Protein AF-A0A4Q2J7Q1-F1 (afdb_monomer_lite)

Structure (mmCIF, N/CA/C/O backbone):
data_AF-A0A4Q2J7Q1-F1
#
_entry.id   AF-A0A4Q2J7Q1-F1
#
loop_
_atom_site.group_PDB
_atom_site.id
_atom_site.type_symbol
_atom_site.label_atom_id
_atom_site.label_alt_id
_atom_site.label_comp_id
_atom_site.label_asym_id
_atom_site.label_entity_id
_atom_site.label_seq_id
_atom_site.pdbx_PDB_ins_code
_atom_site.Cartn_x
_atom_site.Cartn_y
_atom_site.Cartn_z
_atom_site.occupancy
_atom_site.B_iso_or_equiv
_atom_site.auth_seq_id
_atom_site.auth_comp_id
_atom_site.auth_asym_id
_atom_site.auth_atom_id
_atom_site.pdbx_PDB_model_num
ATOM 1 N N . SER A 1 1 ? 1.212 -9.631 33.446 1.00 72.12 1 SER A N 1
ATOM 2 C CA . SER A 1 1 ? 1.595 -9.547 32.023 1.00 72.12 1 SER A CA 1
ATOM 3 C C . SER A 1 1 ? 1.552 -10.947 31.434 1.00 72.12 1 SER A C 1
ATOM 5 O O . SER A 1 1 ? 2.058 -11.868 32.062 1.00 72.12 1 SER A O 1
ATOM 7 N N . HIS A 1 2 ? 0.912 -11.126 30.278 1.00 82.88 2 HIS A N 1
ATOM 8 C CA . HIS A 1 2 ? 0.923 -12.397 29.545 1.00 82.88 2 HIS A CA 1
ATOM 9 C C . HIS A 1 2 ? 2.044 -12.346 28.508 1.00 82.88 2 HIS A C 1
ATOM 11 O O . HIS A 1 2 ? 2.132 -11.380 27.754 1.00 82.88 2 HIS A O 1
ATOM 17 N N . VAL A 1 3 ? 2.909 -13.359 28.482 1.00 90.00 3 VAL A N 1
ATOM 18 C CA . VAL A 1 3 ? 3.961 -13.496 27.467 1.00 90.00 3 VAL A CA 1
ATOM 19 C C . VAL A 1 3 ? 3.672 -14.763 26.675 1.00 90.00 3 VAL A C 1
ATOM 21 O O . VAL A 1 3 ? 3.625 -15.850 27.245 1.00 90.00 3 VAL A O 1
ATOM 24 N N . VAL A 1 4 ? 3.463 -14.617 25.367 1.00 91.94 4 VAL A N 1
ATOM 25 C CA . VAL A 1 4 ? 3.213 -15.732 24.446 1.00 91.94 4 VAL A CA 1
ATOM 26 C C . VAL A 1 4 ? 4.435 -15.893 23.552 1.00 91.94 4 VAL A C 1
ATOM 28 O O . VAL A 1 4 ? 4.824 -14.959 22.857 1.00 91.94 4 VAL A O 1
ATOM 31 N N . SER A 1 5 ? 5.042 -17.079 23.572 1.00 92.19 5 SER A N 1
ATOM 32 C CA . SER A 1 5 ? 6.170 -17.419 22.704 1.00 92.19 5 SER A CA 1
ATOM 33 C C . SER A 1 5 ? 5.687 -18.240 21.512 1.00 92.19 5 SER A C 1
ATOM 35 O O . SER A 1 5 ? 4.935 -19.202 21.676 1.00 92.19 5 SER A O 1
ATOM 37 N N . LEU A 1 6 ? 6.117 -17.862 20.308 1.00 90.81 6 LEU A N 1
ATOM 38 C CA . LEU A 1 6 ? 5.804 -18.559 19.062 1.00 90.81 6 LEU A CA 1
ATOM 39 C C . LEU A 1 6 ? 7.077 -19.218 18.527 1.0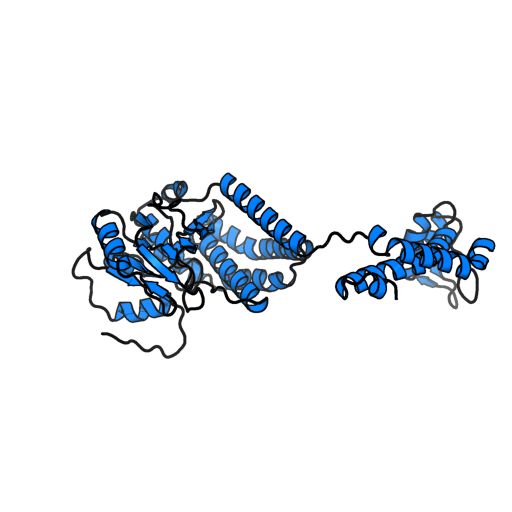0 90.81 6 LEU A C 1
ATOM 41 O O . LEU A 1 6 ? 8.141 -18.608 18.517 1.00 90.81 6 LEU A O 1
ATOM 45 N N . GLY A 1 7 ? 6.970 -20.461 18.054 1.00 89.88 7 GLY A N 1
ATOM 46 C CA . GLY A 1 7 ? 8.131 -21.258 17.628 1.00 89.88 7 GLY A CA 1
ATOM 47 C C . GLY A 1 7 ? 8.821 -20.792 16.337 1.00 89.88 7 GLY A C 1
ATOM 48 O O . GLY A 1 7 ? 9.814 -21.390 15.936 1.00 89.88 7 GLY A O 1
ATOM 49 N N . ALA A 1 8 ? 8.300 -19.764 15.665 1.00 90.50 8 ALA A N 1
ATOM 50 C CA . ALA A 1 8 ? 8.876 -19.188 14.454 1.00 90.50 8 ALA A CA 1
ATOM 51 C C . ALA A 1 8 ? 8.511 -17.698 14.341 1.00 90.50 8 ALA A C 1
ATOM 53 O O . ALA A 1 8 ? 7.468 -17.303 14.872 1.00 90.50 8 ALA A O 1
ATOM 54 N N . PRO A 1 9 ? 9.302 -16.884 13.614 1.00 88.44 9 PRO A N 1
ATOM 55 C CA . PRO A 1 9 ? 8.932 -15.512 13.285 1.00 88.44 9 PRO A CA 1
ATOM 56 C C . PRO A 1 9 ? 7.572 -15.470 12.581 1.00 88.44 9 PRO A C 1
ATOM 58 O O . PRO A 1 9 ? 7.358 -16.162 11.584 1.00 88.44 9 PRO A O 1
ATOM 61 N N . GLN A 1 10 ? 6.655 -14.666 13.110 1.00 91.12 10 GLN A N 1
ATOM 62 C CA . GLN A 1 10 ? 5.313 -14.475 12.565 1.00 91.12 10 GLN A CA 1
ATOM 63 C C . GLN A 1 10 ? 5.111 -13.010 12.173 1.00 91.12 10 GLN A C 1
ATOM 65 O O . GLN A 1 10 ? 5.684 -12.130 12.817 1.00 91.12 10 GLN A O 1
ATOM 70 N N . PRO A 1 11 ? 4.285 -12.725 11.149 1.00 92.19 11 PRO A N 1
ATOM 71 C CA . PRO A 1 11 ? 3.875 -11.357 10.869 1.00 92.19 11 PRO A CA 1
ATOM 72 C C . PRO A 1 11 ? 3.093 -10.783 12.053 1.00 92.19 11 PRO A C 1
ATOM 74 O O . PRO A 1 11 ? 2.431 -11.528 12.785 1.00 92.19 11 PRO A O 1
ATOM 77 N N . PHE A 1 12 ? 3.123 -9.456 12.195 1.00 94.25 12 PHE A N 1
ATOM 78 C CA . PHE A 1 12 ? 2.517 -8.746 13.323 1.00 94.25 12 PHE A CA 1
ATOM 79 C C . PHE A 1 12 ? 1.085 -9.210 13.619 1.00 94.25 12 PHE A C 1
ATOM 81 O O . PHE A 1 12 ? 0.771 -9.598 14.743 1.00 94.25 12 PHE A O 1
ATOM 88 N N . GLY A 1 13 ? 0.229 -9.279 12.595 1.00 94.44 13 GLY A N 1
ATOM 89 C CA . GLY A 1 13 ? -1.164 -9.668 12.797 1.00 94.44 13 GLY A CA 1
ATOM 90 C C . GLY A 1 13 ? -1.366 -11.101 13.298 1.00 94.44 13 GLY A C 1
ATOM 91 O O . GLY A 1 13 ? -2.272 -11.347 14.093 1.00 94.44 13 GLY A O 1
ATOM 92 N N . ALA A 1 14 ? -0.497 -12.040 12.911 1.00 93.75 14 ALA A N 1
ATOM 93 C CA . ALA A 1 14 ? -0.550 -13.409 13.421 1.00 93.75 14 ALA A CA 1
ATOM 94 C C . ALA A 1 14 ? -0.083 -13.493 14.883 1.00 93.75 14 ALA A C 1
ATOM 96 O O . ALA A 1 14 ? -0.645 -14.271 15.656 1.00 93.75 14 ALA A O 1
ATOM 97 N N . ALA A 1 15 ? 0.896 -12.671 15.276 1.00 94.25 15 ALA A N 1
ATOM 98 C CA . ALA A 1 15 ? 1.325 -12.558 16.667 1.00 94.25 15 ALA A CA 1
ATOM 99 C C . ALA A 1 15 ? 0.216 -11.966 17.554 1.00 94.25 15 ALA A C 1
ATOM 101 O O . ALA A 1 15 ? -0.098 -12.538 18.597 1.00 94.25 15 ALA A O 1
ATOM 102 N N . VAL A 1 16 ? -0.448 -10.894 17.101 1.00 94.94 16 VAL A N 1
ATOM 103 C CA . VAL A 1 16 ? -1.596 -10.304 17.814 1.00 94.94 16 VAL A CA 1
ATOM 104 C C . VAL A 1 16 ? -2.725 -11.327 17.967 1.00 94.94 16 VAL A C 1
ATOM 106 O O . VAL A 1 16 ? -3.241 -11.499 19.066 1.00 94.94 16 VAL A O 1
ATOM 109 N N . ALA A 1 17 ? -3.068 -12.067 16.907 1.00 94.19 17 ALA A N 1
ATOM 110 C CA . ALA A 1 17 ? -4.101 -13.104 16.969 1.00 94.19 17 ALA A CA 1
ATOM 111 C C . ALA A 1 17 ? -3.750 -14.252 17.935 1.00 94.19 17 ALA A C 1
ATOM 113 O O . ALA A 1 17 ? -4.639 -14.839 18.546 1.00 94.19 17 ALA A O 1
ATOM 114 N N . ALA A 1 18 ? -2.467 -14.596 18.083 1.00 93.94 18 ALA A N 1
ATOM 115 C CA . ALA A 1 18 ? -2.042 -15.608 19.045 1.00 93.94 18 ALA A CA 1
ATOM 116 C C . ALA A 1 18 ? -2.200 -15.131 20.496 1.00 93.94 18 ALA A C 1
ATOM 118 O O . ALA A 1 18 ? -2.654 -15.905 21.335 1.00 93.94 18 ALA A O 1
ATOM 119 N N . VAL A 1 19 ? -1.863 -13.867 20.778 1.00 93.12 19 VAL A N 1
ATOM 120 C CA . VAL A 1 19 ? -2.047 -13.261 22.105 1.00 93.12 19 VAL A CA 1
ATOM 121 C C . VAL A 1 19 ? -3.530 -13.090 22.425 1.00 93.12 19 VAL A C 1
ATOM 123 O O . VAL A 1 19 ? -3.955 -13.434 23.523 1.00 93.12 19 VAL A O 1
ATOM 126 N N . GLU A 1 20 ? -4.332 -12.621 21.470 1.00 93.00 20 GLU A N 1
ATOM 127 C CA . GLU A 1 20 ? -5.753 -12.332 21.683 1.00 93.00 20 GLU A CA 1
ATOM 128 C C . GLU A 1 20 ? -6.552 -13.562 22.133 1.00 93.00 20 GLU A C 1
ATOM 130 O O . GLU A 1 20 ? -7.349 -13.455 23.057 1.00 93.00 20 GLU A O 1
ATOM 135 N N . ARG A 1 21 ? -6.240 -14.754 21.608 1.00 91.06 21 ARG A N 1
ATOM 136 C CA . ARG A 1 21 ? -6.862 -16.023 22.042 1.00 91.06 21 ARG A CA 1
ATOM 137 C C . ARG A 1 21 ? -6.592 -16.400 23.500 1.00 91.06 21 ARG A C 1
ATOM 139 O O . ARG A 1 21 ? -7.242 -17.305 24.014 1.00 91.06 21 ARG A O 1
ATOM 146 N N . THR A 1 22 ? -5.599 -15.781 24.135 1.00 91.75 22 THR A N 1
ATOM 147 C CA . THR A 1 22 ? -5.277 -15.999 25.555 1.00 91.75 22 THR A CA 1
ATOM 148 C C . THR A 1 22 ? -5.942 -14.979 26.474 1.00 91.75 22 THR A C 1
ATOM 150 O O . THR A 1 22 ? -5.931 -15.166 27.690 1.00 91.75 22 THR A O 1
ATOM 153 N N . LEU A 1 23 ? -6.502 -13.905 25.911 1.00 90.38 23 LEU A N 1
ATOM 154 C CA . LEU A 1 23 ? -7.207 -12.881 26.669 1.00 90.38 23 LEU A CA 1
ATOM 155 C C . LEU A 1 23 ? -8.615 -13.369 27.028 1.00 90.38 23 LEU A C 1
ATOM 157 O O . LEU A 1 23 ? -9.224 -14.157 26.304 1.00 90.38 23 LEU A O 1
ATOM 161 N N . ALA A 1 24 ? -9.130 -12.883 28.158 1.00 86.88 24 ALA A N 1
ATOM 162 C CA . ALA A 1 24 ? -10.521 -13.096 28.535 1.00 86.88 24 ALA A CA 1
ATOM 163 C C . ALA A 1 24 ? -11.472 -12.394 27.552 1.00 86.88 24 ALA A C 1
ATOM 165 O O . ALA A 1 24 ? -11.072 -11.518 26.777 1.00 86.88 24 ALA A O 1
ATOM 166 N N . GLU A 1 25 ? -12.748 -12.778 27.586 1.00 86.06 25 GLU A N 1
ATOM 167 C CA . GLU A 1 25 ? -13.771 -12.054 26.837 1.00 86.06 25 GLU A CA 1
ATOM 168 C C . GLU A 1 25 ? -13.863 -10.601 27.330 1.00 86.06 25 GLU A C 1
ATOM 170 O O . GLU A 1 25 ? -13.632 -10.349 28.512 1.00 86.06 25 GLU A O 1
ATOM 175 N N . PRO A 1 26 ? -14.152 -9.631 26.445 1.00 85.44 26 PRO A N 1
ATOM 176 C CA . PRO A 1 26 ? -14.294 -8.247 26.870 1.00 85.44 26 PRO A CA 1
ATOM 177 C C . PRO A 1 26 ? -15.474 -8.109 27.836 1.00 85.44 26 PRO A C 1
ATOM 179 O O . PRO A 1 26 ? -16.604 -8.427 27.474 1.00 85.44 26 PRO A O 1
ATOM 182 N N . ASP A 1 27 ? -15.207 -7.585 29.033 1.00 79.62 27 ASP A N 1
ATOM 183 C CA . ASP A 1 27 ? -16.237 -7.359 30.058 1.00 79.62 27 ASP A CA 1
ATOM 184 C C . ASP A 1 27 ? -17.279 -6.294 29.645 1.00 79.62 27 ASP A C 1
ATOM 186 O O . ASP A 1 27 ? -18.413 -6.316 30.118 1.00 79.62 27 ASP A O 1
ATOM 190 N N . ASP A 1 28 ? -16.899 -5.356 28.765 1.00 84.69 28 ASP A N 1
ATOM 191 C CA . ASP A 1 28 ? -17.742 -4.268 28.247 1.00 84.69 28 ASP A CA 1
ATOM 192 C C . ASP A 1 28 ? -17.301 -3.849 26.825 1.00 84.69 28 ASP A C 1
ATOM 194 O O . ASP A 1 28 ? -16.157 -4.055 26.407 1.00 84.69 28 ASP A O 1
ATOM 198 N N . ASP A 1 29 ? -18.187 -3.163 26.100 1.00 81.44 29 ASP A N 1
ATOM 199 C CA . ASP A 1 29 ? -17.966 -2.545 24.785 1.00 81.44 29 ASP A CA 1
ATOM 200 C C . ASP A 1 29 ? -16.910 -1.416 24.807 1.00 81.44 29 ASP A C 1
ATOM 202 O O . ASP A 1 29 ? -16.469 -0.912 23.759 1.00 81.44 29 ASP A O 1
ATOM 206 N N . ARG A 1 30 ? -16.500 -0.988 26.007 1.00 85.00 30 ARG A N 1
ATOM 207 C CA . ARG A 1 30 ? -15.410 -0.029 26.235 1.00 85.00 30 ARG A CA 1
ATOM 208 C C . ARG A 1 30 ? -14.025 -0.665 26.196 1.00 85.00 30 ARG A C 1
ATOM 210 O O . ARG A 1 30 ? -13.062 0.058 25.946 1.00 85.00 30 ARG A O 1
ATOM 217 N N . SER A 1 31 ? -13.916 -1.978 26.395 1.00 92.81 31 SER A N 1
ATOM 218 C CA . SER A 1 31 ? -12.639 -2.687 26.317 1.00 92.81 31 SER A CA 1
ATOM 219 C C . SER A 1 31 ? -12.010 -2.497 24.938 1.00 92.81 31 SER A C 1
ATOM 221 O O . SER A 1 31 ? -12.672 -2.645 23.906 1.00 92.81 31 SER A O 1
ATOM 223 N N . ALA A 1 32 ? -10.723 -2.160 24.907 1.00 95.25 32 ALA A N 1
ATOM 224 C CA . ALA A 1 32 ? -9.992 -1.871 23.682 1.00 95.25 32 ALA A CA 1
ATOM 225 C C . ALA A 1 32 ? -8.597 -2.503 23.696 1.00 95.25 32 ALA A C 1
ATOM 227 O O . ALA A 1 32 ? -7.964 -2.642 24.739 1.00 95.25 32 ALA A O 1
ATOM 228 N N . LEU A 1 33 ? -8.121 -2.866 22.510 1.00 96.50 33 LEU A N 1
ATOM 229 C CA . LEU A 1 33 ? -6.780 -3.360 22.250 1.00 96.50 33 LEU A CA 1
ATOM 230 C C . LEU A 1 33 ? -5.948 -2.225 21.662 1.00 96.50 33 LEU A C 1
ATOM 232 O O . LEU A 1 33 ? -6.292 -1.685 20.608 1.00 96.50 33 LEU A O 1
ATOM 236 N N . TRP A 1 34 ? -4.854 -1.874 22.334 1.00 97.50 34 TRP A N 1
ATOM 237 C CA . TRP A 1 34 ? -3.861 -0.946 21.806 1.00 97.50 34 TRP A CA 1
ATOM 238 C C . TRP A 1 34 ? -2.705 -1.731 21.196 1.00 97.50 34 TRP A C 1
ATOM 240 O O . TRP A 1 34 ? -2.008 -2.466 21.896 1.00 97.50 34 TRP A O 1
ATOM 250 N N . LEU A 1 35 ? -2.532 -1.620 19.882 1.00 96.88 35 LEU A N 1
ATOM 251 C CA . LEU A 1 35 ? -1.553 -2.410 19.143 1.00 96.88 35 LEU A CA 1
ATOM 252 C C . LEU A 1 35 ? -0.232 -1.649 19.048 1.00 96.88 35 LEU A C 1
ATOM 254 O O . LEU A 1 35 ? -0.159 -0.611 18.397 1.00 96.88 35 LEU A O 1
ATOM 258 N N . LEU A 1 36 ? 0.818 -2.170 19.677 1.00 95.62 36 LEU A N 1
ATOM 259 C CA . LEU A 1 36 ? 2.158 -1.586 19.652 1.00 95.62 36 LEU A CA 1
ATOM 260 C C . LEU A 1 36 ? 3.149 -2.533 18.983 1.00 95.62 36 LEU A C 1
ATOM 262 O O . LEU A 1 36 ? 3.057 -3.751 19.134 1.00 95.62 36 LEU A O 1
ATOM 266 N N . THR A 1 37 ? 4.099 -1.949 18.261 1.00 94.06 37 THR A N 1
ATOM 267 C CA . THR A 1 37 ? 5.209 -2.653 17.616 1.00 94.06 37 THR A CA 1
ATOM 268 C C . THR A 1 37 ? 6.513 -2.277 18.302 1.00 94.06 37 THR A C 1
ATOM 270 O O . THR A 1 37 ? 6.605 -1.264 18.992 1.00 94.06 37 THR A O 1
ATOM 273 N N . GLU A 1 38 ? 7.524 -3.117 18.141 1.00 93.94 38 GLU A N 1
ATOM 274 C CA . GLU A 1 38 ? 8.855 -2.975 18.730 1.00 93.94 38 GLU A CA 1
ATOM 275 C C . GLU A 1 38 ? 9.623 -1.748 18.228 1.00 93.94 38 GLU A C 1
ATOM 277 O O . GLU A 1 38 ? 10.539 -1.278 18.897 1.00 93.94 38 GLU A O 1
ATOM 282 N N . ASP A 1 39 ? 9.250 -1.227 17.061 1.00 94.81 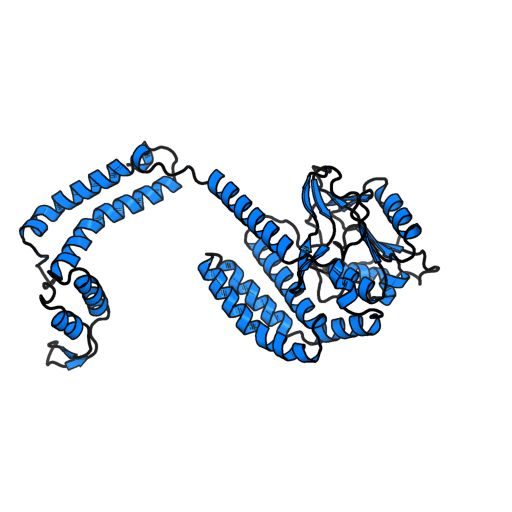39 ASP A N 1
ATOM 283 C CA . ASP A 1 39 ? 9.874 -0.083 16.401 1.00 94.81 39 ASP A CA 1
ATOM 284 C C . ASP A 1 39 ? 9.054 1.211 16.545 1.00 94.81 39 ASP A C 1
ATOM 286 O O . ASP A 1 39 ? 9.251 2.182 15.804 1.00 94.81 39 ASP A O 1
ATOM 290 N N . ALA A 1 40 ? 8.123 1.221 17.503 1.00 95.12 40 ALA A N 1
ATOM 291 C CA . ALA A 1 40 ? 7.239 2.336 17.775 1.00 95.12 40 ALA A CA 1
ATOM 292 C C . ALA A 1 40 ? 7.339 2.807 19.231 1.00 95.12 40 ALA A C 1
ATOM 294 O O . ALA A 1 40 ? 7.304 2.015 20.171 1.00 95.12 40 ALA A O 1
ATOM 295 N N . ALA A 1 41 ? 7.414 4.125 19.420 1.00 96.88 41 ALA A N 1
ATOM 296 C CA . ALA A 1 41 ? 7.443 4.756 20.734 1.00 96.88 41 ALA A CA 1
ATOM 297 C C . ALA A 1 41 ? 6.331 5.818 20.845 1.00 96.88 41 ALA A C 1
ATOM 299 O O . ALA A 1 41 ? 6.411 6.861 20.183 1.00 96.88 41 ALA A O 1
ATOM 300 N N . PRO A 1 42 ? 5.286 5.583 21.662 1.00 97.62 42 PRO A N 1
ATOM 301 C CA . PRO A 1 42 ? 4.193 6.534 21.843 1.00 97.62 42 PRO A CA 1
ATOM 302 C C . PRO A 1 42 ? 4.650 7.809 22.560 1.00 97.62 42 PRO A C 1
ATOM 304 O O . PRO A 1 42 ? 5.503 7.771 23.448 1.00 97.62 42 PRO A O 1
ATOM 307 N N . ALA A 1 43 ? 4.047 8.948 22.212 1.00 96.88 43 ALA A N 1
ATOM 308 C CA . ALA A 1 43 ? 4.144 10.150 23.035 1.00 96.88 43 ALA A CA 1
ATOM 309 C C . ALA A 1 43 ? 3.427 9.944 24.390 1.00 96.88 43 ALA A C 1
ATOM 311 O O . ALA A 1 43 ? 2.491 9.142 24.461 1.00 96.88 43 ALA A O 1
ATOM 312 N N . PRO A 1 44 ? 3.796 10.683 25.457 1.00 96.31 44 PRO A N 1
ATOM 313 C CA . PRO A 1 44 ? 3.227 10.485 26.796 1.00 96.31 44 PRO A CA 1
ATOM 314 C C . PRO A 1 44 ? 1.693 10.551 26.856 1.00 96.31 44 PRO A C 1
ATOM 316 O O . PRO A 1 44 ? 1.075 9.797 27.598 1.00 96.31 44 PRO A O 1
ATOM 319 N N . THR A 1 45 ? 1.079 11.412 26.041 1.00 96.62 45 THR A N 1
ATOM 320 C CA . THR A 1 45 ? -0.377 11.627 25.981 1.00 96.62 45 THR A CA 1
ATOM 321 C C . THR A 1 45 ? -1.066 10.841 24.859 1.00 96.62 45 THR A C 1
ATOM 323 O O . THR A 1 45 ? -2.264 11.003 24.639 1.00 96.62 45 THR A O 1
ATOM 326 N N . ALA A 1 46 ? -0.344 9.986 24.122 1.00 97.69 46 ALA A N 1
ATOM 327 C CA . ALA A 1 46 ? -0.883 9.331 22.929 1.00 97.69 46 ALA A CA 1
ATOM 328 C C . ALA A 1 46 ? -2.058 8.399 23.254 1.00 97.69 46 ALA A C 1
ATOM 330 O O . ALA A 1 46 ? -3.094 8.467 22.595 1.00 97.69 46 ALA A O 1
ATOM 331 N N . LEU A 1 47 ? -1.919 7.556 24.283 1.00 98.06 47 LEU A N 1
ATOM 332 C CA . LEU A 1 47 ? -2.993 6.648 24.688 1.00 98.06 47 LEU A CA 1
ATOM 333 C C . LEU A 1 47 ? -4.205 7.417 25.223 1.00 98.06 47 LEU A C 1
ATOM 335 O O . LEU A 1 47 ? -5.329 7.108 24.840 1.00 98.06 47 LEU A O 1
ATOM 339 N N . GLU A 1 48 ? -3.976 8.438 26.052 1.00 98.00 48 GLU A N 1
ATOM 340 C CA . GLU A 1 48 ? -5.033 9.303 26.588 1.00 98.00 48 GLU A CA 1
ATOM 341 C C . GLU A 1 48 ? -5.847 9.944 25.456 1.00 98.00 48 GLU A C 1
ATOM 343 O O . GLU A 1 48 ? -7.072 9.839 25.435 1.00 98.00 48 GLU A O 1
ATOM 348 N N . ALA A 1 49 ? -5.171 10.517 24.456 1.00 97.75 49 ALA A N 1
ATOM 349 C CA . ALA A 1 49 ? -5.818 11.119 23.296 1.00 97.75 49 ALA A CA 1
ATOM 350 C C . ALA A 1 49 ? -6.606 10.096 22.454 1.00 97.75 49 ALA A C 1
ATOM 352 O O . ALA A 1 49 ? -7.715 10.396 22.007 1.00 97.75 49 ALA A O 1
ATOM 353 N N . LEU A 1 50 ? -6.072 8.884 22.247 1.00 97.69 50 LEU A N 1
ATOM 354 C CA . LEU A 1 50 ? -6.767 7.817 21.512 1.00 97.69 50 LEU A CA 1
ATOM 355 C C . LEU A 1 50 ? -8.019 7.326 22.251 1.00 97.69 50 LEU A C 1
ATOM 357 O O . LEU A 1 50 ? -9.066 7.144 21.624 1.00 97.69 50 LEU A O 1
ATOM 361 N N . VAL A 1 51 ? -7.926 7.126 23.568 1.00 97.00 51 VAL A N 1
ATOM 362 C CA . VAL A 1 51 ? -9.058 6.710 24.410 1.00 97.00 51 VAL A CA 1
ATOM 363 C C . VAL A 1 51 ? -10.130 7.794 24.414 1.00 97.00 51 VAL A C 1
ATOM 365 O O . VAL A 1 51 ? -11.274 7.503 24.069 1.00 97.00 51 VAL A O 1
ATOM 368 N N . ALA A 1 52 ? -9.756 9.050 24.677 1.00 96.50 52 ALA A N 1
ATOM 369 C CA . ALA A 1 52 ? -10.682 10.181 24.656 1.00 96.50 52 ALA A CA 1
ATOM 370 C C . ALA A 1 52 ? -11.397 10.310 23.299 1.00 96.50 52 ALA A C 1
ATOM 372 O O . ALA A 1 52 ? -12.604 10.549 23.235 1.00 96.50 52 ALA A O 1
ATOM 373 N N . ALA A 1 53 ? -10.681 10.100 22.190 1.00 95.94 53 ALA A N 1
ATOM 374 C CA . ALA A 1 53 ? -11.273 10.104 20.856 1.00 95.94 53 ALA A CA 1
ATOM 375 C C . ALA A 1 53 ? -12.305 8.976 20.657 1.00 95.94 53 ALA A C 1
ATOM 377 O O . ALA A 1 53 ? -13.383 9.229 20.110 1.00 95.94 53 ALA A O 1
ATOM 378 N N . LEU A 1 54 ? -12.020 7.749 21.116 1.00 94.88 54 LEU A N 1
ATOM 379 C CA . LEU A 1 54 ? -12.980 6.638 21.050 1.00 94.88 54 LEU A CA 1
ATOM 380 C C . LEU A 1 54 ? -14.188 6.842 21.971 1.00 94.88 54 LEU A C 1
ATOM 382 O O . LEU A 1 54 ? -15.299 6.470 21.592 1.00 94.88 54 LEU A O 1
ATOM 386 N N . GLU A 1 55 ? -14.004 7.424 23.154 1.00 94.12 55 GLU A N 1
ATOM 387 C CA . GLU A 1 55 ? -15.100 7.731 24.081 1.00 94.12 55 GLU A CA 1
ATOM 388 C C . GLU A 1 55 ? -16.044 8.796 23.512 1.00 94.12 55 GLU A C 1
ATOM 390 O O . GLU A 1 55 ? -17.267 8.623 23.535 1.00 94.12 55 GLU A O 1
ATOM 395 N N . ASN A 1 56 ? -15.485 9.852 22.914 1.00 94.19 56 ASN A N 1
ATOM 396 C CA . ASN A 1 56 ? -16.256 10.929 22.292 1.00 94.19 56 ASN A CA 1
ATOM 397 C C . ASN A 1 56 ? -16.998 10.461 21.030 1.00 94.19 56 ASN A C 1
ATOM 399 O O . ASN A 1 56 ? -18.150 10.835 20.789 1.00 94.19 56 ASN A O 1
ATOM 403 N N . ALA A 1 57 ? -16.371 9.610 20.217 1.00 93.69 57 ALA A N 1
ATOM 404 C CA . ALA A 1 57 ? -16.964 9.075 18.999 1.00 93.69 57 ALA A CA 1
ATOM 405 C C . ALA A 1 57 ? -17.528 7.663 19.226 1.00 93.69 57 ALA A C 1
ATOM 407 O O . ALA A 1 57 ? -16.941 6.676 18.795 1.00 93.69 57 ALA A O 1
ATOM 408 N N . ARG A 1 58 ? -18.727 7.553 19.819 1.00 89.25 58 ARG A N 1
ATOM 409 C CA . ARG A 1 58 ? -19.376 6.250 20.114 1.00 89.25 58 ARG A CA 1
ATOM 410 C C . ARG A 1 58 ? -19.502 5.297 18.918 1.00 89.25 58 ARG A C 1
ATOM 412 O O . ARG A 1 58 ? -19.490 4.086 19.093 1.00 89.25 58 ARG A O 1
ATOM 419 N N . THR A 1 59 ? -19.626 5.825 17.701 1.00 93.31 59 THR A N 1
ATOM 420 C CA . THR A 1 59 ? -19.699 5.018 16.470 1.00 93.31 59 THR A CA 1
ATOM 421 C C . THR A 1 59 ? -18.330 4.602 15.927 1.00 93.31 59 THR A C 1
ATOM 423 O O . THR A 1 59 ? -18.264 3.773 15.018 1.00 93.31 59 THR A O 1
ATOM 426 N N . ALA A 1 60 ? -17.234 5.156 16.454 1.00 96.25 60 ALA A N 1
ATOM 427 C CA . ALA A 1 60 ? -15.878 4.774 16.094 1.00 96.25 60 ALA A CA 1
ATOM 428 C C . ALA A 1 60 ? -15.469 3.483 16.808 1.00 96.25 60 ALA A C 1
ATOM 430 O O . ALA A 1 60 ? -15.639 3.328 18.019 1.00 96.25 60 ALA A O 1
ATOM 431 N N . ALA A 1 61 ? -14.918 2.556 16.030 1.00 96.75 61 ALA A N 1
ATOM 432 C CA . ALA A 1 61 ? -14.370 1.304 16.539 1.00 96.75 61 ALA A CA 1
ATOM 433 C C . ALA A 1 61 ? -12.842 1.286 16.549 1.00 96.75 61 ALA A C 1
ATOM 435 O O . ALA A 1 61 ? -12.256 0.492 17.278 1.00 96.75 61 ALA A O 1
ATOM 436 N N . ILE A 1 62 ? -12.214 2.119 15.719 1.00 98.19 62 ILE A N 1
ATOM 437 C CA . ILE A 1 62 ? -10.765 2.164 15.533 1.00 98.19 62 ILE A CA 1
ATOM 438 C C . ILE A 1 62 ? -10.333 3.625 15.573 1.00 98.19 62 ILE A C 1
ATOM 440 O O . ILE A 1 62 ? -10.872 4.430 14.812 1.00 98.19 62 ILE A O 1
ATOM 444 N N . ALA A 1 63 ? -9.356 3.942 16.417 1.00 98.12 63 ALA A N 1
ATOM 445 C CA . ALA A 1 63 ? -8.658 5.220 16.447 1.00 98.12 63 ALA A CA 1
ATOM 446 C C . ALA A 1 63 ? -7.182 5.006 16.099 1.00 98.12 63 ALA A C 1
ATOM 448 O O . ALA A 1 63 ? -6.542 4.098 16.629 1.00 98.12 63 ALA A O 1
ATOM 449 N N . ALA A 1 64 ? -6.648 5.818 15.191 1.00 97.81 64 ALA A N 1
ATOM 450 C CA . ALA A 1 64 ? -5.281 5.692 14.703 1.00 97.81 64 ALA A CA 1
ATOM 451 C C . ALA A 1 64 ? -4.460 6.961 14.984 1.00 97.81 64 ALA A C 1
ATOM 453 O O . ALA A 1 64 ? -4.926 8.058 14.652 1.00 97.81 64 ALA A O 1
ATOM 454 N N . PRO A 1 65 ? -3.247 6.831 15.549 1.00 97.31 65 PRO A N 1
ATOM 455 C CA . PRO A 1 65 ? -2.372 7.964 15.809 1.00 97.31 65 PRO A CA 1
ATOM 456 C C . PRO A 1 65 ? -1.653 8.440 14.539 1.00 97.31 65 PRO A C 1
ATOM 458 O O . PRO A 1 65 ? -1.594 7.752 13.515 1.00 97.31 65 PRO A O 1
ATOM 461 N N . LYS A 1 66 ? -1.059 9.628 14.635 1.00 96.25 66 LYS A N 1
ATOM 462 C CA . LYS A 1 66 ? -0.086 10.178 13.690 1.00 96.25 66 LYS A CA 1
ATOM 463 C C . LYS A 1 66 ? 1.271 9.493 13.906 1.00 96.25 66 LYS A C 1
ATOM 465 O O . LYS A 1 66 ? 1.831 9.564 14.999 1.00 96.25 66 LYS A O 1
ATOM 470 N N . LEU A 1 67 ? 1.810 8.828 12.883 1.00 96.12 67 LEU A N 1
ATOM 471 C CA . LEU A 1 67 ? 3.147 8.229 12.950 1.00 96.12 67 LEU A CA 1
ATOM 472 C C . LEU A 1 67 ? 4.172 9.243 12.453 1.00 96.12 67 LEU A C 1
ATOM 474 O O . LEU A 1 67 ? 4.120 9.670 11.296 1.00 96.12 67 LEU A O 1
ATOM 478 N N . VAL A 1 68 ? 5.095 9.620 13.328 1.00 96.31 68 VAL A N 1
ATOM 479 C CA . VAL A 1 68 ? 6.147 10.606 13.067 1.00 96.31 68 VAL A CA 1
ATOM 480 C C . VAL A 1 68 ? 7.512 9.933 13.013 1.00 96.31 68 VAL A C 1
ATOM 482 O O . VAL A 1 68 ? 7.683 8.816 13.505 1.00 96.31 68 VAL A O 1
ATOM 485 N N . GLU A 1 69 ? 8.487 10.588 12.391 1.00 95.19 69 GLU A N 1
ATOM 486 C CA . GLU A 1 69 ? 9.838 10.044 12.312 1.00 95.19 69 GLU A CA 1
ATOM 487 C C . GLU A 1 69 ? 10.454 9.902 13.707 1.00 95.19 69 GLU A C 1
ATOM 489 O O . GLU A 1 69 ? 10.184 10.686 14.621 1.00 95.19 69 GLU A O 1
ATOM 494 N N . TRP A 1 70 ? 11.284 8.870 13.860 1.00 94.75 70 TRP A N 1
ATOM 495 C CA . TRP A 1 70 ? 11.982 8.578 15.103 1.00 94.75 70 TRP A CA 1
ATOM 496 C C . TRP A 1 70 ? 12.834 9.756 15.599 1.00 94.75 70 TRP A C 1
ATOM 498 O O . TRP A 1 70 ? 12.672 10.197 16.740 1.00 94.75 70 TRP A O 1
ATOM 508 N N . ASP A 1 71 ? 13.686 10.293 14.723 1.00 94.56 71 ASP A N 1
ATOM 509 C CA . ASP A 1 71 ? 14.648 11.347 15.063 1.00 94.56 71 ASP A CA 1
ATOM 510 C C . ASP A 1 71 ? 14.085 12.768 14.891 1.00 94.56 71 ASP A C 1
ATOM 512 O O . ASP A 1 71 ? 14.513 13.687 15.590 1.00 94.56 71 ASP A O 1
ATOM 516 N N . ASP A 1 72 ? 13.094 12.957 14.013 1.00 94.62 72 ASP A N 1
ATOM 517 C CA . ASP A 1 72 ? 12.433 14.247 13.779 1.00 94.62 72 ASP A CA 1
ATOM 518 C C . ASP A 1 72 ? 10.902 14.138 13.920 1.00 94.62 72 ASP A C 1
ATOM 520 O O . ASP A 1 72 ? 10.181 13.950 12.934 1.00 94.62 72 ASP A O 1
ATOM 524 N N . PRO A 1 73 ? 10.360 14.322 15.140 1.00 91.75 73 PRO A N 1
ATOM 525 C CA . PRO A 1 73 ? 8.922 14.246 15.390 1.00 91.75 73 PRO A CA 1
ATOM 526 C C . PRO A 1 73 ? 8.089 15.286 14.631 1.00 91.75 73 PRO A C 1
ATOM 528 O O . PRO A 1 73 ? 6.866 15.176 14.611 1.00 91.75 73 PRO A O 1
ATOM 531 N N . LYS A 1 74 ? 8.719 16.300 14.018 1.00 93.31 74 LYS A N 1
ATOM 532 C CA . LYS A 1 74 ? 8.026 17.272 13.165 1.00 93.31 74 LYS A CA 1
ATOM 533 C C . LYS A 1 74 ? 7.739 16.719 11.777 1.00 93.31 74 LYS A C 1
ATOM 535 O O . LYS A 1 74 ? 7.086 17.405 11.001 1.00 93.31 74 LYS A O 1
ATOM 540 N N . ARG A 1 75 ? 8.222 15.526 11.421 1.00 94.94 75 ARG A N 1
ATOM 541 C CA . ARG A 1 75 ? 7.943 14.910 10.125 1.00 94.94 75 ARG A CA 1
ATOM 542 C C . ARG A 1 75 ? 6.997 13.732 10.282 1.00 94.94 75 ARG A C 1
ATOM 544 O O . ARG A 1 75 ? 7.319 12.738 10.924 1.00 94.94 75 ARG A O 1
ATOM 551 N N . ILE A 1 76 ? 5.837 13.826 9.644 1.00 94.75 76 ILE A N 1
ATOM 552 C CA . ILE A 1 76 ? 4.863 12.745 9.550 1.00 94.75 76 ILE A CA 1
ATOM 553 C C . ILE A 1 76 ? 5.403 11.705 8.574 1.00 94.75 76 ILE A C 1
ATOM 555 O O . ILE A 1 76 ? 5.607 11.983 7.391 1.00 94.75 76 ILE A O 1
ATOM 559 N N . VAL A 1 77 ? 5.607 10.487 9.066 1.00 93.56 77 VAL A N 1
ATOM 560 C CA . VAL A 1 77 ? 5.951 9.328 8.240 1.00 93.56 77 VAL A CA 1
ATOM 561 C C . VAL A 1 77 ? 4.683 8.783 7.603 1.00 93.56 77 VAL A C 1
ATOM 563 O O . VAL A 1 77 ? 4.627 8.644 6.385 1.00 93.56 77 VAL A O 1
ATOM 566 N N . ARG A 1 78 ? 3.643 8.518 8.404 1.00 93.62 78 ARG A N 1
ATOM 567 C CA . ARG A 1 78 ? 2.361 7.981 7.930 1.00 93.62 78 ARG A CA 1
ATOM 568 C C . ARG A 1 78 ? 1.214 8.497 8.786 1.00 93.62 78 ARG A C 1
ATOM 570 O O . ARG A 1 78 ? 1.271 8.450 10.012 1.00 93.62 78 ARG A O 1
ATOM 577 N N . PHE A 1 79 ? 0.134 8.922 8.143 1.00 95.19 79 PHE A N 1
ATOM 578 C CA . PHE A 1 79 ? -1.105 9.239 8.845 1.00 95.19 79 PHE A CA 1
ATOM 579 C C . PHE A 1 79 ? -2.304 8.917 7.953 1.00 95.19 79 PHE A C 1
ATOM 581 O O . PHE A 1 79 ? -2.550 9.571 6.940 1.00 95.19 79 PHE A O 1
ATOM 588 N N . GLY A 1 80 ? -3.009 7.842 8.311 1.00 95.50 80 GLY A N 1
ATOM 589 C CA . GLY A 1 80 ? -4.174 7.333 7.593 1.00 95.50 80 GLY A CA 1
ATOM 590 C C . GLY A 1 80 ? -3.887 6.677 6.233 1.00 95.50 80 GLY A C 1
ATOM 591 O O . GLY A 1 80 ? -2.911 6.949 5.530 1.00 95.50 80 GLY A O 1
ATOM 592 N N . ARG A 1 81 ? -4.797 5.789 5.832 1.00 96.38 81 ARG A N 1
ATOM 593 C CA . ARG A 1 81 ? -4.786 5.053 4.565 1.00 96.38 81 ARG A CA 1
ATOM 594 C C . ARG A 1 81 ? -6.127 5.201 3.861 1.00 96.38 81 ARG A C 1
ATOM 596 O O . ARG A 1 81 ? -7.187 5.249 4.483 1.00 96.38 81 ARG A O 1
ATOM 603 N N . SER A 1 82 ? -6.075 5.236 2.537 1.00 96.31 82 SER A N 1
ATOM 604 C CA . SER A 1 82 ? -7.247 5.246 1.669 1.00 96.31 82 SER A CA 1
ATOM 605 C C . SER A 1 82 ? -6.988 4.422 0.407 1.00 96.31 82 SER A C 1
ATOM 607 O O . SER A 1 82 ? -5.899 3.897 0.174 1.00 96.31 82 SER A O 1
ATOM 609 N N . VAL A 1 83 ? -8.015 4.274 -0.425 1.00 96.00 83 VAL A N 1
ATOM 610 C CA . VAL A 1 83 ? -7.931 3.598 -1.716 1.00 96.00 83 VAL A CA 1
ATOM 611 C C . VAL A 1 83 ? -8.364 4.526 -2.831 1.00 96.00 83 VAL A C 1
ATOM 613 O O . VAL A 1 83 ? -9.295 5.318 -2.708 1.00 96.00 83 VAL A O 1
ATOM 616 N N . THR A 1 84 ? -7.727 4.367 -3.981 1.00 95.06 84 THR A N 1
ATOM 617 C CA . THR A 1 84 ? -8.239 4.925 -5.233 1.00 95.06 84 THR A CA 1
ATOM 618 C C . THR A 1 84 ? -9.534 4.223 -5.645 1.00 95.06 84 THR A C 1
ATOM 620 O O . THR A 1 84 ? -9.811 3.095 -5.232 1.00 95.06 84 THR A O 1
ATOM 623 N N . ARG A 1 85 ? -10.282 4.815 -6.583 1.00 89.12 85 ARG A N 1
ATOM 624 C CA . ARG A 1 85 ? -11.437 4.149 -7.216 1.00 89.12 85 ARG A CA 1
ATOM 625 C C . ARG A 1 85 ? -11.104 2.768 -7.812 1.00 89.12 85 ARG A C 1
ATOM 627 O O . ARG A 1 85 ? -11.970 1.905 -7.848 1.00 89.12 85 ARG A O 1
ATOM 634 N N . GLY A 1 86 ? -9.856 2.551 -8.238 1.00 85.69 86 GLY A N 1
ATOM 635 C CA . GLY A 1 86 ? -9.355 1.263 -8.738 1.00 85.69 86 GLY A CA 1
ATOM 636 C C . GLY A 1 86 ? -8.844 0.300 -7.656 1.00 85.69 86 GLY A C 1
ATOM 637 O O . GLY A 1 86 ? -8.117 -0.636 -7.984 1.00 85.69 86 GLY A O 1
ATOM 638 N N . GLY A 1 87 ? -9.124 0.560 -6.375 1.00 90.00 87 GLY A N 1
ATOM 639 C CA . GLY A 1 87 ? -8.750 -0.294 -5.239 1.00 90.00 87 GLY A CA 1
ATOM 640 C C . GLY A 1 87 ? -7.281 -0.210 -4.812 1.00 90.00 87 GLY A C 1
ATOM 641 O O . GLY A 1 87 ? -6.883 -0.862 -3.852 1.00 90.00 87 GLY A O 1
ATOM 642 N N . ARG A 1 88 ? -6.452 0.587 -5.506 1.00 92.50 88 ARG A N 1
ATOM 643 C CA . ARG A 1 88 ? -5.044 0.797 -5.127 1.00 92.50 88 ARG A CA 1
ATOM 644 C C . ARG A 1 88 ? -4.961 1.555 -3.810 1.00 92.50 88 ARG A C 1
ATOM 646 O O . ARG A 1 88 ? -5.464 2.676 -3.769 1.00 92.50 88 ARG A O 1
ATOM 653 N N . SER A 1 89 ? -4.309 0.957 -2.819 1.00 94.00 89 SER A N 1
ATOM 654 C CA . SER A 1 89 ? -3.983 1.576 -1.536 1.00 94.00 89 SER A CA 1
ATOM 655 C C . SER A 1 89 ? -3.027 2.752 -1.715 1.00 94.00 89 SER A C 1
ATOM 657 O O . SER A 1 89 ? -2.123 2.718 -2.561 1.00 94.00 89 SER A O 1
ATOM 659 N N . LEU A 1 90 ? -3.286 3.818 -0.971 1.00 93.19 90 LEU A N 1
ATOM 660 C CA . LEU A 1 90 ? -2.480 5.024 -0.907 1.00 93.19 90 LEU A CA 1
ATOM 661 C C . LEU A 1 90 ? -2.521 5.577 0.524 1.00 93.19 90 LEU A C 1
ATOM 663 O O . LEU A 1 90 ? -3.587 5.577 1.143 1.00 93.19 90 LEU A O 1
ATOM 667 N N . PRO A 1 91 ? -1.391 6.072 1.046 1.00 92.12 91 PRO A N 1
ATOM 668 C CA . PRO A 1 91 ? -1.413 6.863 2.269 1.00 92.12 91 PRO A CA 1
ATOM 669 C C . PRO A 1 91 ? -2.185 8.169 2.050 1.00 92.12 91 PRO A C 1
ATOM 671 O O . PRO A 1 91 ? -2.155 8.733 0.949 1.00 92.12 91 PRO A O 1
ATOM 674 N N . ILE A 1 92 ? -2.882 8.640 3.087 1.00 91.75 92 ILE A N 1
ATOM 675 C CA . ILE A 1 92 ? -3.490 9.977 3.070 1.00 91.75 92 ILE A CA 1
ATOM 676 C C . ILE A 1 92 ? -2.362 11.004 3.180 1.00 91.75 92 ILE A C 1
ATOM 678 O O . ILE A 1 92 ? -2.222 11.822 2.268 1.00 91.75 92 ILE A O 1
ATOM 682 N N . VAL A 1 93 ? -1.510 10.840 4.195 1.00 89.31 93 VAL A N 1
ATOM 683 C CA . VAL A 1 93 ? -0.310 11.642 4.469 1.00 89.31 93 VAL A CA 1
ATOM 684 C C . VAL A 1 93 ? 0.929 10.738 4.469 1.00 89.31 93 VAL A C 1
ATOM 686 O O . VAL A 1 93 ? 0.889 9.655 5.062 1.00 89.31 93 VAL A O 1
ATOM 689 N N . ASP A 1 94 ? 2.002 11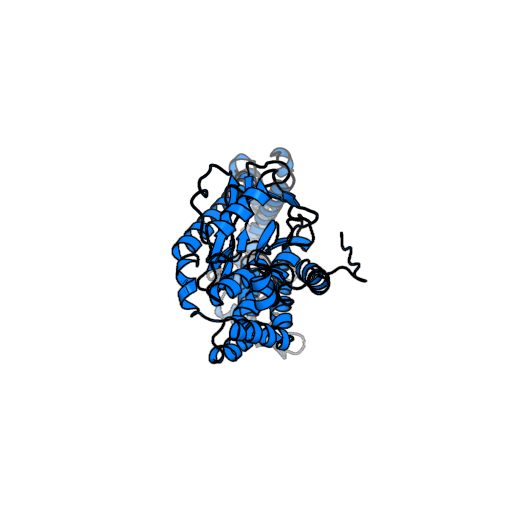.156 3.791 1.00 86.31 94 ASP A N 1
ATOM 690 C CA . ASP A 1 94 ? 3.228 10.360 3.605 1.00 86.31 94 ASP A CA 1
ATOM 691 C C . ASP A 1 94 ? 4.467 11.252 3.463 1.00 86.31 94 ASP A C 1
ATOM 693 O O . ASP A 1 94 ? 4.638 11.922 2.442 1.00 86.31 94 ASP A O 1
ATOM 697 N N . GLY A 1 95 ? 5.343 11.229 4.470 1.00 85.88 95 GLY A N 1
ATOM 698 C CA . GLY A 1 95 ? 6.666 11.854 4.409 1.00 85.88 95 GLY A CA 1
ATOM 699 C C . GLY A 1 95 ? 6.661 13.379 4.262 1.00 85.88 95 GLY A C 1
ATOM 700 O O . GLY A 1 95 ? 7.364 13.907 3.398 1.00 85.88 95 GLY A O 1
ATOM 701 N N . GLU A 1 96 ? 5.906 14.088 5.101 1.00 89.94 96 GLU A N 1
ATOM 702 C CA . GLU A 1 96 ? 5.787 15.554 5.076 1.00 89.94 96 GLU A CA 1
ATOM 703 C C . GLU A 1 96 ? 5.943 16.190 6.462 1.00 89.94 96 GLU A C 1
ATOM 705 O O . GLU A 1 96 ? 5.843 15.514 7.481 1.00 89.94 96 GLU A O 1
ATOM 710 N N . LEU A 1 97 ? 6.227 17.494 6.506 1.00 91.06 97 LEU A N 1
ATOM 711 C CA . LEU A 1 97 ? 6.339 18.236 7.764 1.00 91.06 97 LEU A CA 1
ATOM 712 C C . LEU A 1 97 ? 4.954 18.458 8.383 1.00 91.06 97 LEU A C 1
ATOM 714 O O . LEU A 1 97 ? 4.025 18.870 7.694 1.00 91.06 97 LEU A O 1
ATOM 718 N N . ASP A 1 98 ? 4.844 18.229 9.686 1.00 90.50 98 ASP A N 1
ATOM 719 C CA . ASP A 1 98 ? 3.666 18.499 10.496 1.00 90.50 98 ASP A CA 1
ATOM 720 C C . ASP A 1 98 ? 3.600 19.993 10.823 1.00 90.50 98 ASP A C 1
ATOM 722 O O . ASP A 1 98 ? 4.325 20.505 11.676 1.00 90.50 98 ASP A O 1
ATOM 726 N N . GLN A 1 99 ? 2.750 20.704 10.094 1.00 89.19 99 GLN A N 1
ATOM 727 C CA . GLN A 1 99 ? 2.441 22.119 10.294 1.00 89.19 99 GLN A CA 1
ATOM 728 C C . GLN A 1 99 ? 1.003 22.297 10.814 1.00 89.19 99 GLN A C 1
ATOM 730 O O . GLN A 1 99 ? 0.457 23.395 10.729 1.00 89.19 99 GLN A O 1
ATOM 735 N N . GLY A 1 100 ? 0.368 21.224 11.307 1.00 86.88 100 GLY A N 1
ATOM 736 C CA . GLY A 1 100 ? -1.035 21.226 11.738 1.00 86.88 100 GLY A CA 1
ATOM 737 C C . GLY A 1 100 ? -2.050 21.200 10.586 1.00 86.88 100 GLY A C 1
ATOM 738 O O . GLY A 1 100 ? -3.255 21.264 10.809 1.00 86.88 100 GLY A O 1
ATOM 739 N N . GLN A 1 101 ? -1.607 21.043 9.333 1.00 89.56 101 GLN A N 1
ATOM 740 C CA . GLN A 1 101 ? -2.483 21.028 8.150 1.00 89.56 101 GLN A CA 1
ATOM 741 C C . GLN A 1 101 ? -3.465 19.840 8.104 1.00 89.56 101 GLN A C 1
ATOM 743 O O . GLN A 1 101 ? -4.349 19.788 7.248 1.00 89.56 101 GLN A O 1
ATOM 748 N N . HIS A 1 102 ? -3.288 18.862 8.993 1.00 88.81 102 HIS A N 1
ATOM 749 C CA . HIS A 1 102 ? -4.087 17.641 9.073 1.00 88.81 102 HIS A CA 1
ATOM 750 C C . HIS A 1 102 ? -4.799 17.471 10.417 1.00 88.81 102 HIS A C 1
ATOM 752 O O . HIS A 1 102 ? -5.276 16.376 10.713 1.00 88.81 102 HIS A O 1
ATOM 758 N N . ASP A 1 103 ? -4.920 18.540 11.204 1.00 89.75 103 ASP A N 1
ATOM 759 C CA . ASP A 1 103 ? -5.568 18.484 12.518 1.00 89.75 103 ASP A CA 1
ATOM 760 C C . ASP A 1 103 ? -7.101 18.345 12.430 1.00 89.75 103 ASP A C 1
ATOM 762 O O . ASP A 1 103 ? -7.734 17.831 13.349 1.00 89.75 103 ASP A O 1
ATOM 766 N N . ASP A 1 104 ? -7.694 18.671 11.278 1.00 89.31 104 ASP A N 1
ATOM 767 C CA . ASP A 1 104 ? -9.119 18.436 10.995 1.00 89.31 104 ASP A CA 1
ATOM 768 C C . ASP A 1 104 ? -9.407 17.020 10.449 1.00 89.31 104 ASP A C 1
ATOM 770 O O . ASP A 1 104 ? -10.565 16.648 10.208 1.00 89.31 104 ASP A O 1
ATOM 774 N N . LEU A 1 105 ? -8.368 16.205 10.212 1.00 89.06 105 LEU A N 1
ATOM 775 C CA . LEU A 1 105 ? -8.536 14.854 9.682 1.00 89.06 105 LEU A CA 1
ATOM 776 C C . LEU A 1 105 ? -9.161 13.953 10.750 1.00 89.06 105 LEU A C 1
ATOM 778 O O . LEU A 1 105 ? -8.484 13.476 11.656 1.00 89.06 105 LEU A O 1
ATOM 782 N N . SER A 1 106 ? -10.453 13.674 10.597 1.00 89.94 106 SER A N 1
ATOM 783 C CA . SER A 1 106 ? -11.206 12.832 11.529 1.00 89.94 106 SER A CA 1
ATOM 784 C C . SER A 1 106 ? -11.524 11.458 10.954 1.00 89.94 106 SER A C 1
ATOM 786 O O . SER A 1 106 ? -11.182 10.460 11.565 1.00 89.94 106 SER A O 1
ATOM 788 N N . ASP A 1 107 ? -12.159 11.362 9.786 1.00 96.19 107 ASP A N 1
ATOM 789 C CA . ASP A 1 107 ? -12.586 10.090 9.196 1.00 96.19 107 ASP A CA 1
ATOM 790 C C . ASP A 1 107 ? -11.602 9.570 8.140 1.00 96.19 107 ASP A C 1
ATOM 792 O O . ASP A 1 107 ? -11.385 10.194 7.103 1.00 96.19 107 ASP A O 1
ATOM 796 N N . ILE A 1 108 ? -11.078 8.362 8.357 1.00 96.94 108 ILE A N 1
ATOM 797 C CA . ILE A 1 108 ? -10.164 7.678 7.430 1.00 96.94 108 ILE A CA 1
ATOM 798 C C . ILE A 1 108 ? -10.710 6.307 7.024 1.00 96.94 108 ILE A C 1
ATOM 800 O O . ILE A 1 108 ? -11.557 5.724 7.705 1.00 96.94 108 ILE A O 1
ATOM 804 N N . LEU A 1 109 ? -10.254 5.766 5.893 1.00 97.19 109 LEU A N 1
ATOM 805 C CA . LEU A 1 109 ? -10.708 4.447 5.442 1.00 97.19 109 LEU A CA 1
ATOM 806 C C . LEU A 1 109 ? -10.049 3.310 6.236 1.00 97.19 109 LEU A C 1
ATOM 808 O O . LEU A 1 109 ? -10.686 2.300 6.516 1.00 97.19 109 LEU A O 1
ATOM 812 N N . GLY A 1 110 ? -8.785 3.499 6.595 1.00 96.38 110 GLY A N 1
ATOM 813 C CA . GLY A 1 110 ? -8.000 2.617 7.445 1.00 96.38 110 GLY A CA 1
ATOM 814 C C . GLY A 1 110 ? -6.716 3.315 7.877 1.00 96.38 110 GLY A C 1
ATOM 815 O O . GLY A 1 110 ? -6.511 4.484 7.551 1.00 96.38 110 GLY A O 1
ATOM 816 N N . ALA A 1 111 ? -5.845 2.609 8.583 1.00 95.81 111 ALA A N 1
ATOM 817 C CA . ALA A 1 111 ? -4.563 3.127 9.053 1.00 95.81 111 ALA A CA 1
ATOM 818 C C . ALA A 1 111 ? -3.504 2.024 9.031 1.00 95.81 111 ALA A C 1
ATOM 820 O O . ALA A 1 111 ? -3.823 0.869 8.755 1.00 95.81 111 ALA A O 1
ATOM 821 N N . ASP A 1 112 ? -2.252 2.378 9.301 1.00 94.69 112 ASP A N 1
ATOM 822 C CA . ASP A 1 112 ? -1.238 1.389 9.654 1.00 94.69 112 ASP A CA 1
ATOM 823 C C . ASP A 1 112 ? -1.594 0.752 11.014 1.00 94.69 112 ASP A C 1
ATOM 825 O O . ASP A 1 112 ? -2.209 1.410 11.858 1.00 94.69 112 ASP A O 1
ATOM 829 N N . PRO A 1 113 ? -1.240 -0.524 11.243 1.00 95.12 113 PRO A N 1
ATOM 830 C CA . PRO A 1 113 ? -1.561 -1.233 12.486 1.00 95.12 113 PRO A CA 1
ATOM 831 C C . PRO A 1 113 ? -0.793 -0.695 13.706 1.00 95.12 113 PRO A C 1
ATOM 833 O O . PRO A 1 113 ? -1.145 -0.987 14.844 1.00 95.12 113 PRO A O 1
ATOM 836 N N . VAL A 1 114 ? 0.258 0.092 13.477 1.00 95.38 114 VAL A N 1
ATOM 837 C CA . VAL A 1 114 ? 1.133 0.647 14.509 1.00 95.38 114 VAL A CA 1
ATOM 838 C C . VAL A 1 114 ? 0.384 1.704 15.322 1.00 95.38 114 VAL A C 1
ATOM 840 O O . VAL A 1 114 ? -0.031 2.734 14.796 1.00 95.38 114 VAL A O 1
ATOM 843 N N . GLY A 1 115 ? 0.216 1.456 16.618 1.00 95.44 115 GLY A N 1
ATOM 844 C CA . GLY A 1 115 ? -0.428 2.369 17.562 1.00 95.44 115 GLY A CA 1
ATOM 845 C C . GLY A 1 115 ? -1.940 2.439 17.474 1.00 95.44 115 GLY A C 1
ATOM 846 O O . GLY A 1 115 ? -2.529 3.256 18.182 1.00 95.44 115 GLY A O 1
ATOM 847 N N . MET A 1 116 ? -2.579 1.634 16.621 1.00 97.00 116 MET A N 1
ATOM 848 C CA . MET A 1 116 ? -4.031 1.675 16.506 1.00 97.00 116 MET A CA 1
ATOM 849 C C . MET A 1 116 ? -4.690 1.181 17.795 1.00 97.00 116 MET A C 1
ATOM 851 O O . MET A 1 116 ? -4.277 0.179 18.383 1.00 97.00 116 MET A O 1
ATOM 855 N N . LEU A 1 117 ? -5.735 1.883 18.218 1.00 97.94 117 LEU A N 1
ATOM 856 C CA . LEU A 1 117 ? -6.597 1.495 19.322 1.00 97.94 117 LEU A CA 1
ATOM 857 C C . LEU A 1 117 ? -7.912 0.971 18.743 1.00 97.94 117 LEU A C 1
ATOM 859 O O . LEU A 1 117 ? -8.607 1.696 18.029 1.00 97.94 117 LEU A O 1
ATOM 863 N N . VAL A 1 118 ? -8.246 -0.287 19.023 1.00 97.75 118 VAL A N 1
ATOM 864 C CA . VAL A 1 118 ? -9.415 -0.975 18.454 1.00 97.75 118 VAL A CA 1
ATOM 865 C C . VAL A 1 118 ? -10.315 -1.477 19.572 1.00 97.75 118 VAL A C 1
ATOM 867 O O . VAL A 1 118 ? -9.838 -2.161 20.470 1.00 97.75 118 VAL A O 1
ATOM 870 N N . ARG A 1 119 ? -11.624 -1.213 19.515 1.00 96.81 119 ARG A N 1
ATOM 871 C CA . ARG A 1 119 ? -12.585 -1.828 20.451 1.00 96.81 119 ARG A CA 1
ATOM 872 C C . ARG A 1 119 ? -12.485 -3.350 20.376 1.00 96.81 119 ARG A C 1
ATOM 874 O O . ARG A 1 119 ? -12.619 -3.918 19.292 1.00 96.81 119 ARG A O 1
ATOM 881 N N . HIS A 1 120 ? -12.285 -4.015 21.510 1.00 95.94 120 HIS A N 1
ATOM 882 C CA . HIS A 1 120 ? -12.013 -5.455 21.574 1.00 95.94 120 HIS A CA 1
ATOM 883 C C . HIS A 1 120 ? -13.195 -6.281 21.051 1.00 95.94 120 HIS A C 1
ATOM 885 O O . HIS A 1 120 ? -12.995 -7.201 20.259 1.00 95.94 120 HIS A O 1
ATOM 891 N N . ALA A 1 121 ? -14.431 -5.879 21.363 1.00 94.62 121 ALA A N 1
ATOM 892 C CA . ALA A 1 121 ? -15.636 -6.499 20.805 1.00 94.62 121 ALA A CA 1
ATOM 893 C C . ALA A 1 121 ? -15.669 -6.435 19.264 1.00 94.62 121 ALA A C 1
ATOM 895 O O . ALA A 1 121 ? -15.989 -7.419 18.593 1.00 94.62 121 ALA A O 1
ATOM 896 N N . VAL A 1 122 ? -15.274 -5.297 18.679 1.00 95.81 122 VAL A N 1
ATOM 897 C CA . VAL A 1 122 ? -15.207 -5.140 17.219 1.00 95.81 122 VAL A CA 1
ATOM 898 C C . VAL A 1 122 ? -14.045 -5.941 16.640 1.00 95.81 122 VAL A C 1
ATOM 900 O O . VAL A 1 122 ? -14.225 -6.601 15.623 1.00 95.81 122 VAL A O 1
ATOM 903 N N . TRP A 1 123 ? -12.883 -5.951 17.293 1.00 96.44 123 TRP A N 1
ATOM 904 C CA . TRP A 1 123 ? -11.746 -6.776 16.885 1.00 96.44 123 TRP A CA 1
ATOM 905 C C . TRP A 1 123 ? -12.128 -8.257 16.749 1.00 96.44 123 TRP A C 1
ATOM 907 O O . TRP A 1 123 ? -11.884 -8.852 15.697 1.00 96.44 123 TRP A O 1
ATOM 917 N N . ARG A 1 124 ? -12.791 -8.827 17.769 1.00 94.94 124 ARG A N 1
ATOM 918 C CA . ARG A 1 124 ? -13.260 -10.224 17.757 1.00 94.94 124 ARG A CA 1
ATOM 919 C C . ARG A 1 124 ? -14.320 -10.465 16.694 1.00 94.94 124 ARG A C 1
ATOM 921 O O . ARG A 1 124 ? -14.224 -11.435 15.951 1.00 94.94 124 ARG A O 1
ATOM 928 N N . ARG A 1 125 ? -15.294 -9.558 16.564 1.00 95.19 125 ARG A N 1
ATOM 929 C CA . ARG A 1 125 ? -16.333 -9.648 15.527 1.00 95.19 125 ARG A CA 1
ATOM 930 C C . ARG A 1 125 ? -15.751 -9.644 14.113 1.00 95.19 125 ARG A C 1
ATOM 932 O O . ARG A 1 125 ? -16.310 -10.273 13.223 1.00 95.19 125 ARG A O 1
ATOM 939 N N . LEU A 1 126 ? -14.665 -8.906 13.902 1.00 96.62 126 LEU A N 1
ATOM 940 C CA . LEU A 1 126 ? -13.992 -8.807 12.613 1.00 96.62 126 LEU A CA 1
ATOM 941 C C . LEU A 1 126 ? -12.995 -9.951 12.357 1.00 96.62 126 LEU A C 1
ATOM 943 O O . LEU A 1 126 ? -12.498 -10.030 11.239 1.00 96.62 126 LEU A O 1
ATOM 947 N N . ASP A 1 127 ? -12.714 -10.820 13.333 1.00 95.56 127 ASP A N 1
ATOM 948 C CA . ASP A 1 127 ? -11.649 -11.839 13.272 1.00 95.56 127 ASP A CA 1
ATOM 949 C C . ASP A 1 127 ? -10.245 -11.233 13.040 1.00 95.56 127 ASP A C 1
ATOM 951 O O . ASP A 1 127 ? -9.404 -11.777 12.328 1.00 95.56 127 ASP A O 1
ATOM 955 N N . GLY A 1 128 ? -9.988 -10.052 13.621 1.00 96.00 128 GLY A N 1
ATOM 956 C CA . GLY A 1 128 ? -8.682 -9.386 13.563 1.00 96.00 128 GLY A CA 1
ATOM 957 C C . GLY A 1 128 ? -8.204 -9.035 12.145 1.00 96.00 128 GLY A C 1
ATOM 958 O O . GLY A 1 128 ? -8.992 -8.636 11.281 1.00 96.00 128 GLY A O 1
ATOM 959 N N . PHE A 1 129 ? -6.890 -9.112 11.904 1.00 97.38 129 PHE A N 1
ATOM 960 C CA . PHE A 1 129 ? -6.279 -8.862 10.588 1.00 97.38 129 PHE A CA 1
ATOM 961 C C . PHE A 1 129 ? -6.441 -10.055 9.634 1.00 97.38 129 PHE A C 1
ATOM 963 O O . PHE A 1 129 ? -6.336 -11.202 10.057 1.00 97.38 129 PHE A O 1
ATOM 970 N N . ASP A 1 130 ? -6.606 -9.790 8.331 1.00 96.31 130 ASP A N 1
ATOM 971 C CA . ASP A 1 130 ? -6.640 -10.848 7.309 1.00 96.31 130 ASP A CA 1
ATOM 972 C C . ASP A 1 130 ? -5.248 -11.510 7.187 1.00 96.31 130 ASP A C 1
ATOM 974 O O . ASP A 1 130 ? -4.292 -10.842 6.783 1.00 96.31 130 ASP A O 1
ATOM 978 N N . PRO A 1 131 ? -5.096 -12.824 7.452 1.00 94.75 131 PRO A N 1
ATOM 979 C CA . PRO A 1 131 ? -3.810 -13.518 7.335 1.00 94.75 131 PRO A CA 1
ATOM 980 C C . PRO A 1 131 ? -3.211 -13.513 5.919 1.00 94.75 131 PRO A C 1
ATOM 982 O O . PRO A 1 131 ? -2.035 -13.831 5.738 1.00 94.75 131 PRO A O 1
ATOM 985 N N . ALA A 1 132 ? -4.008 -13.201 4.892 1.00 95.31 132 ALA A N 1
ATOM 986 C CA . ALA A 1 132 ? -3.536 -13.028 3.521 1.00 95.31 132 ALA A CA 1
ATOM 987 C C . ALA A 1 132 ? -2.885 -11.655 3.265 1.00 95.31 132 ALA A C 1
ATOM 989 O O . ALA A 1 132 ? -2.246 -11.468 2.227 1.00 95.31 132 ALA A O 1
ATOM 990 N N . LEU A 1 133 ? -3.015 -10.721 4.209 1.00 95.44 133 LEU A N 1
ATOM 991 C CA . LEU A 1 133 ? -2.415 -9.390 4.209 1.00 95.44 133 LEU A CA 1
ATOM 992 C C . LEU A 1 133 ? -1.475 -9.274 5.418 1.00 95.44 133 LEU A C 1
ATOM 994 O O . LEU A 1 133 ? -1.816 -8.635 6.401 1.00 95.44 133 LEU A O 1
ATOM 998 N N . PRO A 1 134 ? -0.294 -9.914 5.398 1.00 92.00 134 PRO A N 1
ATOM 999 C CA . PRO A 1 134 ? 0.538 -10.025 6.598 1.00 92.00 134 PRO A CA 1
ATOM 1000 C C . PRO A 1 134 ? 1.265 -8.729 6.985 1.00 92.00 134 PRO A C 1
ATOM 1002 O O . PRO A 1 134 ? 1.711 -8.609 8.120 1.00 92.00 134 PRO A O 1
ATOM 1005 N N . VAL A 1 135 ? 1.468 -7.819 6.027 1.00 91.06 135 VAL A N 1
ATOM 1006 C CA . VAL A 1 135 ? 2.386 -6.673 6.176 1.00 91.06 135 VAL A CA 1
ATOM 1007 C C . VAL A 1 135 ? 1.875 -5.404 5.488 1.00 91.06 135 VAL A C 1
ATOM 1009 O O . VAL A 1 135 ? 2.126 -4.294 5.945 1.00 91.06 135 VAL A O 1
ATOM 1012 N N . VAL A 1 136 ? 1.206 -5.540 4.338 1.00 94.12 136 VAL A N 1
ATOM 1013 C CA . VAL A 1 136 ? 0.688 -4.405 3.562 1.00 94.12 136 VAL A CA 1
ATOM 1014 C C . VAL A 1 136 ? -0.823 -4.507 3.480 1.00 94.12 136 VAL A C 1
ATOM 1016 O O . VAL A 1 136 ? -1.350 -5.579 3.193 1.00 94.12 136 VAL A O 1
ATOM 1019 N N . ASP A 1 137 ? -1.486 -3.364 3.649 1.00 95.62 137 ASP A N 1
ATOM 1020 C CA . ASP A 1 137 ? -2.941 -3.207 3.644 1.00 95.62 137 ASP A CA 1
ATOM 1021 C C . ASP A 1 137 ? -3.671 -3.961 4.772 1.00 95.62 137 ASP A C 1
ATOM 1023 O O . ASP A 1 137 ? -4.894 -4.027 4.741 1.00 95.62 137 ASP A O 1
ATOM 1027 N N . ASP A 1 138 ? -2.968 -4.468 5.783 1.00 95.75 138 ASP A N 1
ATOM 1028 C CA . ASP A 1 138 ? -3.529 -5.145 6.960 1.00 95.75 138 ASP A CA 1
ATOM 1029 C C . ASP A 1 138 ? -4.487 -4.243 7.757 1.00 95.75 138 ASP A C 1
ATOM 1031 O O . ASP A 1 138 ? -5.681 -4.529 7.872 1.00 95.75 138 ASP A O 1
ATOM 1035 N N . GLY A 1 139 ? -4.004 -3.095 8.232 1.00 96.44 139 GLY A N 1
ATOM 1036 C CA . GLY A 1 139 ? -4.828 -2.109 8.930 1.00 96.44 139 GLY A CA 1
ATOM 1037 C C . GLY A 1 139 ? -5.808 -1.376 8.009 1.00 96.44 139 GLY A C 1
ATOM 1038 O O . GLY A 1 139 ? -6.862 -0.915 8.457 1.00 96.44 139 GLY A O 1
ATOM 1039 N N . LEU A 1 140 ? -5.528 -1.322 6.701 1.00 97.00 140 LEU A N 1
ATOM 1040 C CA . LEU A 1 140 ? -6.471 -0.798 5.713 1.00 97.00 140 LEU A CA 1
ATOM 1041 C C . LEU A 1 140 ? -7.664 -1.739 5.510 1.00 97.00 140 LEU A C 1
ATOM 1043 O O . LEU A 1 140 ? -8.802 -1.278 5.460 1.00 97.00 140 LEU A O 1
ATOM 1047 N N . ASP A 1 141 ? -7.414 -3.039 5.381 1.00 97.25 141 ASP A N 1
ATOM 1048 C CA . ASP A 1 141 ? -8.445 -4.065 5.265 1.00 97.25 141 ASP A CA 1
ATOM 1049 C C . ASP A 1 141 ? -9.297 -4.150 6.533 1.00 97.25 141 ASP A C 1
ATOM 1051 O O . ASP A 1 141 ? -10.524 -4.090 6.439 1.00 97.25 141 ASP A O 1
ATOM 1055 N N . LEU A 1 142 ? -8.664 -4.169 7.713 1.00 97.88 142 LEU A N 1
ATOM 1056 C CA . LEU A 1 142 ? -9.377 -4.114 8.990 1.00 97.88 142 LEU A CA 1
ATOM 1057 C C . LEU A 1 142 ? -10.282 -2.875 9.068 1.00 97.88 142 LEU A C 1
ATOM 1059 O O . LEU A 1 142 ? -11.459 -2.989 9.411 1.00 97.88 142 LEU A O 1
ATOM 1063 N N . GLY A 1 143 ? -9.768 -1.701 8.686 1.00 97.75 143 GLY A N 1
ATOM 1064 C CA . GLY A 1 143 ? -10.551 -0.466 8.649 1.00 97.75 143 GLY A CA 1
ATOM 1065 C C . GLY A 1 143 ? -11.724 -0.522 7.664 1.00 97.75 143 GLY A C 1
ATOM 1066 O O . GLY A 1 143 ? -12.841 -0.112 7.990 1.00 97.75 143 GLY A O 1
ATOM 1067 N N . MET A 1 144 ? -11.518 -1.100 6.478 1.00 97.44 144 MET A N 1
ATOM 1068 C CA . MET A 1 144 ? -12.579 -1.299 5.489 1.00 97.44 144 MET A CA 1
ATOM 1069 C C . MET A 1 144 ? -13.652 -2.276 5.980 1.00 97.44 144 MET A C 1
ATOM 1071 O O . MET A 1 144 ? -14.840 -1.997 5.801 1.00 97.44 144 MET A O 1
ATOM 1075 N N . ARG A 1 145 ? -13.270 -3.379 6.635 1.00 97.88 145 ARG A N 1
ATOM 1076 C CA . ARG A 1 145 ? -14.209 -4.320 7.263 1.00 97.88 145 ARG A CA 1
ATOM 1077 C C . ARG A 1 145 ? -14.974 -3.678 8.419 1.00 97.88 145 ARG A C 1
ATOM 1079 O O . ARG A 1 145 ? -16.192 -3.818 8.467 1.00 97.88 145 ARG A O 1
ATOM 1086 N N . ALA A 1 146 ? -14.315 -2.885 9.266 1.00 97.94 146 ALA A N 1
ATOM 1087 C CA . ALA A 1 146 ? -14.975 -2.111 10.320 1.00 97.94 146 ALA A CA 1
ATOM 1088 C C . ALA A 1 146 ? -16.018 -1.134 9.747 1.00 97.94 146 ALA A C 1
ATOM 1090 O O . ALA A 1 146 ? -17.154 -1.085 10.220 1.00 97.94 146 ALA A O 1
ATOM 1091 N N . ARG A 1 147 ? -15.672 -0.420 8.666 1.00 97.75 147 ARG A N 1
ATOM 1092 C CA . ARG A 1 147 ? -16.598 0.463 7.932 1.00 97.75 147 ARG A CA 1
ATOM 1093 C C . ARG A 1 147 ? -17.776 -0.303 7.342 1.00 97.75 147 ARG A C 1
ATOM 1095 O O . ARG A 1 147 ? -18.909 0.161 7.438 1.00 97.75 147 ARG A O 1
ATOM 1102 N N . LEU A 1 148 ? -17.534 -1.476 6.756 1.00 97.69 148 LEU A N 1
ATOM 1103 C CA . LEU A 1 148 ? -18.593 -2.340 6.229 1.00 97.69 148 LEU A CA 1
ATOM 1104 C C . LEU A 1 148 ? -19.495 -2.904 7.327 1.00 97.69 148 LEU A C 1
ATOM 1106 O O . LEU A 1 148 ? -20.682 -3.085 7.075 1.00 97.69 148 LEU A O 1
ATOM 1110 N N . ALA A 1 149 ? -18.970 -3.112 8.533 1.00 97.69 149 ALA A N 1
ATOM 1111 C CA . ALA A 1 149 ? -19.738 -3.466 9.724 1.00 97.69 149 ALA A CA 1
ATOM 1112 C C . ALA A 1 149 ? -20.535 -2.292 10.326 1.00 97.69 149 ALA A C 1
ATOM 1114 O O . ALA A 1 149 ? -21.281 -2.489 11.281 1.00 97.69 149 ALA A O 1
ATOM 1115 N N . GLY A 1 150 ? -20.429 -1.088 9.748 1.00 96.69 150 GLY A N 1
ATOM 1116 C CA . GLY A 1 150 ? -21.154 0.110 10.179 1.00 96.69 150 GLY A CA 1
ATOM 1117 C C . GLY A 1 150 ? -20.414 0.969 11.207 1.00 96.69 150 GLY A C 1
ATOM 1118 O O . GLY A 1 150 ? -20.985 1.937 11.705 1.00 96.69 150 GLY A O 1
ATOM 1119 N N . HIS A 1 151 ? -19.150 0.664 11.508 1.00 97.31 151 HIS A N 1
ATOM 1120 C CA . HIS A 1 151 ? -18.330 1.446 12.432 1.00 97.31 151 HIS A CA 1
ATOM 1121 C C . HIS A 1 151 ? -17.497 2.514 11.712 1.00 97.31 151 HIS A C 1
ATOM 1123 O O . HIS A 1 151 ? -17.169 2.400 10.531 1.00 97.31 151 HIS A O 1
ATOM 1129 N N . ARG A 1 152 ? -17.109 3.567 12.432 1.00 97.38 152 ARG A N 1
ATOM 1130 C CA . ARG A 1 152 ? -16.151 4.569 11.945 1.00 97.38 152 ARG A CA 1
ATOM 1131 C C . ARG A 1 152 ? -14.721 4.174 12.298 1.00 97.38 152 ARG A C 1
ATOM 1133 O O . ARG A 1 152 ? -14.468 3.497 13.295 1.00 97.38 152 ARG A O 1
ATOM 1140 N N . VAL A 1 153 ? -13.798 4.647 11.470 1.00 98.12 153 VAL A N 1
ATOM 1141 C CA . VAL A 1 153 ? -12.354 4.562 11.693 1.00 98.12 153 VAL A CA 1
ATOM 1142 C C . VAL A 1 153 ? -11.844 5.987 11.693 1.00 98.12 153 VAL A C 1
ATOM 1144 O O . VAL A 1 153 ? -12.014 6.688 10.689 1.00 98.12 153 VAL A O 1
ATOM 1147 N N . ILE A 1 154 ? -11.279 6.411 12.816 1.00 97.88 154 ILE A N 1
ATOM 1148 C CA . ILE A 1 154 ? -10.899 7.799 13.029 1.00 97.88 154 ILE A CA 1
ATOM 1149 C C . ILE A 1 154 ? -9.385 7.979 13.105 1.00 97.88 154 ILE A C 1
ATOM 1151 O O . ILE A 1 154 ? -8.666 7.135 13.636 1.00 97.88 154 ILE A O 1
ATOM 1155 N N . ALA A 1 155 ? -8.916 9.087 12.552 1.00 97.56 155 ALA A N 1
ATOM 1156 C CA . ALA A 1 155 ? -7.584 9.623 12.766 1.00 97.56 155 ALA A CA 1
ATOM 1157 C C . ALA A 1 155 ? -7.599 10.507 14.022 1.00 97.56 155 ALA A C 1
ATOM 1159 O O . ALA A 1 155 ? -8.566 11.230 14.257 1.00 97.56 155 ALA A O 1
ATOM 1160 N N . VAL A 1 156 ? -6.538 10.441 14.827 1.00 97.62 156 VAL A N 1
ATOM 1161 C CA . VAL A 1 156 ? -6.381 11.257 16.041 1.00 97.62 156 VAL A CA 1
ATOM 1162 C C . VAL A 1 156 ? -5.082 12.060 15.926 1.00 97.62 156 VAL A C 1
ATOM 1164 O O . VAL A 1 156 ? -4.026 11.562 16.314 1.00 97.62 156 VAL A O 1
ATOM 1167 N N . PRO A 1 157 ? -5.128 13.286 15.369 1.00 95.69 157 PRO A N 1
ATOM 1168 C CA . PRO A 1 157 ? -3.932 14.098 15.119 1.00 95.69 157 PRO A CA 1
ATOM 1169 C C . PRO A 1 157 ? -3.136 14.446 16.383 1.00 95.69 157 PRO A C 1
ATOM 1171 O O . PRO A 1 157 ? -1.914 14.561 16.319 1.00 95.69 157 PRO A O 1
ATOM 1174 N N . SER A 1 158 ? -3.820 14.577 17.526 1.00 95.12 158 SER A N 1
ATOM 1175 C CA . SER A 1 158 ? -3.219 14.865 18.836 1.00 95.12 158 SER A CA 1
ATOM 1176 C C . SER A 1 158 ? -2.484 13.672 19.457 1.00 95.12 158 SER A C 1
ATOM 1178 O O . SER A 1 158 ? -1.687 13.861 20.375 1.00 95.12 158 SER A O 1
ATOM 1180 N N . ALA A 1 159 ? -2.719 12.453 18.963 1.00 97.19 159 ALA A N 1
ATOM 1181 C CA . ALA A 1 159 ? -1.978 11.266 19.362 1.00 97.19 159 ALA A CA 1
ATOM 1182 C C . ALA A 1 159 ? -0.839 11.031 18.369 1.00 97.19 159 ALA A C 1
ATOM 1184 O O . ALA A 1 159 ? -1.087 10.707 17.209 1.00 97.19 159 ALA A O 1
ATOM 1185 N N . SER A 1 160 ? 0.410 11.155 18.816 1.00 96.00 160 SER A N 1
ATOM 1186 C CA . SER A 1 160 ? 1.584 10.906 17.978 1.00 96.00 160 SER A CA 1
ATOM 1187 C C . SER A 1 160 ? 2.435 9.758 18.507 1.00 96.00 160 SER A C 1
ATOM 1189 O O . SER A 1 160 ? 2.545 9.536 19.716 1.00 96.00 160 SER A O 1
ATOM 1191 N N . MET A 1 161 ? 3.048 9.010 17.591 1.00 96.25 161 MET A N 1
ATOM 1192 C CA . MET A 1 161 ? 4.029 7.983 17.926 1.00 96.25 161 MET A CA 1
ATOM 1193 C C . MET A 1 161 ? 5.234 8.079 17.004 1.00 96.25 161 MET A C 1
ATOM 1195 O O . MET A 1 161 ? 5.082 8.160 15.785 1.00 96.25 161 MET A O 1
ATOM 1199 N N . ARG A 1 162 ? 6.431 8.035 17.587 1.00 96.88 162 ARG A N 1
ATOM 1200 C CA . ARG A 1 162 ? 7.668 7.859 16.829 1.00 96.88 162 ARG A CA 1
ATOM 1201 C C . ARG A 1 162 ? 7.674 6.466 16.223 1.00 96.88 162 ARG A C 1
ATOM 1203 O O . ARG A 1 162 ? 7.344 5.506 16.915 1.00 96.88 162 ARG A O 1
ATOM 1210 N N . PHE A 1 163 ? 8.053 6.363 14.959 1.00 95.56 163 PHE A N 1
ATOM 1211 C CA . PHE A 1 163 ? 8.035 5.114 14.213 1.00 95.56 163 PHE A CA 1
ATOM 1212 C C . PHE A 1 163 ? 9.277 5.012 13.331 1.00 95.56 163 PHE A C 1
ATOM 1214 O O . PHE A 1 163 ? 9.540 5.907 12.524 1.00 95.56 163 PHE A O 1
ATOM 1221 N N . ALA A 1 164 ? 10.046 3.933 13.496 1.00 92.94 164 ALA A N 1
ATOM 1222 C CA . ALA A 1 164 ? 11.271 3.722 12.725 1.00 92.94 164 ALA A CA 1
ATOM 1223 C C . ALA A 1 164 ? 11.018 3.096 11.338 1.00 92.94 164 ALA A C 1
ATOM 1225 O O . ALA A 1 164 ? 11.869 3.212 10.459 1.00 92.94 164 ALA A O 1
ATOM 1226 N N . ASP A 1 165 ? 9.850 2.479 11.110 1.00 91.06 165 ASP A N 1
ATOM 1227 C CA . ASP A 1 165 ? 9.497 1.793 9.857 1.00 91.06 165 ASP A CA 1
ATOM 1228 C C . ASP A 1 165 ? 10.526 0.726 9.464 1.00 91.06 165 ASP A C 1
ATOM 1230 O O . ASP A 1 165 ? 10.951 0.632 8.309 1.00 91.06 165 ASP A O 1
ATOM 1234 N N . THR A 1 166 ? 10.972 -0.055 10.442 1.00 90.38 166 THR A N 1
ATOM 1235 C CA . THR A 1 166 ? 11.954 -1.140 10.272 1.00 90.38 166 THR A CA 1
ATOM 1236 C C . THR A 1 166 ? 11.554 -2.422 11.002 1.00 90.38 166 THR A C 1
ATOM 1238 O O . THR A 1 166 ? 12.245 -3.429 10.858 1.00 90.38 166 THR A O 1
ATOM 1241 N N . GLY A 1 167 ? 10.449 -2.402 11.750 1.00 87.06 167 GLY A N 1
ATOM 1242 C CA . GLY A 1 167 ? 9.950 -3.534 12.520 1.00 87.06 167 GLY A CA 1
ATOM 1243 C C . GLY A 1 167 ? 9.080 -4.522 11.739 1.00 87.06 167 GLY A C 1
ATOM 1244 O O . GLY A 1 167 ? 9.023 -4.525 10.507 1.00 87.06 167 GLY A O 1
ATOM 1245 N N . VAL A 1 168 ? 8.375 -5.384 12.476 1.00 87.75 168 VAL A N 1
ATOM 1246 C CA . VAL A 1 168 ? 7.535 -6.470 11.935 1.00 87.75 168 VAL A CA 1
ATOM 1247 C C . VAL A 1 168 ? 6.228 -5.992 11.304 1.00 87.75 168 VAL A C 1
ATOM 1249 O O . VAL A 1 168 ? 5.544 -6.781 10.643 1.00 87.75 168 VAL A O 1
ATOM 1252 N N . ALA A 1 169 ? 5.849 -4.733 11.527 1.00 87.00 169 ALA A N 1
ATOM 1253 C CA . ALA A 1 169 ? 4.632 -4.144 10.992 1.00 87.00 169 ALA A CA 1
ATOM 1254 C C . ALA A 1 169 ? 4.927 -3.173 9.849 1.00 87.00 169 ALA A C 1
ATOM 1256 O O . ALA A 1 169 ? 5.778 -2.290 9.941 1.00 87.00 169 ALA A O 1
ATOM 1257 N N . GLY A 1 170 ? 4.139 -3.281 8.780 1.00 84.56 170 GLY A N 1
ATOM 1258 C CA . GLY A 1 170 ? 4.343 -2.478 7.585 1.00 84.56 170 GLY A CA 1
ATOM 1259 C C . GLY A 1 170 ? 5.508 -2.978 6.718 1.00 84.56 170 GLY A C 1
ATOM 1260 O O . GLY A 1 170 ? 6.333 -3.785 7.133 1.00 84.56 170 GLY A O 1
ATOM 1261 N N . PRO A 1 171 ? 5.589 -2.525 5.457 1.00 83.12 171 PRO A N 1
ATOM 1262 C CA . PRO A 1 171 ? 6.545 -3.058 4.484 1.00 83.12 171 PRO A CA 1
ATOM 1263 C C . PRO A 1 171 ? 8.017 -2.728 4.784 1.00 83.12 171 PRO A C 1
ATOM 1265 O O . PRO A 1 171 ? 8.888 -3.204 4.053 1.00 83.12 171 PRO A O 1
ATOM 1268 N N . GLY A 1 172 ? 8.287 -1.900 5.794 1.00 84.62 172 GLY A N 1
ATOM 1269 C CA . GLY A 1 172 ? 9.601 -1.370 6.130 1.00 84.62 172 GLY A CA 1
ATOM 1270 C C . GLY A 1 172 ? 10.111 -0.302 5.154 1.00 84.62 172 GLY A C 1
ATOM 1271 O O . GLY A 1 172 ? 9.645 -0.166 4.016 1.00 84.62 172 GLY A O 1
ATOM 1272 N N . SER A 1 173 ? 11.132 0.432 5.579 1.00 83.81 173 SER A N 1
ATOM 1273 C CA . SER A 1 173 ? 11.771 1.522 4.834 1.00 83.81 173 SER A CA 1
ATOM 1274 C C . SER A 1 173 ? 13.181 1.183 4.340 1.00 83.81 173 SER A C 1
ATOM 1276 O O . SER A 1 173 ? 13.794 2.000 3.651 1.00 83.81 173 SER A O 1
ATOM 1278 N N . GLU A 1 174 ? 13.672 -0.040 4.597 1.00 85.06 174 GLU A N 1
ATOM 1279 C CA . GLU A 1 174 ? 15.070 -0.418 4.360 1.00 85.06 174 GLU A CA 1
ATOM 1280 C C . GLU A 1 174 ? 15.599 0.001 2.971 1.00 85.06 174 GLU A C 1
ATOM 1282 O O . GLU A 1 174 ? 14.962 -0.298 1.938 1.00 85.06 174 GLU A O 1
ATOM 1287 N N . PRO A 1 175 ? 16.770 0.664 2.914 1.00 82.56 175 PRO A N 1
ATOM 1288 C CA . PRO A 1 175 ? 17.420 1.010 1.661 1.00 82.56 175 PRO A CA 1
ATOM 1289 C C . PRO A 1 175 ? 17.824 -0.225 0.846 1.00 82.56 175 PRO A C 1
ATOM 1291 O O . PRO A 1 175 ? 18.150 -1.286 1.369 1.00 82.56 175 PRO A O 1
ATOM 1294 N N . GLY A 1 176 ? 17.868 -0.067 -0.478 1.00 88.06 176 GLY A N 1
ATOM 1295 C CA . GLY A 1 176 ? 18.449 -1.062 -1.379 1.00 88.06 176 GLY A CA 1
ATOM 1296 C C . GLY A 1 176 ? 17.464 -1.704 -2.355 1.00 88.06 176 GLY A C 1
ATOM 1297 O O . GLY A 1 176 ? 16.262 -1.839 -2.125 1.00 88.06 176 GLY A O 1
ATOM 1298 N N . GLY A 1 177 ? 18.001 -2.124 -3.504 1.00 87.75 177 GLY A N 1
ATOM 1299 C CA . GLY A 1 177 ? 17.191 -2.624 -4.616 1.00 87.75 177 GLY A CA 1
ATOM 1300 C C . GLY A 1 177 ? 16.465 -3.940 -4.322 1.00 87.75 177 GLY A C 1
ATOM 1301 O O . GLY A 1 177 ? 15.379 -4.160 -4.854 1.00 87.75 177 GLY A O 1
ATOM 1302 N N . ARG A 1 178 ? 17.037 -4.820 -3.486 1.00 88.69 178 ARG A N 1
ATOM 1303 C CA . ARG A 1 178 ? 16.393 -6.086 -3.086 1.00 88.69 178 ARG A CA 1
ATOM 1304 C C . ARG A 1 178 ? 15.175 -5.826 -2.199 1.00 88.69 178 ARG A C 1
ATOM 1306 O O . ARG A 1 178 ? 14.091 -6.290 -2.544 1.00 88.69 178 ARG A O 1
ATOM 1313 N N . ALA A 1 179 ? 15.341 -5.025 -1.147 1.00 89.75 179 ALA A N 1
ATOM 1314 C CA . ALA A 1 179 ? 14.264 -4.638 -0.241 1.00 89.75 179 ALA A CA 1
ATOM 1315 C C . ALA A 1 179 ? 13.139 -3.903 -0.996 1.00 89.75 179 ALA A C 1
ATOM 1317 O O . ALA A 1 179 ? 11.976 -4.292 -0.913 1.00 89.75 179 ALA A O 1
ATOM 1318 N N . ALA A 1 180 ? 13.482 -2.947 -1.868 1.00 89.62 180 ALA A N 1
ATOM 1319 C CA . ALA A 1 180 ? 12.501 -2.246 -2.702 1.00 89.62 180 ALA A CA 1
ATOM 1320 C C . ALA A 1 180 ? 11.691 -3.185 -3.621 1.00 89.62 180 ALA A C 1
ATOM 1322 O O . ALA A 1 180 ? 10.478 -3.018 -3.764 1.00 89.62 180 ALA A O 1
ATOM 1323 N N . ARG A 1 181 ? 12.332 -4.194 -4.233 1.00 91.25 181 ARG A N 1
ATOM 1324 C CA . ARG A 1 181 ? 11.639 -5.207 -5.052 1.00 91.25 181 ARG A CA 1
ATOM 1325 C C . ARG A 1 181 ? 10.727 -6.101 -4.216 1.00 91.25 181 ARG A C 1
ATOM 1327 O O . ARG A 1 181 ? 9.620 -6.399 -4.658 1.00 91.25 181 ARG A O 1
ATOM 1334 N N . HIS A 1 182 ? 11.178 -6.512 -3.032 1.00 91.19 182 HIS A N 1
ATOM 1335 C CA . HIS A 1 182 ? 10.371 -7.302 -2.108 1.00 91.19 182 HIS A CA 1
ATOM 1336 C C . HIS A 1 182 ? 9.113 -6.532 -1.682 1.00 91.19 182 HIS A C 1
ATOM 1338 O O . HIS A 1 182 ? 8.007 -7.027 -1.889 1.00 91.19 182 HIS A O 1
ATOM 1344 N N . ARG A 1 183 ? 9.258 -5.278 -1.234 1.00 91.75 183 ARG A N 1
ATOM 1345 C CA . ARG A 1 183 ? 8.127 -4.397 -0.889 1.00 91.75 183 ARG A CA 1
ATOM 1346 C C . ARG A 1 183 ? 7.152 -4.213 -2.043 1.00 91.75 183 ARG A C 1
ATOM 1348 O O . ARG A 1 183 ? 5.944 -4.319 -1.855 1.00 91.75 183 ARG A O 1
ATOM 1355 N N . ALA A 1 184 ? 7.669 -3.982 -3.252 1.00 92.19 184 ALA A N 1
ATOM 1356 C CA . ALA A 1 184 ? 6.838 -3.847 -4.443 1.00 92.19 184 ALA A CA 1
ATOM 1357 C C . ALA A 1 184 ? 6.037 -5.126 -4.735 1.00 92.19 184 ALA A C 1
ATOM 1359 O O . ALA A 1 184 ? 4.856 -5.030 -5.066 1.00 92.19 184 ALA A O 1
ATOM 1360 N N . ARG A 1 185 ? 6.649 -6.311 -4.578 1.00 94.56 185 ARG A N 1
ATOM 1361 C CA . ARG A 1 185 ? 5.954 -7.601 -4.703 1.00 94.56 185 ARG A CA 1
ATOM 1362 C C . ARG A 1 185 ? 4.871 -7.750 -3.634 1.00 94.56 185 ARG A C 1
ATOM 1364 O O . ARG A 1 185 ? 3.735 -8.023 -3.997 1.00 94.56 185 ARG A O 1
ATOM 1371 N N . VAL A 1 186 ? 5.187 -7.549 -2.354 1.00 94.50 186 VAL A N 1
ATOM 1372 C CA . VAL A 1 186 ? 4.220 -7.718 -1.250 1.00 94.50 186 VAL A CA 1
ATOM 1373 C C . VAL A 1 186 ? 3.037 -6.759 -1.405 1.00 94.50 186 VAL A C 1
ATOM 1375 O O . VAL A 1 186 ? 1.886 -7.189 -1.359 1.00 94.50 186 VAL A O 1
ATOM 1378 N N . ALA A 1 187 ? 3.297 -5.484 -1.706 1.00 94.56 187 ALA A N 1
ATOM 1379 C CA . ALA A 1 187 ? 2.245 -4.507 -1.978 1.00 94.56 187 ALA A CA 1
ATOM 1380 C C . ALA A 1 187 ? 1.406 -4.876 -3.214 1.00 94.56 187 ALA A C 1
ATOM 1382 O O . ALA A 1 187 ? 0.201 -4.615 -3.267 1.00 94.56 187 ALA A O 1
ATOM 1383 N N . ARG A 1 188 ? 2.024 -5.505 -4.223 1.00 95.62 188 ARG A N 1
ATOM 1384 C CA . ARG A 1 188 ? 1.315 -6.005 -5.402 1.00 95.62 188 ARG A CA 1
ATOM 1385 C C . ARG A 1 188 ? 0.405 -7.181 -5.052 1.00 95.62 188 ARG A C 1
ATOM 1387 O O . ARG A 1 188 ? -0.749 -7.156 -5.475 1.00 95.62 188 ARG A O 1
ATOM 1394 N N . THR A 1 189 ? 0.892 -8.156 -4.285 1.00 96.88 189 THR A N 1
ATOM 1395 C CA . THR A 1 189 ? 0.106 -9.298 -3.793 1.00 96.88 189 THR A CA 1
ATOM 1396 C C . THR A 1 189 ? -1.096 -8.810 -2.986 1.00 96.88 189 THR A C 1
ATOM 1398 O O . THR A 1 189 ? -2.222 -9.188 -3.302 1.00 96.88 189 THR A O 1
ATOM 1401 N N . ALA A 1 190 ? -0.886 -7.888 -2.038 1.00 96.62 190 ALA A N 1
ATOM 1402 C CA . ALA A 1 190 ? -1.948 -7.298 -1.222 1.00 96.62 190 ALA A CA 1
ATOM 1403 C C . ALA A 1 190 ? -3.035 -6.620 -2.071 1.00 96.62 190 ALA A C 1
ATOM 1405 O O . ALA A 1 190 ? -4.227 -6.886 -1.904 1.00 96.62 190 ALA A O 1
ATOM 1406 N N . TRP A 1 191 ? -2.635 -5.810 -3.060 1.00 95.88 191 TRP A N 1
ATOM 1407 C CA . TRP A 1 191 ? -3.584 -5.174 -3.976 1.00 95.88 191 TRP A CA 1
ATOM 1408 C C . TRP A 1 191 ? -4.387 -6.184 -4.802 1.00 95.88 191 TRP A C 1
ATOM 1410 O O . TRP A 1 191 ? -5.583 -5.987 -5.016 1.00 95.88 191 TRP A O 1
ATOM 1420 N N . LEU A 1 192 ? -3.736 -7.237 -5.305 1.00 96.75 192 LEU A N 1
ATOM 1421 C CA . LEU A 1 192 ? -4.383 -8.274 -6.109 1.00 96.75 192 LEU A CA 1
ATOM 1422 C C . LEU A 1 192 ? -5.371 -9.104 -5.286 1.00 96.75 192 LEU A C 1
ATOM 1424 O O . LEU A 1 192 ? -6.493 -9.322 -5.743 1.00 96.75 192 LEU A O 1
ATOM 1428 N N . HIS A 1 193 ? -4.977 -9.499 -4.073 1.00 97.44 193 HIS A N 1
ATOM 1429 C CA . HIS A 1 193 ? -5.841 -10.185 -3.112 1.00 97.44 193 HIS A CA 1
ATOM 1430 C C . HIS A 1 193 ? -7.082 -9.348 -2.805 1.00 97.44 193 HIS A C 1
ATOM 1432 O O . HIS A 1 193 ? -8.198 -9.792 -3.076 1.00 97.44 193 HIS A O 1
ATOM 1438 N N . ARG A 1 194 ? -6.890 -8.089 -2.386 1.00 96.00 194 ARG A N 1
ATOM 1439 C CA . ARG A 1 194 ? -7.985 -7.149 -2.091 1.00 96.00 194 ARG A CA 1
ATOM 1440 C C . ARG A 1 194 ? -8.899 -6.902 -3.285 1.00 96.00 194 ARG A C 1
ATOM 1442 O O . ARG A 1 194 ? -10.118 -6.828 -3.172 1.00 96.00 194 ARG A O 1
ATOM 1449 N N . ARG A 1 195 ? -8.324 -6.817 -4.485 1.00 95.62 195 ARG A N 1
ATOM 1450 C CA . ARG A 1 195 ? -9.116 -6.650 -5.706 1.00 95.62 195 ARG A CA 1
ATOM 1451 C C . ARG A 1 195 ? -10.062 -7.828 -5.947 1.00 95.62 195 ARG A C 1
ATOM 1453 O O . ARG A 1 195 ? -11.139 -7.607 -6.494 1.00 95.62 195 ARG A O 1
ATOM 1460 N N . LEU A 1 196 ? -9.684 -9.045 -5.561 1.00 96.12 196 LEU A N 1
ATOM 1461 C CA . LEU A 1 196 ? -10.542 -10.224 -5.668 1.00 96.12 196 LEU A CA 1
ATOM 1462 C C . LEU A 1 196 ? -11.468 -10.397 -4.460 1.00 96.12 196 LEU A C 1
ATOM 1464 O O . LEU A 1 196 ? -12.590 -10.864 -4.654 1.00 96.12 196 LEU A O 1
ATOM 1468 N N . SER A 1 197 ? -11.066 -10.007 -3.246 1.00 95.44 197 SER A N 1
ATOM 1469 C CA . SER A 1 197 ? -11.949 -10.034 -2.067 1.00 95.44 197 SER A CA 1
ATOM 1470 C C . SER A 1 197 ? -13.091 -9.023 -2.192 1.00 95.44 197 SER A C 1
ATOM 1472 O O . SER A 1 197 ? -14.248 -9.354 -1.939 1.00 95.44 197 SER A O 1
ATOM 1474 N N . ASP A 1 198 ? -12.797 -7.825 -2.694 1.00 92.81 198 ASP A N 1
ATOM 1475 C CA . ASP A 1 198 ? -13.746 -6.708 -2.725 1.00 92.81 198 ASP A CA 1
ATOM 1476 C C . ASP A 1 198 ? -14.636 -6.717 -3.979 1.00 92.81 198 ASP A C 1
ATOM 1478 O O . ASP A 1 198 ? -15.651 -6.017 -4.050 1.00 92.81 198 ASP A O 1
ATOM 1482 N N . ALA A 1 199 ? -14.267 -7.498 -5.001 1.00 92.75 199 ALA A N 1
ATOM 1483 C CA . ALA A 1 199 ? -14.999 -7.552 -6.262 1.00 92.75 199 ALA A CA 1
ATOM 1484 C C . ALA A 1 199 ? -16.416 -8.142 -6.097 1.00 92.75 199 ALA A C 1
ATOM 1486 O O . ALA A 1 199 ? -16.644 -9.043 -5.278 1.00 92.75 199 ALA A O 1
ATOM 1487 N N . PRO A 1 200 ? -17.384 -7.720 -6.931 1.00 92.62 200 PRO A N 1
ATOM 1488 C CA . PRO A 1 200 ? -18.630 -8.461 -7.110 1.00 92.62 200 PRO A CA 1
ATOM 1489 C C . PRO A 1 200 ? -18.342 -9.914 -7.512 1.00 92.62 200 PRO A C 1
ATOM 1491 O O . PRO A 1 200 ? -17.487 -10.143 -8.366 1.00 92.62 200 PRO A O 1
ATOM 1494 N N . VAL A 1 201 ? -19.066 -10.885 -6.934 1.00 93.38 201 VAL A N 1
ATOM 1495 C CA . VAL A 1 201 ? -18.819 -12.334 -7.132 1.00 93.38 201 VAL A CA 1
ATOM 1496 C C . VAL A 1 201 ? -18.760 -12.702 -8.619 1.00 93.38 201 VAL A C 1
ATOM 1498 O O . VAL A 1 201 ? -17.837 -13.388 -9.043 1.00 93.38 201 VAL A O 1
ATOM 1501 N N . ALA A 1 202 ? -19.683 -12.169 -9.425 1.00 95.25 202 ALA A N 1
ATOM 1502 C CA . ALA A 1 202 ? -19.754 -12.424 -10.864 1.00 95.25 202 ALA A CA 1
ATOM 1503 C C . ALA A 1 202 ? -18.500 -11.976 -11.641 1.00 95.25 202 ALA A C 1
ATOM 1505 O O . ALA A 1 202 ? -18.186 -12.534 -12.687 1.00 95.25 202 ALA A O 1
ATOM 1506 N N . LEU A 1 203 ? -17.761 -10.983 -11.133 1.00 95.50 203 LEU A N 1
ATOM 1507 C CA . LEU A 1 203 ? -16.553 -10.465 -11.778 1.00 95.50 203 LEU A CA 1
ATOM 1508 C C . LEU A 1 203 ? -15.271 -11.135 -11.276 1.00 95.50 203 LEU A C 1
ATOM 1510 O O . LEU A 1 203 ? -14.207 -10.854 -11.826 1.00 95.50 203 LEU A O 1
ATOM 1514 N N . VAL A 1 204 ? -15.331 -11.986 -10.246 1.00 95.31 204 VAL A N 1
ATOM 1515 C CA . VAL A 1 204 ? -14.142 -12.651 -9.688 1.00 95.31 204 VAL A CA 1
ATOM 1516 C C . VAL A 1 204 ? -13.445 -13.536 -10.729 1.00 95.31 204 VAL A C 1
ATOM 1518 O O . VAL A 1 204 ? -12.240 -13.348 -10.898 1.00 95.31 204 VAL A O 1
ATOM 1521 N N . PRO A 1 205 ? -14.138 -14.414 -11.491 1.00 95.81 205 PRO A N 1
ATOM 1522 C CA . PRO A 1 205 ? -13.480 -15.238 -12.510 1.00 95.81 205 PRO A CA 1
ATOM 1523 C C . PRO A 1 205 ? -12.791 -14.391 -13.583 1.00 95.81 205 PRO A C 1
ATOM 1525 O O . PRO A 1 205 ? -11.655 -14.666 -13.955 1.00 95.81 205 PRO A O 1
ATOM 1528 N N . LEU A 1 206 ? -13.439 -13.303 -14.017 1.00 96.38 206 LEU A N 1
ATOM 1529 C CA . LEU A 1 206 ? -12.868 -12.372 -14.989 1.00 96.38 206 LEU A CA 1
ATOM 1530 C C . LEU A 1 206 ? -11.596 -11.702 -14.452 1.00 96.38 206 LEU A C 1
ATOM 1532 O O . LEU A 1 206 ? -10.587 -11.635 -15.149 1.00 96.38 206 LEU A O 1
ATOM 1536 N N . HIS A 1 207 ? -11.624 -11.217 -13.210 1.00 95.06 207 HIS A N 1
ATOM 1537 C CA . HIS A 1 207 ? -10.454 -10.603 -12.585 1.00 95.06 207 HIS A CA 1
ATOM 1538 C C . HIS A 1 207 ? -9.317 -11.599 -12.369 1.00 95.06 207 HIS A C 1
ATOM 1540 O O . HIS A 1 207 ? -8.162 -11.229 -12.567 1.00 95.06 207 HIS A O 1
ATOM 1546 N N . TRP A 1 208 ? -9.644 -12.833 -11.984 1.00 96.44 208 TRP A N 1
ATOM 1547 C CA . TRP A 1 208 ? -8.684 -13.914 -11.784 1.00 96.44 208 TRP A CA 1
ATOM 1548 C C . TRP A 1 208 ? -8.000 -14.299 -13.104 1.00 96.44 208 TRP A C 1
ATOM 1550 O O . TRP A 1 208 ? -6.774 -14.323 -13.171 1.00 96.44 208 TRP A O 1
ATOM 1560 N N . LEU A 1 209 ? -8.770 -14.473 -14.186 1.00 96.50 209 LEU A N 1
ATOM 1561 C CA . LEU A 1 209 ? -8.233 -14.728 -15.529 1.00 96.50 209 LEU A CA 1
ATOM 1562 C C . LEU A 1 209 ? -7.395 -13.552 -16.052 1.00 96.50 209 LEU A C 1
ATOM 1564 O O . LEU A 1 209 ? -6.407 -13.755 -16.753 1.00 96.50 209 LEU A O 1
ATOM 1568 N N . ALA A 1 210 ? -7.751 -12.318 -15.685 1.00 96.19 210 ALA A N 1
ATOM 1569 C CA . ALA A 1 210 ? -7.030 -11.120 -16.100 1.00 96.19 210 ALA A CA 1
ATOM 1570 C C . ALA A 1 210 ? -5.694 -10.900 -15.361 1.00 96.19 210 ALA A C 1
ATOM 1572 O O . ALA A 1 210 ? -4.926 -10.028 -15.774 1.00 96.19 210 ALA A O 1
ATOM 1573 N N . LEU A 1 211 ? -5.378 -11.664 -14.305 1.00 95.81 211 LEU A N 1
ATOM 1574 C CA . LEU A 1 211 ? -4.150 -11.487 -13.519 1.00 95.81 211 LEU A CA 1
ATOM 1575 C C . LEU A 1 211 ? -2.878 -11.610 -14.368 1.00 95.81 211 LEU A C 1
ATOM 1577 O O . LEU A 1 211 ? -2.064 -10.682 -14.373 1.00 95.81 211 LEU A O 1
ATOM 1581 N N . LEU A 1 212 ? -2.723 -12.712 -15.110 1.00 96.56 212 LEU A N 1
ATOM 1582 C CA . LEU A 1 212 ? -1.538 -12.964 -15.942 1.00 96.56 212 LEU A CA 1
ATOM 1583 C C . LEU A 1 212 ? -1.456 -12.047 -17.172 1.00 96.56 212 LEU A C 1
ATOM 1585 O O . LEU A 1 212 ? -0.391 -11.461 -17.375 1.00 96.56 212 LEU A O 1
ATOM 1589 N N . PRO A 1 213 ? -2.533 -11.827 -17.957 1.00 96.69 213 PRO A N 1
ATOM 1590 C CA . PRO A 1 213 ? -2.500 -10.865 -19.058 1.00 96.69 213 PRO A CA 1
ATOM 1591 C C . PRO A 1 213 ? -2.124 -9.452 -18.597 1.00 96.69 213 PRO A C 1
ATOM 1593 O O . PRO A 1 213 ? -1.301 -8.785 -19.224 1.00 96.69 213 PRO A O 1
ATOM 1596 N N . ILE A 1 214 ? -2.667 -8.990 -17.463 1.00 95.50 214 ILE A N 1
ATOM 1597 C CA . ILE A 1 214 ? -2.317 -7.674 -16.912 1.00 95.50 214 ILE A CA 1
ATOM 1598 C C . ILE A 1 214 ? -0.871 -7.658 -16.405 1.00 95.50 214 ILE A C 1
ATOM 1600 O O . ILE A 1 214 ? -0.193 -6.645 -16.588 1.00 95.50 214 ILE A O 1
ATOM 1604 N N . ALA A 1 215 ? -0.385 -8.738 -15.783 1.00 95.50 215 ALA A N 1
ATOM 1605 C CA . ALA A 1 215 ? 1.017 -8.850 -15.381 1.00 95.50 215 ALA A CA 1
ATOM 1606 C C . ALA A 1 215 ? 1.944 -8.717 -16.599 1.00 95.50 215 ALA A C 1
ATOM 1608 O O . ALA A 1 215 ? 2.836 -7.875 -16.575 1.00 95.50 215 ALA A O 1
ATOM 1609 N N . LEU A 1 216 ? 1.656 -9.420 -17.701 1.00 96.44 216 LEU A N 1
ATOM 1610 C CA . LEU A 1 216 ? 2.416 -9.334 -18.952 1.00 96.44 216 LEU A CA 1
ATOM 1611 C C . LEU A 1 216 ? 2.463 -7.904 -19.516 1.00 96.44 216 LEU A C 1
ATOM 1613 O O . LEU A 1 216 ? 3.543 -7.378 -19.796 1.00 96.44 216 LEU A O 1
ATOM 1617 N N . LEU A 1 217 ? 1.309 -7.235 -19.624 1.00 95.81 217 LEU A N 1
ATOM 1618 C CA . LEU A 1 217 ? 1.237 -5.846 -20.099 1.00 95.81 217 LEU A CA 1
ATOM 1619 C C . LEU A 1 217 ? 2.027 -4.884 -19.197 1.00 95.81 217 LEU A C 1
ATOM 1621 O O . LEU A 1 217 ? 2.683 -3.953 -19.672 1.00 95.81 217 LEU A O 1
ATOM 1625 N N . ARG A 1 218 ? 1.994 -5.101 -17.877 1.00 93.38 218 ARG A N 1
ATOM 1626 C CA . ARG A 1 218 ? 2.780 -4.307 -16.923 1.00 93.38 218 ARG A CA 1
ATOM 1627 C C . ARG A 1 218 ? 4.271 -4.591 -17.040 1.00 93.38 218 ARG A C 1
ATOM 1629 O O . ARG A 1 218 ? 5.052 -3.648 -16.954 1.00 93.38 218 ARG A O 1
ATOM 1636 N N . SER A 1 219 ? 4.671 -5.833 -17.281 1.00 92.56 219 SER A N 1
ATOM 1637 C CA . SER A 1 219 ? 6.070 -6.198 -17.504 1.00 92.56 219 SER A CA 1
ATOM 1638 C C . SER A 1 219 ? 6.638 -5.530 -18.753 1.00 92.56 219 SER A C 1
ATOM 1640 O O . SER A 1 219 ? 7.742 -4.988 -18.693 1.00 92.56 219 SER A O 1
ATOM 1642 N N . LEU A 1 220 ? 5.856 -5.443 -19.835 1.00 93.31 220 LEU A N 1
ATOM 1643 C CA . LEU A 1 220 ? 6.235 -4.667 -21.019 1.00 93.31 220 LEU A CA 1
ATOM 1644 C C . LEU A 1 220 ? 6.442 -3.186 -20.672 1.00 93.31 220 LEU A C 1
ATOM 1646 O O . LEU A 1 220 ? 7.460 -2.593 -21.025 1.00 93.31 220 LEU A O 1
ATOM 1650 N N . ARG A 1 221 ? 5.533 -2.590 -19.891 1.00 92.31 221 ARG A N 1
ATOM 1651 C CA . ARG A 1 221 ? 5.713 -1.219 -19.387 1.00 92.31 221 ARG A CA 1
ATOM 1652 C C . ARG A 1 221 ? 6.977 -1.078 -18.532 1.00 92.31 221 ARG A C 1
ATOM 1654 O O . ARG A 1 221 ? 7.661 -0.063 -18.634 1.00 92.31 221 ARG A O 1
ATOM 1661 N N . HIS A 1 222 ? 7.292 -2.049 -17.680 1.00 87.81 222 HIS A N 1
ATOM 1662 C CA . HIS A 1 222 ? 8.502 -2.013 -16.860 1.00 87.81 222 HIS A CA 1
ATOM 1663 C C . HIS A 1 222 ? 9.775 -2.048 -17.703 1.00 87.81 222 HIS A C 1
ATOM 1665 O O . HIS A 1 222 ? 10.729 -1.347 -17.361 1.00 87.81 222 HIS A O 1
ATOM 1671 N N . LEU A 1 223 ? 9.766 -2.772 -18.824 1.00 89.38 223 LEU A N 1
ATOM 1672 C CA . LEU A 1 223 ? 10.846 -2.747 -19.807 1.00 89.38 223 LEU A CA 1
ATOM 1673 C C . LEU A 1 223 ? 10.980 -1.359 -20.456 1.00 89.38 223 LEU A C 1
ATOM 1675 O O . LEU A 1 223 ? 12.070 -0.789 -20.452 1.00 89.38 223 LEU A O 1
ATOM 1679 N N . LEU A 1 224 ? 9.865 -0.761 -20.894 1.00 90.12 224 LEU A N 1
ATOM 1680 C CA . LEU A 1 224 ? 9.839 0.589 -21.482 1.00 90.12 224 LEU A CA 1
ATOM 1681 C C . LEU A 1 224 ? 10.331 1.675 -20.510 1.00 90.12 224 LEU A C 1
ATOM 1683 O O . LEU A 1 224 ? 11.024 2.608 -20.906 1.00 90.12 224 LEU A O 1
ATOM 1687 N N . VAL A 1 225 ? 10.007 1.548 -19.220 1.00 88.00 225 VAL A N 1
ATOM 1688 C CA . VAL A 1 225 ? 10.411 2.498 -18.165 1.00 88.00 225 VAL A CA 1
ATOM 1689 C C . VAL A 1 225 ? 11.776 2.123 -17.551 1.00 88.00 225 VAL A C 1
ATOM 1691 O O . VAL A 1 225 ? 12.158 2.663 -16.518 1.00 88.00 225 VAL A O 1
ATOM 1694 N N . LYS A 1 226 ? 12.540 1.210 -18.173 1.00 88.00 226 LYS A N 1
ATOM 1695 C CA . LYS A 1 226 ? 13.884 0.778 -17.731 1.00 88.00 226 LYS A CA 1
ATOM 1696 C C . LYS A 1 226 ? 13.930 0.285 -16.275 1.00 88.00 226 LYS A C 1
ATOM 1698 O O . LYS A 1 226 ? 14.896 0.503 -15.551 1.00 88.00 226 LYS A O 1
ATOM 1703 N N . THR A 1 227 ? 12.886 -0.419 -15.841 1.00 85.00 227 THR A N 1
ATOM 1704 C CA . THR A 1 227 ? 12.778 -1.038 -14.505 1.00 85.00 227 THR A CA 1
ATOM 1705 C C . THR A 1 227 ? 12.627 -2.568 -14.577 1.00 85.00 227 THR A C 1
ATOM 1707 O O . THR A 1 227 ? 11.735 -3.123 -13.927 1.00 85.00 227 THR A O 1
ATOM 1710 N N . PRO A 1 228 ? 13.487 -3.295 -15.325 1.00 87.31 228 PRO A N 1
ATOM 1711 C CA . PRO A 1 228 ? 13.305 -4.729 -15.578 1.00 87.31 228 PRO A CA 1
ATOM 1712 C C . PRO A 1 228 ? 13.296 -5.574 -14.296 1.00 87.31 228 PRO A C 1
ATOM 1714 O O . PRO A 1 228 ? 12.582 -6.567 -14.213 1.00 87.31 228 PRO A O 1
ATOM 1717 N N . GLY A 1 229 ? 13.997 -5.140 -13.243 1.00 88.12 229 GLY A N 1
ATOM 1718 C CA . GLY A 1 229 ? 14.036 -5.851 -11.960 1.00 88.12 229 GLY A CA 1
ATOM 1719 C C . GLY A 1 229 ? 12.687 -5.973 -11.236 1.00 88.12 229 GLY A C 1
ATOM 1720 O O . GLY A 1 229 ? 12.580 -6.755 -10.299 1.00 88.12 229 GLY A O 1
ATOM 1721 N N . SER A 1 230 ? 11.657 -5.226 -11.636 1.00 87.81 230 SER A N 1
ATOM 1722 C CA . SER A 1 230 ? 10.310 -5.323 -11.047 1.00 87.81 230 SER A CA 1
ATOM 1723 C C . SER A 1 230 ? 9.435 -6.418 -11.675 1.00 87.81 230 SER A C 1
ATOM 1725 O O . SER A 1 230 ? 8.458 -6.842 -11.062 1.00 87.81 230 SER A O 1
ATOM 1727 N N . ILE A 1 231 ? 9.816 -6.926 -12.854 1.00 93.06 231 ILE A N 1
ATOM 1728 C CA . ILE A 1 231 ? 9.055 -7.924 -13.620 1.00 93.06 231 ILE A CA 1
ATOM 1729 C C . ILE A 1 231 ? 8.822 -9.221 -12.826 1.00 93.06 231 ILE A C 1
ATOM 1731 O O . ILE A 1 231 ? 7.669 -9.653 -12.764 1.00 93.06 231 ILE A O 1
ATOM 1735 N N . PRO A 1 232 ? 9.834 -9.827 -12.166 1.00 95.06 232 PRO A N 1
ATOM 1736 C CA . PRO A 1 232 ? 9.613 -11.058 -11.408 1.00 95.06 232 PRO A CA 1
ATOM 1737 C C . PRO A 1 232 ? 8.607 -10.876 -10.267 1.00 95.06 232 PRO A C 1
ATOM 1739 O O . PRO A 1 232 ? 7.822 -11.775 -9.989 1.00 95.06 232 PRO A O 1
ATOM 1742 N N . GLY A 1 233 ? 8.594 -9.699 -9.629 1.00 94.19 233 GLY A N 1
ATOM 1743 C CA . GLY A 1 233 ? 7.655 -9.385 -8.551 1.00 94.19 233 GLY A CA 1
ATOM 1744 C C . GLY A 1 233 ? 6.203 -9.300 -9.025 1.00 94.19 233 GLY A C 1
ATOM 1745 O O . GLY A 1 233 ? 5.311 -9.741 -8.307 1.00 94.19 233 GLY A O 1
ATOM 1746 N N . GLU A 1 234 ? 5.963 -8.787 -10.237 1.00 95.06 234 GLU A N 1
ATOM 1747 C CA . GLU A 1 234 ? 4.621 -8.717 -10.837 1.00 95.06 234 GLU A CA 1
ATOM 1748 C C . GLU A 1 234 ? 4.042 -10.112 -11.106 1.00 95.06 234 GLU A C 1
ATOM 1750 O O . GLU A 1 234 ? 2.903 -10.384 -10.725 1.00 95.06 234 GLU A O 1
ATOM 1755 N N . PHE A 1 235 ? 4.831 -11.012 -11.703 1.00 96.88 235 PHE A N 1
ATOM 1756 C CA . PHE A 1 235 ? 4.398 -12.390 -11.956 1.00 96.88 235 PHE A CA 1
ATOM 1757 C C . PHE A 1 235 ? 4.282 -13.207 -10.673 1.00 96.88 235 PHE A C 1
ATOM 1759 O O . PHE A 1 235 ? 3.289 -13.905 -10.500 1.00 96.88 235 PHE A O 1
ATOM 1766 N N . ALA A 1 236 ? 5.245 -13.091 -9.754 1.00 97.06 236 ALA A N 1
ATOM 1767 C CA . ALA A 1 236 ? 5.190 -13.800 -8.480 1.00 97.06 236 ALA A CA 1
ATOM 1768 C C . ALA A 1 236 ? 3.927 -13.430 -7.690 1.00 97.06 236 ALA A C 1
ATOM 1770 O O . ALA A 1 236 ? 3.240 -14.321 -7.206 1.00 97.06 236 ALA A O 1
ATOM 1771 N N . ALA A 1 237 ? 3.578 -12.140 -7.624 1.00 96.69 237 ALA A N 1
ATOM 1772 C CA . ALA A 1 237 ? 2.347 -11.691 -6.980 1.00 96.69 237 ALA A CA 1
ATOM 1773 C C . ALA A 1 237 ? 1.084 -12.224 -7.679 1.00 96.69 237 ALA A C 1
ATOM 1775 O O . ALA A 1 237 ? 0.148 -12.657 -7.012 1.00 96.69 237 ALA A O 1
ATOM 1776 N N . ALA A 1 238 ? 1.050 -12.214 -9.017 1.00 97.12 238 ALA A N 1
ATOM 1777 C CA . ALA A 1 238 ? -0.083 -12.737 -9.780 1.00 97.12 238 ALA A CA 1
ATOM 1778 C C . ALA A 1 238 ? -0.278 -14.245 -9.566 1.00 97.12 238 ALA A C 1
ATOM 1780 O O . ALA A 1 238 ? -1.384 -14.674 -9.245 1.00 97.12 238 ALA A O 1
ATOM 1781 N N . ILE A 1 239 ? 0.794 -15.032 -9.692 1.00 97.69 239 ILE A N 1
ATOM 1782 C CA . ILE A 1 239 ? 0.770 -16.487 -9.508 1.00 97.69 239 ILE A CA 1
ATOM 1783 C C . ILE A 1 239 ? 0.381 -16.832 -8.071 1.00 97.69 239 ILE A C 1
ATOM 1785 O O . ILE A 1 239 ? -0.502 -17.658 -7.873 1.00 97.69 239 ILE A O 1
ATOM 1789 N N . GLU A 1 240 ? 0.980 -16.174 -7.075 1.00 97.12 240 GLU A N 1
ATOM 1790 C CA . GLU A 1 240 ? 0.686 -16.409 -5.657 1.00 97.12 240 GLU A CA 1
ATOM 1791 C C . GLU A 1 240 ? -0.806 -16.232 -5.342 1.00 97.12 240 GLU A C 1
ATOM 1793 O O . GLU A 1 240 ? -1.414 -17.090 -4.701 1.00 97.12 240 GLU A O 1
ATOM 1798 N N . VAL A 1 241 ? -1.424 -15.163 -5.851 1.00 97.00 241 VAL A N 1
ATOM 1799 C CA . VAL A 1 241 ? -2.866 -14.921 -5.688 1.00 97.00 241 VAL A CA 1
ATOM 1800 C C . VAL A 1 241 ? -3.702 -15.935 -6.475 1.00 97.00 241 VAL A C 1
ATOM 1802 O O . VAL A 1 241 ? -4.731 -16.393 -5.978 1.00 97.00 241 VAL A O 1
ATOM 1805 N N . MET A 1 242 ? -3.266 -16.339 -7.672 1.00 96.50 242 MET A N 1
ATOM 1806 C CA . MET A 1 242 ? -3.981 -17.341 -8.469 1.00 96.50 242 MET A CA 1
ATOM 1807 C C . MET A 1 242 ? -4.040 -18.712 -7.799 1.00 96.50 242 MET A C 1
ATOM 1809 O O . MET A 1 242 ? -5.087 -19.354 -7.853 1.00 96.50 242 MET A O 1
ATOM 1813 N N . VAL A 1 243 ? -2.939 -19.149 -7.179 1.00 97.00 243 VAL A N 1
ATOM 1814 C CA . VAL A 1 243 ? -2.811 -20.479 -6.554 1.00 97.00 243 VAL A CA 1
ATOM 1815 C C . VAL A 1 243 ? -3.293 -20.519 -5.101 1.00 97.00 243 VAL A C 1
ATOM 1817 O O . VAL A 1 243 ? -3.261 -21.575 -4.473 1.00 97.00 243 VAL A O 1
ATOM 1820 N N . THR A 1 244 ? -3.766 -19.394 -4.551 1.00 95.44 244 THR A N 1
ATOM 1821 C CA . THR A 1 244 ? -4.324 -19.324 -3.189 1.00 95.44 244 THR A CA 1
ATOM 1822 C C . THR A 1 244 ? -5.805 -18.904 -3.134 1.00 95.44 244 THR A C 1
ATOM 1824 O O . THR A 1 244 ? -6.183 -18.083 -2.289 1.00 95.44 244 THR A O 1
ATOM 1827 N N . PRO A 1 245 ? -6.707 -19.491 -3.953 1.00 95.50 245 PRO A N 1
ATOM 1828 C CA . PRO A 1 245 ? -8.125 -19.109 -3.987 1.00 95.50 245 PRO A CA 1
ATOM 1829 C C . PRO A 1 245 ? -8.827 -19.257 -2.631 1.00 95.50 245 PRO A C 1
ATOM 1831 O O . PRO A 1 245 ? -9.720 -18.478 -2.302 1.00 95.50 245 PRO A O 1
ATOM 1834 N N . GLN A 1 246 ? -8.391 -20.203 -1.799 1.00 96.75 246 GLN A N 1
ATOM 1835 C CA . GLN A 1 246 ? -8.894 -20.402 -0.442 1.00 96.75 246 GLN A CA 1
ATOM 1836 C C . GLN A 1 246 ? -8.729 -19.163 0.450 1.00 96.75 246 GLN A C 1
ATOM 1838 O O . GLN A 1 246 ? -9.603 -18.898 1.273 1.00 96.75 246 GLN A O 1
ATOM 1843 N N . ARG A 1 247 ? -7.649 -18.384 0.285 1.00 96.31 247 ARG A N 1
ATOM 1844 C CA . ARG A 1 247 ? -7.420 -17.153 1.060 1.00 96.31 247 ARG A CA 1
ATOM 1845 C C . ARG A 1 247 ? -8.426 -16.076 0.669 1.00 96.31 247 ARG A C 1
ATOM 1847 O O . ARG A 1 247 ? -9.038 -15.460 1.534 1.00 96.31 247 ARG A O 1
ATOM 1854 N N . ILE A 1 248 ? -8.666 -15.931 -0.633 1.00 96.69 248 ILE A N 1
ATOM 1855 C CA . ILE A 1 248 ? -9.668 -15.008 -1.174 1.00 96.69 248 ILE A CA 1
ATOM 1856 C C . ILE A 1 248 ? -11.064 -15.404 -0.686 1.00 96.69 248 ILE A C 1
ATOM 1858 O O . ILE A 1 248 ? -11.803 -14.560 -0.197 1.00 96.69 248 ILE A O 1
ATOM 1862 N N . LEU A 1 249 ? -11.430 -16.686 -0.775 1.00 96.38 249 LEU A N 1
ATOM 1863 C CA . LEU A 1 249 ? -12.739 -17.167 -0.323 1.00 96.38 249 LEU A CA 1
ATOM 1864 C C . LEU A 1 249 ? -12.963 -16.927 1.175 1.00 96.38 249 LEU A C 1
ATOM 1866 O O . LEU A 1 249 ? -14.057 -16.515 1.552 1.00 96.38 249 LEU A O 1
ATOM 1870 N N . ARG A 1 250 ? -11.943 -17.145 2.017 1.00 96.56 250 ARG A N 1
ATOM 1871 C CA . ARG A 1 250 ? -12.009 -16.841 3.456 1.00 96.56 250 ARG A CA 1
ATOM 1872 C C . ARG A 1 250 ? -12.227 -15.353 3.707 1.00 96.56 250 ARG A C 1
ATOM 1874 O O . ARG A 1 250 ? -13.182 -15.008 4.388 1.00 96.56 250 ARG A O 1
ATOM 1881 N N . SER A 1 251 ? -11.423 -14.493 3.083 1.00 96.69 251 SER A N 1
ATOM 1882 C CA . SER A 1 251 ? -11.556 -13.034 3.195 1.00 96.69 251 SER A CA 1
ATOM 1883 C C . SER A 1 251 ? -12.946 -12.554 2.749 1.00 96.69 251 SER A C 1
ATOM 1885 O O . SER A 1 251 ? -13.612 -11.786 3.438 1.00 96.69 251 SER A O 1
ATOM 1887 N N . ARG A 1 252 ? -13.473 -13.109 1.648 1.00 96.50 252 ARG A N 1
ATOM 1888 C CA . ARG A 1 252 ? -14.833 -12.812 1.166 1.00 96.50 252 ARG A CA 1
ATOM 1889 C C . ARG A 1 252 ? -15.927 -13.232 2.143 1.00 96.50 252 ARG A C 1
ATOM 1891 O O . ARG A 1 252 ? -16.903 -12.499 2.271 1.00 96.50 252 ARG A O 1
ATOM 1898 N N . ARG A 1 253 ? -15.794 -14.401 2.780 1.00 96.12 253 ARG A N 1
ATOM 1899 C CA . ARG A 1 253 ? -16.736 -14.873 3.809 1.00 96.12 253 ARG A CA 1
ATOM 1900 C C . ARG A 1 253 ? -16.683 -13.966 5.032 1.00 96.12 253 ARG A C 1
ATOM 1902 O O . ARG A 1 253 ? -17.710 -13.406 5.375 1.00 96.12 253 ARG A O 1
ATOM 1909 N N . ALA A 1 254 ? -15.486 -13.686 5.549 1.00 95.50 254 ALA A N 1
ATOM 1910 C CA . ALA A 1 254 ? -15.295 -12.765 6.668 1.00 95.50 254 ALA A CA 1
ATOM 1911 C C . ALA A 1 254 ? -15.921 -11.384 6.398 1.00 95.50 254 ALA A C 1
ATOM 1913 O O . ALA A 1 254 ? -16.615 -10.838 7.249 1.00 95.50 254 ALA A O 1
ATOM 1914 N N . ILE A 1 255 ? -15.755 -10.837 5.185 1.00 96.50 255 ILE A N 1
ATOM 1915 C CA . ILE A 1 255 ? -16.432 -9.597 4.779 1.00 96.50 255 ILE A CA 1
ATOM 1916 C C . ILE A 1 255 ? -17.954 -9.780 4.752 1.00 96.50 255 ILE A C 1
ATOM 1918 O O . ILE A 1 255 ? -18.672 -8.916 5.243 1.00 96.50 255 ILE A O 1
ATOM 1922 N N . ALA A 1 256 ? -18.463 -10.854 4.143 1.00 96.12 256 ALA A N 1
ATOM 1923 C CA . ALA A 1 256 ? -19.900 -11.093 4.024 1.00 96.12 256 ALA A CA 1
ATOM 1924 C C . ALA A 1 256 ? -20.588 -11.240 5.391 1.00 96.12 256 ALA A C 1
ATOM 1926 O O . ALA A 1 256 ? -21.674 -10.692 5.560 1.00 96.12 256 ALA A O 1
ATOM 1927 N N . ASP A 1 257 ? -19.933 -11.899 6.346 1.00 96.00 257 ASP A N 1
ATOM 1928 C CA . ASP A 1 257 ? -20.464 -12.183 7.682 1.00 96.00 257 ASP A CA 1
ATOM 1929 C C . ASP A 1 257 ? -20.627 -10.907 8.525 1.00 96.00 257 ASP A C 1
ATOM 1931 O O . ASP A 1 257 ? -21.567 -10.782 9.310 1.00 96.00 257 ASP A O 1
ATOM 1935 N N . VAL A 1 258 ? -19.745 -9.917 8.339 1.00 96.25 258 VAL A N 1
ATOM 1936 C CA . VAL A 1 258 ? -19.767 -8.664 9.119 1.00 96.25 258 VAL A CA 1
ATOM 1937 C C . VAL A 1 258 ? -20.460 -7.507 8.404 1.00 96.25 258 VAL A C 1
ATOM 1939 O O . VAL A 1 258 ? -20.759 -6.490 9.026 1.00 96.25 258 VAL A O 1
ATOM 1942 N N . LYS A 1 259 ? -20.698 -7.615 7.094 1.00 96.75 259 LYS A N 1
ATOM 1943 C CA . LYS A 1 259 ? -21.163 -6.504 6.260 1.00 96.75 259 LYS A CA 1
ATOM 1944 C C . LYS A 1 259 ? -22.600 -6.089 6.591 1.00 96.75 259 LYS A C 1
ATOM 1946 O O . LYS A 1 259 ? -23.562 -6.724 6.174 1.00 96.75 259 LYS A O 1
ATOM 1951 N N . ALA A 1 260 ? -22.725 -4.927 7.220 1.00 97.12 260 ALA A N 1
ATOM 1952 C CA . ALA A 1 260 ? -23.980 -4.231 7.485 1.00 97.12 260 ALA A CA 1
ATOM 1953 C C . ALA A 1 260 ? -24.301 -3.148 6.434 1.00 97.12 260 ALA A C 1
ATOM 1955 O O . ALA A 1 260 ? -25.469 -2.888 6.150 1.00 97.12 260 ALA A O 1
ATOM 1956 N N . VAL A 1 261 ? -23.287 -2.520 5.819 1.00 96.81 261 VAL A N 1
ATOM 1957 C CA . VAL A 1 261 ? -23.473 -1.432 4.836 1.00 96.81 261 VAL A CA 1
ATOM 1958 C C . VAL A 1 261 ? -22.981 -1.785 3.428 1.00 96.81 261 VAL A C 1
ATOM 1960 O O . VAL A 1 261 ? -22.194 -2.706 3.195 1.00 96.81 261 VAL A O 1
ATOM 1963 N N . LYS A 1 262 ? -23.461 -1.036 2.429 1.00 95.62 262 LYS A N 1
ATOM 1964 C CA . LYS A 1 262 ? -23.053 -1.206 1.025 1.00 95.62 262 LYS A CA 1
ATOM 1965 C C . LYS A 1 262 ? -21.649 -0.644 0.789 1.00 95.62 262 LYS A C 1
ATOM 1967 O O . LYS A 1 262 ? -21.265 0.365 1.368 1.00 95.62 262 LYS A O 1
ATOM 1972 N N . TRP A 1 263 ? -20.934 -1.208 -0.186 1.00 94.31 263 TRP A N 1
ATOM 1973 C CA . TRP A 1 263 ? -19.622 -0.713 -0.630 1.00 94.31 263 TRP A CA 1
ATOM 1974 C C . TRP A 1 263 ? -19.619 0.761 -1.072 1.00 94.31 263 TRP A C 1
ATOM 1976 O O . TRP A 1 263 ? -18.586 1.426 -1.005 1.00 94.31 263 TRP A O 1
ATOM 1986 N N . SER A 1 264 ? -20.766 1.282 -1.519 1.00 94.25 264 SER A N 1
ATOM 1987 C CA . SER A 1 264 ? -20.939 2.692 -1.879 1.00 94.25 264 SER A CA 1
ATOM 1988 C C . SER A 1 264 ? -20.790 3.639 -0.687 1.00 94.25 264 SER A C 1
ATOM 1990 O O . SER A 1 264 ? -20.389 4.778 -0.894 1.00 94.25 264 SER A O 1
ATOM 1992 N N . ALA A 1 265 ? -21.035 3.175 0.544 1.00 94.62 265 ALA A N 1
ATOM 1993 C CA . ALA A 1 265 ? -20.853 3.976 1.756 1.00 94.62 265 ALA A CA 1
ATOM 1994 C C . ALA A 1 265 ? -19.384 4.372 1.987 1.00 94.62 265 ALA A C 1
ATOM 1996 O O . ALA A 1 265 ? -19.109 5.372 2.638 1.00 94.62 265 ALA A O 1
ATOM 1997 N N . LEU A 1 266 ? -18.434 3.627 1.409 1.00 95.00 266 LEU A N 1
ATOM 1998 C CA . LEU A 1 266 ? -17.005 3.918 1.512 1.00 95.00 266 LEU A CA 1
ATOM 1999 C C . LEU A 1 266 ? -16.538 4.910 0.435 1.00 95.00 266 LEU A C 1
ATOM 2001 O O . LEU A 1 266 ? -15.405 5.374 0.496 1.00 95.00 266 LEU A O 1
ATOM 2005 N N . ALA A 1 267 ? -17.371 5.230 -0.566 1.00 93.62 267 ALA A N 1
ATOM 2006 C CA . ALA A 1 267 ? -16.988 6.086 -1.689 1.00 93.62 267 ALA A CA 1
ATOM 2007 C C . ALA A 1 267 ? -16.497 7.493 -1.287 1.00 93.62 267 ALA A C 1
ATOM 2009 O O . ALA A 1 267 ? -15.518 7.923 -1.897 1.00 93.62 267 ALA A O 1
ATOM 2010 N N . PRO A 1 268 ? -17.082 8.183 -0.281 1.00 94.12 268 PRO A N 1
ATOM 2011 C CA . PRO A 1 268 ? -16.604 9.501 0.154 1.00 94.12 268 PRO A CA 1
ATOM 2012 C C . PRO A 1 268 ? -15.189 9.488 0.744 1.00 94.12 268 PRO A C 1
ATOM 2014 O O . PRO A 1 268 ? -14.492 10.490 0.683 1.00 94.12 268 PRO A O 1
ATOM 2017 N N . LEU A 1 269 ? -14.749 8.346 1.278 1.00 94.50 269 LEU A N 1
ATOM 2018 C CA . LEU A 1 269 ? -13.434 8.185 1.907 1.00 94.50 269 LEU A CA 1
ATOM 2019 C C . LEU A 1 269 ? -12.346 7.778 0.910 1.00 94.50 269 LEU A C 1
ATOM 2021 O O . LEU A 1 269 ? -11.192 7.597 1.297 1.00 94.50 269 LEU A O 1
ATOM 2025 N N . ARG A 1 270 ? -12.704 7.551 -0.361 1.00 95.31 270 ARG A N 1
ATOM 2026 C CA . ARG A 1 270 ? -11.767 7.155 -1.416 1.00 95.31 270 ARG A CA 1
ATOM 2027 C C . ARG A 1 270 ? -11.122 8.381 -2.035 1.00 95.31 270 ARG A C 1
ATOM 2029 O O . ARG A 1 270 ? -11.801 9.350 -2.359 1.00 95.31 270 ARG A O 1
ATOM 2036 N N . ILE A 1 271 ? -9.830 8.273 -2.325 1.00 93.56 271 ILE A N 1
ATOM 2037 C CA . ILE A 1 271 ? -9.096 9.327 -3.026 1.00 93.56 271 ILE A CA 1
ATOM 2038 C C . ILE A 1 271 ? -9.683 9.503 -4.426 1.00 93.56 271 ILE A C 1
ATOM 2040 O O . ILE A 1 271 ? -9.812 8.542 -5.208 1.00 93.56 271 ILE A O 1
ATOM 2044 N N . ARG A 1 272 ? -10.023 10.752 -4.747 1.00 92.88 272 ARG A N 1
ATOM 2045 C CA . ARG A 1 272 ? -10.643 11.103 -6.020 1.00 92.88 272 ARG A CA 1
ATOM 2046 C C . ARG A 1 272 ? -9.627 11.004 -7.174 1.00 92.88 272 ARG A C 1
ATOM 2048 O O . ARG A 1 272 ? -8.426 11.189 -6.973 1.00 92.88 272 ARG A O 1
ATOM 2055 N N . PRO A 1 273 ? -10.056 10.671 -8.406 1.00 91.12 273 PRO A N 1
ATOM 2056 C CA . PRO A 1 273 ? -9.131 10.479 -9.531 1.00 91.12 273 PRO A CA 1
ATOM 2057 C C . PRO A 1 273 ? -8.304 11.718 -9.913 1.00 91.12 273 PRO A C 1
ATOM 2059 O O . PRO A 1 273 ? -7.181 11.574 -10.398 1.00 91.12 273 PRO A O 1
ATOM 2062 N N . ASP A 1 274 ? -8.863 12.909 -9.721 1.00 91.50 274 ASP A N 1
ATOM 2063 C CA . ASP A 1 274 ? -8.220 14.213 -9.894 1.00 91.50 274 ASP A CA 1
ATOM 2064 C C . ASP A 1 274 ? -7.062 14.393 -8.910 1.00 91.50 274 ASP A C 1
ATOM 2066 O O . ASP A 1 274 ? -5.934 14.635 -9.339 1.00 91.50 274 ASP A O 1
ATOM 2070 N N . GLU A 1 275 ? -7.283 14.118 -7.625 1.00 91.06 275 GLU A N 1
ATOM 2071 C CA . GLU A 1 275 ? -6.224 14.159 -6.614 1.00 91.06 275 GLU A CA 1
ATOM 2072 C C . GLU A 1 275 ? -5.102 13.149 -6.920 1.00 91.06 275 GLU A C 1
ATOM 2074 O O . GLU A 1 275 ? -3.915 13.471 -6.852 1.00 91.06 275 GLU A O 1
ATOM 2079 N N . VAL A 1 276 ? -5.448 11.935 -7.374 1.00 90.50 276 VAL A N 1
ATOM 2080 C CA . VAL A 1 276 ? -4.443 10.943 -7.809 1.00 90.50 276 VAL A CA 1
ATOM 2081 C C . VAL A 1 276 ? -3.590 11.474 -8.966 1.00 90.50 276 VAL A C 1
ATOM 2083 O O . VAL A 1 276 ? -2.407 11.134 -9.057 1.00 90.50 276 VAL A O 1
ATOM 2086 N N . ARG A 1 277 ? -4.171 12.262 -9.878 1.00 90.81 277 ARG A N 1
ATOM 2087 C CA . ARG A 1 277 ? -3.446 12.859 -11.006 1.00 90.81 277 ARG A CA 1
ATOM 2088 C C . ARG A 1 277 ? -2.465 13.919 -10.517 1.00 90.81 277 ARG A C 1
ATOM 2090 O O . ARG A 1 277 ? -1.303 13.850 -10.914 1.00 90.81 277 ARG A O 1
ATOM 2097 N N . VAL A 1 278 ? -2.905 14.804 -9.624 1.00 90.62 278 VAL A N 1
ATOM 2098 C CA . VAL A 1 278 ? -2.066 15.845 -9.010 1.00 90.62 278 VAL A CA 1
ATOM 2099 C C . VAL A 1 278 ? -0.890 15.214 -8.266 1.00 90.62 278 VAL A C 1
ATOM 2101 O O . VAL A 1 278 ? 0.263 15.496 -8.590 1.00 90.62 278 VAL A O 1
ATOM 2104 N N . ARG A 1 279 ? -1.146 14.240 -7.380 1.00 89.38 279 ARG A N 1
ATOM 2105 C CA . ARG A 1 279 ? -0.081 13.523 -6.652 1.00 89.38 279 ARG A CA 1
ATOM 2106 C C . ARG A 1 279 ? 0.913 12.832 -7.593 1.00 89.38 279 ARG A C 1
ATOM 2108 O O . ARG A 1 279 ? 2.110 12.777 -7.324 1.00 89.38 279 ARG A O 1
ATOM 2115 N N . ARG A 1 280 ? 0.446 12.286 -8.725 1.00 87.75 280 ARG A N 1
ATOM 2116 C CA . ARG A 1 280 ? 1.331 11.681 -9.742 1.00 87.75 280 ARG A CA 1
ATOM 2117 C C . ARG A 1 280 ? 2.206 12.713 -10.448 1.00 87.75 280 ARG A C 1
ATOM 2119 O O . ARG A 1 280 ? 3.358 12.393 -10.729 1.00 87.75 280 ARG A O 1
ATOM 2126 N N . GLN A 1 281 ? 1.668 13.892 -10.755 1.00 88.75 281 GLN A N 1
ATOM 2127 C CA . GLN A 1 281 ? 2.422 14.994 -11.357 1.00 88.75 281 GLN A CA 1
ATOM 2128 C C . GLN A 1 281 ? 3.494 15.495 -10.386 1.00 88.75 281 GLN A C 1
ATOM 2130 O O . GLN A 1 281 ? 4.670 15.460 -10.741 1.00 88.75 281 GLN A O 1
ATOM 2135 N N . GLN A 1 282 ? 3.123 15.782 -9.135 1.00 87.88 282 GLN A N 1
ATOM 2136 C CA . GLN A 1 282 ? 4.054 16.176 -8.069 1.00 87.88 282 GLN A CA 1
ATOM 2137 C C . GLN A 1 282 ? 5.161 15.133 -7.859 1.00 87.88 282 GLN A C 1
ATOM 2139 O O . GLN A 1 282 ? 6.344 15.460 -7.834 1.00 87.88 282 GLN A O 1
ATOM 2144 N N . ALA A 1 283 ? 4.814 13.842 -7.796 1.00 85.12 283 ALA A N 1
ATOM 2145 C CA . ALA A 1 283 ? 5.808 12.778 -7.666 1.00 85.12 283 ALA A CA 1
ATOM 2146 C C . ALA A 1 283 ? 6.736 12.669 -8.891 1.00 85.12 283 ALA A C 1
ATOM 2148 O O . ALA A 1 283 ? 7.902 12.297 -8.749 1.00 85.12 283 ALA A O 1
ATOM 2149 N N . ALA A 1 284 ? 6.242 12.952 -10.100 1.00 85.31 284 ALA A N 1
ATOM 2150 C CA . ALA A 1 284 ? 7.067 12.982 -11.306 1.00 85.31 284 ALA A CA 1
ATOM 2151 C C . ALA A 1 284 ? 8.002 14.200 -11.318 1.00 85.31 284 ALA A C 1
ATOM 2153 O O . ALA A 1 284 ? 9.168 14.065 -11.684 1.00 85.31 284 ALA A O 1
ATOM 2154 N N . GLU A 1 285 ? 7.524 15.360 -10.875 1.00 85.81 285 GLU A N 1
ATOM 2155 C CA . GLU A 1 285 ? 8.315 16.583 -10.727 1.00 85.81 285 GLU A CA 1
ATOM 2156 C C . GLU A 1 285 ? 9.394 16.434 -9.660 1.00 85.81 285 GLU A C 1
ATOM 2158 O O . GLU A 1 285 ? 10.557 16.687 -9.957 1.00 85.81 285 GLU A O 1
ATOM 2163 N N . ALA A 1 286 ? 9.067 15.895 -8.484 1.00 83.81 286 ALA A N 1
ATOM 2164 C CA . ALA A 1 286 ? 10.043 15.604 -7.436 1.00 83.81 286 ALA A CA 1
ATOM 2165 C C . ALA A 1 286 ? 11.142 14.645 -7.929 1.00 83.81 286 ALA A C 1
ATOM 2167 O O . ALA A 1 286 ? 12.324 14.831 -7.643 1.00 83.81 286 ALA A O 1
ATOM 2168 N N . ARG A 1 287 ? 10.790 13.630 -8.736 1.00 80.12 287 ARG A N 1
ATOM 2169 C CA . ARG A 1 287 ? 11.788 12.753 -9.381 1.00 80.12 287 ARG A CA 1
ATOM 2170 C C . ARG A 1 287 ? 12.655 13.507 -10.383 1.00 80.12 287 ARG A C 1
ATOM 2172 O O . ARG A 1 287 ? 13.855 13.263 -10.421 1.00 80.12 287 ARG A O 1
ATOM 2179 N N . ARG A 1 288 ? 12.069 14.399 -11.187 1.00 80.19 288 ARG A N 1
ATOM 2180 C CA . ARG A 1 288 ? 12.817 15.244 -12.131 1.00 80.19 288 ARG A CA 1
ATOM 2181 C C . ARG A 1 288 ? 13.751 16.201 -11.401 1.00 80.19 288 ARG A C 1
ATOM 2183 O O . ARG A 1 288 ? 14.880 16.345 -11.837 1.00 80.19 288 ARG A O 1
ATOM 2190 N N . GLN A 1 289 ? 13.323 16.803 -10.295 1.00 80.12 289 GLN A N 1
ATOM 2191 C CA . GLN A 1 289 ? 14.155 17.676 -9.465 1.00 80.12 289 GLN A CA 1
ATOM 2192 C C . GLN A 1 289 ? 15.330 16.905 -8.853 1.00 80.12 289 GLN A C 1
ATOM 2194 O O . GLN A 1 289 ? 16.471 17.330 -9.000 1.00 80.12 289 GLN A O 1
ATOM 2199 N N . ARG A 1 290 ? 15.088 15.717 -8.278 1.00 76.44 290 ARG A N 1
ATOM 2200 C CA . ARG A 1 290 ? 16.171 14.837 -7.792 1.00 76.44 290 ARG A CA 1
ATOM 2201 C C . ARG A 1 290 ? 17.117 14.394 -8.907 1.00 76.44 290 ARG A C 1
ATOM 2203 O O . ARG A 1 290 ? 18.311 14.265 -8.675 1.00 76.44 290 ARG A O 1
ATOM 2210 N N . ALA A 1 291 ? 16.591 14.143 -10.106 1.00 72.75 291 ALA A N 1
ATOM 2211 C CA . ALA A 1 291 ? 17.411 13.812 -11.265 1.00 72.75 291 ALA A CA 1
ATOM 2212 C C . ALA A 1 291 ? 18.234 15.018 -11.743 1.00 72.75 291 ALA A C 1
ATOM 2214 O O . ALA A 1 291 ? 19.404 14.845 -12.049 1.00 72.75 291 ALA A O 1
ATOM 2215 N N . ARG A 1 292 ? 17.662 16.230 -11.753 1.00 64.75 292 ARG A N 1
ATOM 2216 C CA . ARG A 1 292 ? 18.359 17.479 -12.101 1.00 64.75 292 ARG A CA 1
ATOM 2217 C C . ARG A 1 292 ? 19.474 17.811 -11.118 1.00 64.75 292 ARG A C 1
ATOM 2219 O O . ARG A 1 292 ? 20.555 18.145 -11.561 1.00 64.75 292 ARG A O 1
ATOM 2226 N N . GLY A 1 293 ? 19.274 17.590 -9.818 1.00 57.84 293 GLY A N 1
ATOM 2227 C CA . GLY A 1 293 ? 20.352 17.714 -8.826 1.00 57.84 293 GLY A CA 1
ATOM 2228 C C . GLY A 1 293 ? 21.521 16.734 -9.026 1.00 57.84 293 GLY A C 1
ATOM 2229 O O . GLY A 1 293 ? 22.508 16.823 -8.310 1.00 57.84 293 GLY A O 1
ATOM 2230 N N . ARG A 1 294 ? 21.414 15.783 -9.969 1.00 53.88 294 ARG A N 1
ATOM 2231 C CA . ARG A 1 294 ? 22.453 14.802 -10.322 1.00 53.88 294 ARG A CA 1
ATOM 2232 C C . ARG A 1 294 ? 22.898 14.882 -11.786 1.00 53.88 294 ARG A C 1
ATOM 2234 O O . ARG A 1 294 ? 23.754 14.110 -12.213 1.00 53.88 294 ARG A O 1
ATOM 2241 N N . VAL A 1 295 ? 22.282 15.754 -12.574 1.00 51.28 295 VAL A N 1
ATOM 2242 C CA . VAL A 1 295 ? 22.690 16.032 -13.945 1.00 51.28 295 VAL A CA 1
ATOM 2243 C C . VAL A 1 295 ? 23.116 17.483 -13.922 1.00 51.28 295 VAL A C 1
ATOM 2245 O O . VAL A 1 295 ? 22.298 18.363 -14.167 1.00 51.28 295 VAL A O 1
ATOM 2248 N N . ASP A 1 296 ? 24.392 17.722 -13.614 1.00 55.84 296 ASP A N 1
ATOM 2249 C CA . ASP A 1 296 ? 25.046 18.890 -14.188 1.00 55.84 296 ASP A CA 1
ATOM 2250 C C . ASP A 1 296 ? 24.727 18.827 -15.676 1.00 55.84 296 ASP A C 1
ATOM 2252 O O . ASP A 1 296 ? 25.026 17.813 -16.324 1.00 55.84 296 ASP A O 1
ATOM 2256 N N . ASP A 1 297 ? 24.011 19.832 -16.185 1.00 56.16 297 ASP A N 1
ATOM 2257 C CA . ASP A 1 297 ? 23.777 19.962 -17.615 1.00 56.16 297 ASP A CA 1
ATOM 2258 C C . ASP A 1 297 ? 25.146 19.794 -18.263 1.00 56.16 297 ASP A C 1
ATOM 2260 O O . ASP A 1 297 ? 26.058 20.586 -18.024 1.00 56.16 297 ASP A O 1
ATOM 2264 N N . LEU A 1 298 ? 25.335 18.691 -18.992 1.00 60.47 298 LEU A N 1
ATOM 2265 C CA . LEU A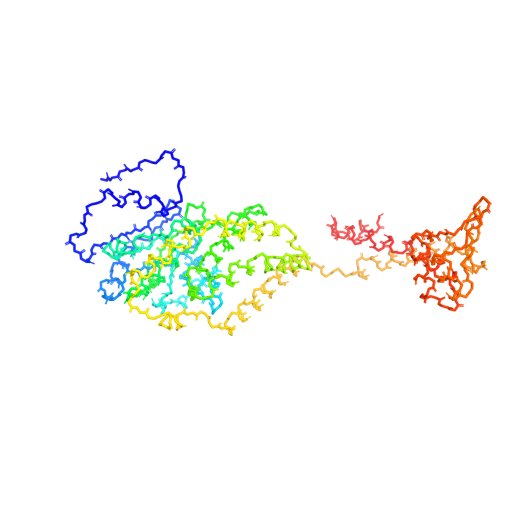 1 298 ? 26.583 18.423 -19.681 1.00 60.47 298 LEU A CA 1
ATOM 2266 C C . LEU A 1 298 ? 26.695 19.530 -20.717 1.00 60.47 298 LEU A C 1
ATOM 2268 O O . LEU A 1 298 ? 26.117 19.435 -21.799 1.00 60.47 298 LEU A O 1
ATOM 2272 N N . GLN A 1 299 ? 27.392 20.607 -20.363 1.00 68.00 299 GLN A N 1
ATOM 2273 C CA . GLN A 1 299 ? 27.685 21.719 -21.246 1.00 68.00 299 GLN A CA 1
ATOM 2274 C C . GLN A 1 299 ? 28.703 21.207 -22.266 1.00 68.00 299 GLN A C 1
ATOM 2276 O O . GLN A 1 299 ? 29.883 21.535 -22.204 1.00 68.00 299 GLN A O 1
ATOM 2281 N N . PHE A 1 300 ? 28.265 20.324 -23.165 1.00 74.12 300 PHE A N 1
ATOM 2282 C CA . PHE A 1 300 ? 29.086 19.555 -24.101 1.00 74.12 300 PHE A CA 1
ATOM 2283 C C . PHE A 1 300 ? 30.061 20.452 -24.872 1.00 74.12 300 PHE A C 1
ATOM 2285 O O . PHE A 1 300 ? 31.235 20.124 -25.032 1.00 74.12 300 PHE A O 1
ATOM 2292 N N . LEU A 1 301 ? 29.590 21.637 -25.266 1.00 72.56 301 LEU A N 1
ATOM 2293 C CA . LEU A 1 301 ? 30.397 22.648 -25.941 1.00 72.56 301 LEU A CA 1
ATOM 2294 C C . LEU A 1 301 ? 31.384 23.360 -24.996 1.00 72.56 301 LEU A C 1
ATOM 2296 O O . LEU A 1 301 ? 32.514 23.613 -25.396 1.00 72.56 301 LEU A O 1
ATOM 2300 N N . GLN A 1 302 ? 31.004 23.643 -23.745 1.00 71.12 302 GLN A N 1
ATOM 2301 C CA . GLN A 1 302 ? 31.850 24.375 -22.782 1.00 71.12 302 GLN A CA 1
ATOM 2302 C C . GLN A 1 302 ? 32.860 23.469 -22.054 1.00 71.12 302 GLN A C 1
ATOM 2304 O O . GLN A 1 302 ? 33.873 23.945 -21.558 1.00 71.12 302 GLN A O 1
ATOM 2309 N N . THR A 1 303 ? 32.624 22.154 -22.021 1.00 69.38 303 THR A N 1
ATOM 2310 C CA . THR A 1 303 ? 33.443 21.161 -21.293 1.00 69.38 303 THR A CA 1
ATOM 2311 C C . THR A 1 303 ? 34.382 20.356 -22.200 1.00 69.38 303 THR A C 1
ATOM 2313 O O . THR A 1 303 ? 34.848 19.281 -21.825 1.00 69.38 303 THR A O 1
ATOM 2316 N N . GLY A 1 304 ? 34.668 20.866 -23.402 1.00 74.31 304 GLY A N 1
ATOM 2317 C CA . GLY A 1 304 ? 35.652 20.289 -24.326 1.00 74.31 304 GLY A CA 1
ATOM 2318 C C . GLY A 1 304 ? 35.138 19.163 -25.230 1.00 74.31 304 GLY A C 1
ATOM 2319 O O . GLY A 1 304 ? 35.867 18.739 -26.123 1.00 74.31 304 GLY A O 1
ATOM 2320 N N . GLY A 1 305 ? 33.885 18.718 -25.081 1.00 81.12 305 GLY A N 1
ATOM 2321 C CA . GLY A 1 305 ? 33.286 17.695 -25.951 1.00 81.12 305 GLY A CA 1
ATOM 2322 C C . GLY A 1 305 ? 33.199 18.132 -27.415 1.00 81.12 305 GLY A C 1
ATOM 2323 O O . GLY A 1 305 ? 33.439 17.332 -28.318 1.00 81.12 305 GLY A O 1
ATOM 2324 N N . GLY A 1 306 ? 32.969 19.428 -27.657 1.00 84.19 306 GLY A N 1
ATOM 2325 C CA . GLY A 1 306 ? 33.037 20.013 -29.000 1.00 84.19 306 GLY A CA 1
ATOM 2326 C C . GLY A 1 306 ? 34.412 19.857 -29.665 1.00 84.19 306 GLY A C 1
ATOM 2327 O O . GLY A 1 306 ? 34.479 19.547 -30.852 1.00 84.19 306 GLY A O 1
ATOM 2328 N N . TRP A 1 307 ? 35.504 19.990 -28.903 1.00 84.75 307 TRP A N 1
ATOM 2329 C CA . TRP A 1 307 ? 36.867 19.806 -29.414 1.00 84.75 307 TRP A CA 1
ATOM 2330 C C . TRP A 1 307 ? 37.188 18.343 -29.700 1.00 84.75 307 TRP A C 1
ATOM 2332 O O . TRP A 1 307 ? 37.802 18.058 -30.721 1.00 84.75 307 TRP A O 1
ATOM 2342 N N . VAL A 1 308 ? 36.727 17.416 -28.855 1.00 86.25 308 VAL A N 1
ATOM 2343 C CA . VAL A 1 308 ? 36.869 15.971 -29.104 1.00 86.25 308 VAL A CA 1
ATOM 2344 C C . VAL A 1 308 ? 36.121 15.572 -30.374 1.00 86.25 308 VAL A C 1
ATOM 2346 O O . VAL A 1 308 ? 36.675 14.864 -31.213 1.00 86.25 308 VAL A O 1
ATOM 2349 N N . LEU A 1 309 ? 34.894 16.066 -30.565 1.00 88.25 309 LEU A N 1
ATOM 2350 C CA . LEU A 1 309 ? 34.136 15.830 -31.794 1.00 88.25 309 LEU A CA 1
ATOM 2351 C C . LEU A 1 309 ? 34.862 16.406 -33.017 1.00 88.25 309 LEU A C 1
ATOM 2353 O O . LEU A 1 309 ? 35.025 15.710 -34.012 1.00 88.25 309 LEU A O 1
ATOM 2357 N N . LEU A 1 310 ? 35.343 17.647 -32.940 1.00 88.12 310 LEU A N 1
ATOM 2358 C CA . LEU A 1 310 ? 36.053 18.284 -34.050 1.00 88.12 310 LEU A CA 1
ATOM 2359 C C . LEU A 1 310 ? 37.357 17.547 -34.385 1.00 88.12 310 LEU A C 1
ATOM 2361 O O . LEU A 1 310 ? 37.613 17.263 -35.553 1.00 88.12 310 LEU A O 1
ATOM 2365 N N . ALA A 1 311 ? 38.146 17.176 -33.375 1.00 89.00 311 ALA A N 1
ATOM 2366 C CA . ALA A 1 311 ? 39.394 16.438 -33.547 1.00 89.00 311 ALA A CA 1
ATOM 2367 C C . ALA A 1 311 ? 39.158 15.044 -34.145 1.00 89.00 311 ALA A C 1
ATOM 2369 O O . ALA A 1 311 ? 39.881 14.636 -35.048 1.00 89.00 311 ALA A O 1
ATOM 2370 N N . THR A 1 312 ? 38.128 14.327 -33.691 1.00 90.94 312 THR A N 1
ATOM 2371 C CA . THR A 1 312 ? 37.794 12.991 -34.214 1.00 90.94 312 THR A CA 1
ATOM 2372 C C . THR A 1 312 ? 37.197 13.041 -35.618 1.00 90.94 312 THR A C 1
ATOM 2374 O O . THR A 1 312 ? 37.501 12.168 -36.427 1.00 90.94 312 THR A O 1
ATOM 2377 N N . VAL A 1 313 ? 36.427 14.081 -35.958 1.00 89.94 313 VAL A N 1
ATOM 2378 C CA . VAL A 1 313 ? 35.990 14.349 -37.339 1.00 89.94 313 VAL A CA 1
ATOM 2379 C C . VAL A 1 313 ? 37.187 14.655 -38.234 1.00 89.94 313 VAL A C 1
ATOM 2381 O O . VAL A 1 313 ? 37.323 14.034 -39.285 1.00 89.94 313 VAL A O 1
ATOM 2384 N N . ALA A 1 314 ? 38.084 15.549 -37.812 1.00 89.94 314 ALA A N 1
ATOM 2385 C CA . ALA A 1 314 ? 39.286 15.883 -38.572 1.00 89.94 314 ALA A CA 1
ATOM 2386 C C . ALA A 1 314 ? 40.183 14.653 -38.778 1.00 89.94 314 ALA A C 1
ATOM 2388 O O . ALA A 1 314 ? 40.596 14.375 -39.901 1.00 89.94 314 ALA A O 1
ATOM 2389 N N . LEU A 1 315 ? 40.418 13.872 -37.720 1.00 91.38 315 LEU A N 1
ATOM 2390 C CA . LEU A 1 315 ? 41.180 12.627 -37.784 1.00 91.38 315 LEU A CA 1
ATOM 2391 C C . LEU A 1 315 ? 40.539 11.619 -38.741 1.00 91.38 315 LEU A C 1
ATOM 2393 O O . LEU A 1 315 ? 41.246 11.004 -39.533 1.00 91.38 315 LEU A O 1
ATOM 2397 N N . SER A 1 316 ? 39.212 11.478 -38.700 1.00 91.31 316 SER A N 1
ATOM 2398 C CA . SER A 1 316 ? 38.477 10.591 -39.602 1.00 91.31 316 SER A CA 1
ATOM 2399 C C . SER A 1 316 ? 38.648 10.995 -41.064 1.00 91.31 316 SER A C 1
ATOM 2401 O O . SER A 1 316 ? 38.998 10.166 -41.901 1.00 91.31 316 SER A O 1
ATOM 2403 N N . VAL A 1 317 ? 38.491 12.286 -41.368 1.00 88.44 317 VAL A N 1
ATOM 2404 C CA . VAL A 1 317 ? 38.683 12.809 -42.727 1.00 88.44 317 VAL A CA 1
ATOM 2405 C C . VAL A 1 317 ? 40.120 12.601 -43.197 1.00 88.44 317 VAL A C 1
ATOM 2407 O O . VAL A 1 317 ? 40.312 12.183 -44.330 1.00 88.44 317 VAL A O 1
ATOM 2410 N N . ILE A 1 318 ? 41.123 12.841 -42.347 1.00 90.19 318 ILE A N 1
ATOM 2411 C CA . ILE A 1 318 ? 42.538 12.652 -42.701 1.00 90.19 318 ILE A CA 1
ATOM 2412 C C . ILE A 1 318 ? 42.838 11.174 -42.974 1.00 90.19 318 ILE A C 1
ATOM 2414 O O . ILE A 1 318 ? 43.423 10.843 -44.004 1.00 90.19 318 ILE A O 1
ATOM 2418 N N . LEU A 1 319 ? 42.424 10.282 -42.071 1.00 88.94 319 LEU A N 1
ATOM 2419 C CA . LEU A 1 319 ? 42.721 8.852 -42.156 1.00 88.94 319 LEU A CA 1
ATOM 2420 C C . LEU A 1 319 ? 42.015 8.188 -43.349 1.00 88.94 319 LEU A C 1
ATOM 2422 O O . LEU A 1 319 ? 42.582 7.304 -43.989 1.00 88.94 319 LEU A O 1
ATOM 2426 N N . PHE A 1 320 ? 40.804 8.643 -43.679 1.00 87.06 320 PHE A N 1
ATOM 2427 C CA . PHE A 1 320 ? 40.002 8.117 -44.785 1.00 87.06 320 PHE A CA 1
ATOM 2428 C C . PHE A 1 320 ? 39.999 9.012 -46.036 1.00 87.06 320 PHE A C 1
ATOM 2430 O O . PHE A 1 320 ? 39.239 8.747 -46.969 1.00 87.06 320 PHE A O 1
ATOM 2437 N N . ALA A 1 321 ? 40.867 10.027 -46.119 1.00 84.00 321 ALA A N 1
ATOM 2438 C CA . ALA A 1 321 ? 40.992 10.900 -47.292 1.00 84.00 321 ALA A CA 1
ATOM 2439 C C . ALA A 1 321 ? 41.229 10.130 -48.609 1.00 84.00 321 ALA A C 1
ATOM 2441 O O . ALA A 1 321 ? 40.586 10.467 -49.607 1.00 84.00 321 ALA A O 1
ATOM 2442 N N . PRO A 1 322 ? 42.061 9.065 -48.649 1.00 82.62 322 PRO A N 1
ATOM 2443 C CA . PRO A 1 322 ? 42.231 8.271 -49.865 1.00 82.62 322 PRO A CA 1
ATOM 2444 C C . PRO A 1 322 ? 40.944 7.558 -50.304 1.00 82.62 322 PRO A C 1
ATOM 2446 O O . PRO A 1 322 ? 40.690 7.448 -51.499 1.00 82.62 322 PRO A O 1
ATOM 2449 N N . LEU A 1 323 ? 40.111 7.119 -49.351 1.00 79.44 323 LEU A N 1
ATOM 2450 C CA . LEU A 1 323 ? 38.833 6.450 -49.629 1.00 79.44 323 LEU A CA 1
ATOM 2451 C C . LEU A 1 323 ? 37.762 7.437 -50.117 1.00 79.44 323 LEU A C 1
ATOM 2453 O O . LEU A 1 323 ? 36.923 7.099 -50.948 1.00 79.44 323 LEU A O 1
ATOM 2457 N N . LEU A 1 324 ? 37.794 8.670 -49.606 1.00 78.00 324 LEU A N 1
ATOM 2458 C CA . LEU A 1 324 ? 36.960 9.765 -50.102 1.00 78.00 324 LEU A CA 1
ATOM 2459 C C . LEU A 1 324 ? 37.317 10.124 -51.548 1.00 78.00 324 LEU A C 1
ATOM 2461 O O . LEU A 1 324 ? 36.423 10.351 -52.360 1.00 78.00 324 LEU A O 1
ATOM 2465 N N . ALA A 1 325 ? 38.612 10.135 -51.875 1.00 79.25 325 ALA A N 1
ATOM 2466 C CA . ALA A 1 325 ? 39.095 10.413 -53.223 1.00 79.25 325 ALA A CA 1
ATOM 2467 C C . ALA A 1 325 ? 38.759 9.292 -54.222 1.00 79.25 325 ALA A C 1
ATOM 2469 O O . ALA A 1 325 ? 38.512 9.577 -55.392 1.00 79.25 325 ALA A O 1
ATOM 2470 N N . SER A 1 326 ? 38.711 8.030 -53.777 1.00 75.06 326 SER A N 1
ATOM 2471 C CA . SER A 1 326 ? 38.351 6.886 -54.627 1.00 75.06 326 SER A CA 1
ATOM 2472 C C . SER A 1 326 ? 36.844 6.713 -54.840 1.00 75.06 326 SER A C 1
ATOM 2474 O O . SER A 1 326 ? 36.445 5.889 -55.658 1.00 75.06 326 SER A O 1
ATOM 2476 N N . GLY A 1 327 ? 35.993 7.453 -54.117 1.00 69.12 327 GLY A N 1
ATOM 2477 C CA . GLY A 1 327 ? 34.533 7.419 -54.281 1.00 69.12 327 GLY A CA 1
ATOM 2478 C C . GLY A 1 327 ? 33.859 6.106 -53.856 1.00 69.12 327 GLY A C 1
ATOM 2479 O O . GLY A 1 327 ? 32.649 5.955 -54.027 1.00 69.12 327 GLY A O 1
ATOM 2480 N N . GLY A 1 328 ? 34.610 5.167 -53.275 1.00 69.81 328 GLY A N 1
ATOM 2481 C CA . GLY A 1 328 ? 34.114 3.863 -52.847 1.00 69.81 328 GLY A CA 1
ATOM 2482 C C . GLY A 1 328 ? 35.126 3.089 -52.005 1.00 69.81 328 GLY A C 1
ATOM 2483 O O . GLY A 1 328 ? 36.332 3.333 -52.071 1.00 69.81 328 GLY A O 1
ATOM 2484 N N . ILE A 1 329 ? 34.618 2.142 -51.212 1.00 70.62 329 ILE A N 1
ATOM 2485 C CA . ILE A 1 329 ? 35.432 1.177 -50.463 1.00 70.62 329 ILE A CA 1
ATOM 2486 C C . ILE A 1 329 ? 35.583 -0.072 -51.331 1.00 70.62 329 ILE A C 1
ATOM 2488 O O . ILE A 1 329 ? 34.613 -0.799 -51.528 1.00 70.62 329 ILE A O 1
ATOM 2492 N N . SER A 1 330 ? 36.783 -0.328 -51.846 1.00 67.06 330 SER A N 1
ATOM 2493 C CA . SER A 1 330 ? 37.078 -1.525 -52.643 1.00 67.06 330 SER A CA 1
ATOM 2494 C C . SER A 1 330 ? 38.431 -2.122 -52.255 1.00 67.06 330 SER A C 1
ATOM 2496 O O . SER A 1 330 ? 39.422 -1.395 -52.208 1.00 67.06 330 SER A O 1
ATOM 2498 N N . GLY A 1 331 ? 38.491 -3.436 -52.009 1.00 66.44 331 GLY A N 1
ATOM 2499 C CA . GLY A 1 331 ? 39.755 -4.151 -51.775 1.00 66.44 331 GLY A CA 1
ATOM 2500 C C . GLY A 1 331 ? 39.619 -5.484 -51.026 1.00 66.44 331 GLY A C 1
ATOM 2501 O O . GLY A 1 331 ? 38.725 -5.640 -50.194 1.00 66.44 331 GLY A O 1
ATOM 2502 N N . GLY A 1 332 ? 40.525 -6.433 -51.317 1.00 64.12 332 GLY A N 1
ATOM 2503 C CA . GLY A 1 332 ? 40.744 -7.721 -50.625 1.00 64.12 332 GLY A CA 1
ATOM 2504 C C . GLY A 1 332 ? 39.604 -8.748 -50.716 1.00 64.12 332 GLY A C 1
ATOM 2505 O O . GLY A 1 332 ? 39.805 -9.857 -51.197 1.00 64.12 332 GLY A O 1
ATOM 2506 N N . GLY A 1 333 ? 38.410 -8.360 -50.269 1.00 63.06 333 GLY A N 1
ATOM 2507 C CA . GLY A 1 333 ? 37.162 -9.133 -50.298 1.00 63.06 333 GLY A CA 1
ATOM 2508 C C . GLY A 1 333 ? 35.896 -8.273 -50.148 1.00 63.06 333 GLY A C 1
ATOM 2509 O O . GLY A 1 333 ? 34.798 -8.813 -50.061 1.00 63.06 333 GLY A O 1
ATOM 2510 N N . LEU A 1 334 ? 36.029 -6.940 -50.113 1.00 67.56 334 LEU A N 1
ATOM 2511 C CA . LEU A 1 334 ? 34.909 -6.000 -50.079 1.00 67.56 334 LEU A CA 1
ATOM 2512 C C . LEU A 1 334 ? 34.559 -5.577 -51.506 1.0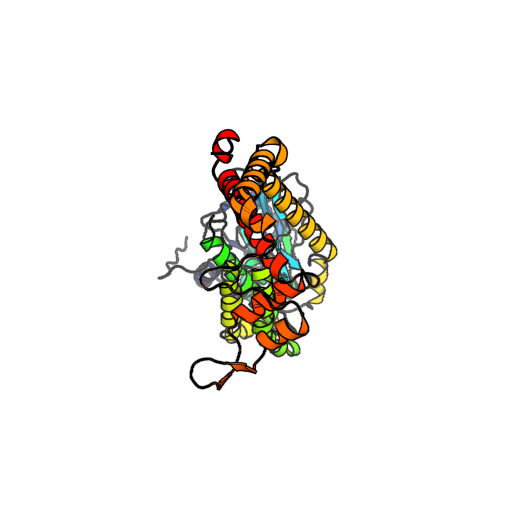0 67.56 334 LEU A C 1
ATOM 2514 O O . LEU A 1 334 ? 35.301 -4.822 -52.141 1.00 67.56 334 LEU A O 1
ATOM 2518 N N . LEU A 1 335 ? 33.436 -6.099 -51.997 1.00 71.88 335 LEU A N 1
ATOM 2519 C CA . LEU A 1 335 ? 32.826 -5.693 -53.258 1.00 71.88 335 LEU A CA 1
ATOM 2520 C C . LEU A 1 335 ? 31.954 -4.446 -53.031 1.00 71.88 335 LEU A C 1
ATOM 2522 O O . LEU A 1 335 ? 31.309 -4.348 -51.981 1.00 71.88 335 LEU A O 1
ATOM 2526 N N . PRO A 1 336 ? 31.905 -3.506 -53.992 1.00 76.00 336 PRO A N 1
ATOM 2527 C CA . PRO A 1 336 ? 30.966 -2.394 -53.935 1.00 76.00 336 PRO A CA 1
ATOM 2528 C C . PRO A 1 336 ? 29.523 -2.910 -53.899 1.00 76.00 336 PRO A C 1
ATOM 2530 O O . PRO A 1 336 ? 29.210 -3.990 -54.411 1.00 76.00 336 PRO A O 1
ATOM 2533 N N . LEU A 1 337 ? 28.637 -2.135 -53.272 1.00 79.19 337 LEU A N 1
ATOM 2534 C CA . LEU A 1 337 ? 27.210 -2.444 -53.281 1.00 79.19 337 LEU A CA 1
ATOM 2535 C C . LEU A 1 337 ? 26.664 -2.277 -54.699 1.00 79.19 337 LEU A C 1
ATOM 2537 O O . LEU A 1 337 ? 27.185 -1.491 -55.484 1.00 79.19 337 LEU A O 1
ATOM 2541 N N . SER A 1 338 ? 25.601 -3.017 -55.018 1.00 81.25 338 SER A N 1
ATOM 2542 C CA . SER A 1 338 ? 24.905 -2.853 -56.294 1.00 81.25 338 SER A CA 1
ATOM 2543 C C . SER A 1 338 ? 24.417 -1.412 -56.449 1.00 81.25 338 SER A C 1
ATOM 2545 O O . SER A 1 338 ? 23.814 -0.875 -55.518 1.00 81.25 338 SER A O 1
ATOM 2547 N N . ASP A 1 339 ? 24.636 -0.827 -57.627 1.00 76.69 339 ASP A N 1
ATOM 2548 C CA . ASP A 1 339 ? 24.278 0.568 -57.917 1.00 76.69 339 ASP A CA 1
ATOM 2549 C C . ASP A 1 339 ? 22.757 0.806 -57.884 1.00 76.69 339 ASP A C 1
ATOM 2551 O O . ASP A 1 339 ? 22.299 1.893 -57.537 1.00 76.69 339 ASP A O 1
ATOM 2555 N N . ASP A 1 340 ? 21.969 -0.243 -58.149 1.00 82.19 340 ASP A N 1
ATOM 2556 C CA . ASP A 1 340 ? 20.507 -0.206 -58.136 1.00 82.19 340 ASP A CA 1
ATOM 2557 C C . ASP A 1 340 ? 19.899 -0.792 -56.853 1.00 82.19 340 ASP A C 1
ATOM 2559 O O . ASP A 1 340 ? 20.160 -1.941 -56.473 1.00 82.19 340 ASP A O 1
ATOM 2563 N N . LEU A 1 341 ? 18.945 -0.063 -56.261 1.00 82.44 341 LEU A N 1
ATOM 2564 C CA . LEU A 1 341 ? 18.146 -0.509 -55.108 1.00 82.44 341 LEU A CA 1
ATOM 2565 C C . LEU A 1 341 ? 17.446 -1.853 -55.339 1.00 82.44 341 LEU A C 1
ATOM 2567 O O . LEU A 1 341 ? 17.400 -2.700 -54.446 1.00 82.44 341 LEU A O 1
ATOM 2571 N N . ALA A 1 342 ? 16.887 -2.054 -56.534 1.00 84.81 342 ALA A N 1
ATOM 2572 C CA . ALA A 1 342 ? 16.171 -3.281 -56.868 1.00 84.81 342 ALA A CA 1
ATOM 2573 C C . ALA A 1 342 ? 17.112 -4.494 -56.868 1.00 84.81 342 ALA A C 1
ATOM 2575 O O . ALA A 1 342 ? 16.729 -5.575 -56.428 1.00 84.81 342 ALA A O 1
ATOM 2576 N N . SER A 1 343 ? 18.347 -4.316 -57.334 1.00 82.50 343 SER A N 1
ATOM 2577 C CA . SER A 1 343 ? 19.376 -5.359 -57.349 1.00 82.50 343 SER A CA 1
ATOM 2578 C C . SER A 1 343 ? 19.916 -5.631 -55.944 1.00 82.50 343 SER A C 1
ATOM 2580 O O . SER A 1 343 ? 20.085 -6.784 -55.561 1.00 82.50 343 SER A O 1
ATOM 2582 N N . LEU A 1 344 ? 20.070 -4.588 -55.130 1.00 84.75 344 LEU A N 1
ATOM 2583 C CA . LEU A 1 344 ? 20.482 -4.663 -53.728 1.00 84.75 344 LEU A CA 1
ATOM 2584 C C . LEU A 1 344 ? 19.470 -5.435 -52.854 1.00 84.75 344 LEU A C 1
ATOM 2586 O O . LEU A 1 344 ? 19.858 -6.351 -52.129 1.00 84.75 344 LEU A O 1
ATOM 2590 N N . TRP A 1 345 ? 18.167 -5.165 -52.990 1.00 86.69 345 TRP A N 1
ATOM 2591 C CA . TRP A 1 345 ? 17.122 -5.940 -52.301 1.00 86.69 345 TRP A CA 1
ATOM 2592 C C . TRP A 1 345 ? 16.962 -7.361 -52.850 1.00 86.69 345 TRP A C 1
ATOM 2594 O O . TRP A 1 345 ? 16.714 -8.290 -52.082 1.00 86.69 345 TRP A O 1
ATOM 2604 N N . ARG A 1 346 ? 17.169 -7.564 -54.156 1.00 85.38 346 ARG A N 1
ATOM 2605 C CA . ARG A 1 346 ? 17.194 -8.902 -54.767 1.00 85.38 346 ARG A CA 1
ATOM 2606 C C . ARG A 1 346 ? 18.340 -9.743 -54.201 1.00 85.38 346 ARG A C 1
ATOM 2608 O O . ARG A 1 346 ? 18.118 -10.891 -53.827 1.00 85.38 346 ARG A O 1
ATOM 2615 N N . ASN A 1 347 ? 19.517 -9.145 -54.027 1.00 82.19 347 ASN A N 1
ATOM 2616 C CA . ASN A 1 347 ? 20.691 -9.783 -53.427 1.00 82.19 347 ASN A CA 1
ATOM 2617 C C . ASN A 1 347 ? 20.519 -10.079 -51.926 1.00 82.19 347 ASN A C 1
ATOM 2619 O O . ASN A 1 347 ? 21.104 -11.043 -51.425 1.00 82.19 347 ASN A O 1
ATOM 2623 N N . ALA A 1 348 ? 19.686 -9.308 -51.223 1.00 84.94 348 ALA A N 1
ATOM 2624 C CA . ALA A 1 348 ? 19.291 -9.559 -49.834 1.00 84.94 348 ALA A CA 1
ATOM 2625 C C . ALA A 1 348 ? 18.133 -10.568 -49.684 1.00 84.94 348 ALA A C 1
ATOM 2627 O O . ALA A 1 348 ? 17.875 -11.053 -48.583 1.00 84.94 348 ALA A O 1
ATOM 2628 N N . SER A 1 349 ? 17.439 -10.903 -50.774 1.00 84.94 349 SER A N 1
ATOM 2629 C CA . SER A 1 349 ? 16.347 -11.883 -50.795 1.00 84.94 349 SER A CA 1
ATOM 2630 C C . SER A 1 349 ? 16.835 -13.305 -51.116 1.00 84.94 349 SER A C 1
ATOM 2632 O O . SER A 1 349 ? 17.993 -13.515 -51.483 1.00 84.94 349 SER A O 1
ATOM 2634 N N . ALA A 1 350 ? 15.971 -14.313 -50.969 1.00 81.56 350 ALA A N 1
ATOM 2635 C CA . ALA A 1 350 ? 16.310 -15.679 -51.369 1.00 81.56 350 ALA A CA 1
ATOM 2636 C C . ALA A 1 350 ? 16.484 -15.767 -52.897 1.00 81.56 350 ALA A C 1
ATOM 2638 O O . ALA A 1 350 ? 15.640 -15.280 -53.647 1.00 81.56 350 ALA A O 1
ATOM 2639 N N . GLY A 1 351 ? 17.573 -16.382 -53.363 1.00 82.06 351 GLY A N 1
ATOM 2640 C CA . GLY A 1 351 ? 17.908 -16.417 -54.789 1.00 82.06 351 GLY A CA 1
ATOM 2641 C C . GLY A 1 351 ? 19.082 -17.336 -55.114 1.00 82.06 351 GLY A C 1
ATOM 2642 O O . GLY A 1 351 ? 19.624 -17.993 -54.225 1.00 82.06 351 GLY A O 1
ATOM 2643 N N . TRP A 1 352 ? 19.454 -17.385 -56.394 1.00 79.31 352 TRP A N 1
ATOM 2644 C CA . TRP A 1 352 ? 20.604 -18.149 -56.885 1.00 79.31 352 TRP A CA 1
ATOM 2645 C C . TRP A 1 352 ? 21.922 -17.579 -56.345 1.00 79.31 352 TRP A C 1
ATOM 2647 O O . TRP A 1 352 ? 22.097 -16.361 -56.296 1.00 79.31 352 TRP A O 1
ATOM 2657 N N . ARG A 1 353 ? 22.838 -18.453 -55.921 1.00 77.75 353 ARG A N 1
ATOM 2658 C CA . ARG A 1 353 ? 24.142 -18.099 -55.350 1.00 77.75 353 ARG A CA 1
ATOM 2659 C C . ARG A 1 353 ? 25.237 -18.897 -56.029 1.00 77.75 353 ARG A C 1
ATOM 2661 O O . ARG A 1 353 ? 25.236 -20.122 -55.944 1.00 77.75 353 ARG A O 1
ATOM 2668 N N . ASP A 1 354 ? 26.207 -18.198 -56.606 1.00 71.38 354 ASP A N 1
ATOM 2669 C CA . ASP A 1 354 ? 27.373 -18.791 -57.269 1.00 71.38 354 ASP A CA 1
ATOM 2670 C C . ASP A 1 354 ? 28.458 -19.186 -56.252 1.00 71.38 354 ASP A C 1
ATOM 2672 O O . ASP A 1 354 ? 29.595 -18.724 -56.294 1.00 71.38 354 ASP A O 1
ATOM 2676 N N . ILE A 1 355 ? 28.086 -20.024 -55.281 1.00 74.50 355 ILE A N 1
ATOM 2677 C CA . ILE A 1 355 ? 29.018 -20.639 -54.330 1.00 74.50 355 ILE A CA 1
ATOM 2678 C C . ILE A 1 355 ? 29.130 -22.122 -54.698 1.00 74.50 355 ILE A C 1
ATOM 2680 O O . ILE A 1 355 ? 28.145 -22.858 -54.641 1.00 74.50 355 ILE A O 1
ATOM 2684 N N . GLY A 1 356 ? 30.325 -22.569 -55.094 1.00 76.00 356 GLY A N 1
ATOM 2685 C CA . GLY A 1 356 ? 30.533 -23.932 -55.594 1.00 76.00 356 GLY A CA 1
ATOM 2686 C C . GLY A 1 356 ? 29.847 -24.156 -56.948 1.00 76.00 356 GLY A C 1
ATOM 2687 O O . GLY A 1 356 ? 30.111 -23.426 -57.894 1.00 76.00 356 GLY A O 1
ATOM 2688 N N . GLY A 1 357 ? 28.972 -25.164 -57.045 1.00 76.75 357 GLY A N 1
ATOM 2689 C CA . GLY A 1 357 ? 28.219 -25.498 -58.269 1.00 76.75 357 GLY A CA 1
ATOM 2690 C C . GLY A 1 357 ? 26.922 -24.705 -58.483 1.00 76.75 357 GLY A C 1
ATOM 2691 O O . GLY A 1 357 ? 26.182 -25.009 -59.415 1.00 76.75 357 GLY A O 1
ATOM 2692 N N . GLY A 1 358 ? 26.640 -23.718 -57.626 1.00 80.06 358 GLY A N 1
ATOM 2693 C CA . GLY A 1 358 ? 25.413 -22.926 -57.660 1.00 80.06 358 GLY A CA 1
ATOM 2694 C C . GLY A 1 358 ? 24.269 -23.550 -56.852 1.00 80.06 358 GLY A C 1
ATOM 2695 O O . GLY A 1 358 ? 23.964 -24.732 -57.003 1.00 80.06 358 GLY A O 1
ATOM 2696 N N . PHE A 1 359 ? 23.621 -22.773 -55.977 1.00 82.88 359 PHE A N 1
ATOM 2697 C CA . PHE A 1 359 ? 22.413 -23.211 -55.261 1.00 82.88 359 PHE A CA 1
ATOM 2698 C C . PHE A 1 359 ? 21.428 -22.061 -55.030 1.00 82.88 359 PHE A C 1
ATOM 2700 O O . PHE A 1 359 ? 21.815 -20.894 -54.986 1.00 82.88 359 PHE A O 1
ATOM 2707 N N . VAL A 1 360 ? 20.143 -22.382 -54.857 1.00 81.56 360 VAL A N 1
ATOM 2708 C CA . VAL A 1 360 ? 19.120 -21.408 -54.445 1.00 81.56 360 VAL A CA 1
ATOM 2709 C C . VAL A 1 360 ? 19.003 -21.428 -52.927 1.00 81.56 360 VAL A C 1
ATOM 2711 O O . VAL A 1 360 ? 18.691 -22.463 -52.341 1.00 81.56 360 VAL A O 1
ATOM 2714 N N . GLY A 1 361 ? 19.233 -20.285 -52.286 1.00 80.81 361 GLY A N 1
ATOM 2715 C CA . GLY A 1 361 ? 19.203 -20.178 -50.831 1.00 80.81 361 GLY A CA 1
ATOM 2716 C C . GLY A 1 361 ? 18.871 -18.783 -50.323 1.00 80.81 361 GLY A C 1
ATOM 2717 O O . GLY A 1 361 ? 18.872 -17.805 -51.076 1.00 80.81 361 GLY A O 1
ATOM 2718 N N . ALA A 1 362 ? 18.571 -18.700 -49.025 1.00 76.88 362 ALA A N 1
ATOM 2719 C CA . ALA A 1 362 ? 18.422 -17.427 -48.331 1.00 76.88 362 ALA A CA 1
ATOM 2720 C C . ALA A 1 362 ? 19.751 -16.654 -48.349 1.00 76.88 362 ALA A C 1
ATOM 2722 O O . ALA A 1 362 ? 20.823 -17.253 -48.247 1.00 76.88 362 ALA A O 1
ATOM 2723 N N . ALA A 1 363 ? 19.677 -15.329 -48.492 1.00 80.81 363 ALA A N 1
ATOM 2724 C CA . ALA A 1 363 ? 20.849 -14.473 -48.365 1.00 80.81 363 ALA A CA 1
ATOM 2725 C C . ALA A 1 363 ? 21.435 -14.549 -46.946 1.00 80.81 363 ALA A C 1
ATOM 2727 O O . ALA A 1 363 ? 20.719 -14.847 -45.987 1.00 80.81 363 ALA A O 1
ATOM 2728 N N . ASP A 1 364 ? 22.716 -14.199 -46.810 1.00 78.88 364 ASP A N 1
ATOM 2729 C CA . ASP A 1 364 ? 23.295 -13.849 -45.512 1.00 78.88 364 ASP A CA 1
ATOM 2730 C C . ASP A 1 364 ? 22.408 -12.776 -44.842 1.00 78.88 364 ASP A C 1
ATOM 2732 O O . ASP A 1 364 ? 22.137 -11.749 -45.477 1.00 78.88 364 ASP A O 1
ATOM 2736 N N . PRO A 1 365 ? 21.945 -12.967 -43.589 1.00 81.94 365 PRO A N 1
ATOM 2737 C CA . PRO A 1 365 ? 21.205 -11.945 -42.850 1.00 81.94 365 PRO A CA 1
ATOM 2738 C C . PRO A 1 365 ? 21.877 -10.562 -42.864 1.00 81.94 365 PRO A C 1
ATOM 2740 O O . PRO A 1 365 ? 21.185 -9.541 -42.844 1.00 81.94 365 PRO A O 1
ATOM 2743 N N . PHE A 1 366 ? 23.211 -10.506 -42.958 1.00 82.12 366 PHE A N 1
ATOM 2744 C CA . PHE A 1 366 ? 23.963 -9.259 -43.083 1.00 82.12 366 PHE A CA 1
ATOM 2745 C C . PHE A 1 366 ? 23.677 -8.505 -44.394 1.00 82.12 366 PHE A C 1
ATOM 2747 O O . PHE A 1 366 ? 23.646 -7.274 -44.394 1.00 82.12 366 PHE A O 1
ATOM 2754 N N . ALA A 1 367 ? 23.357 -9.201 -45.490 1.00 84.50 367 ALA A N 1
ATOM 2755 C CA . ALA A 1 367 ? 22.942 -8.570 -46.745 1.00 84.50 367 ALA A CA 1
ATOM 2756 C C . ALA A 1 367 ? 21.641 -7.765 -46.583 1.00 84.50 367 ALA A C 1
ATOM 2758 O O . ALA A 1 367 ? 21.476 -6.731 -47.226 1.00 84.50 367 ALA A O 1
ATOM 2759 N N . GLY A 1 368 ? 20.749 -8.179 -45.674 1.00 84.38 368 GLY A N 1
ATOM 2760 C CA . GLY A 1 368 ? 19.565 -7.399 -45.303 1.00 84.38 368 GLY A CA 1
ATOM 2761 C C . GLY A 1 368 ? 19.917 -6.089 -44.593 1.00 84.38 368 GLY A C 1
ATOM 2762 O O . GLY A 1 368 ? 19.318 -5.052 -44.873 1.00 84.38 368 GLY A O 1
ATOM 2763 N N . VAL A 1 369 ? 20.936 -6.102 -43.727 1.00 84.44 369 VAL A N 1
ATOM 2764 C CA . VAL A 1 369 ? 21.448 -4.888 -43.066 1.00 84.44 369 VAL A CA 1
ATOM 2765 C C . VAL A 1 369 ? 22.062 -3.938 -44.094 1.00 84.44 369 VAL A C 1
ATOM 2767 O O . VAL A 1 369 ? 21.739 -2.750 -44.100 1.00 84.44 369 VAL A O 1
ATOM 2770 N N . LEU A 1 370 ? 22.886 -4.463 -45.005 1.00 85.12 370 LEU A N 1
ATOM 2771 C CA . LEU A 1 370 ? 23.453 -3.695 -46.114 1.00 85.12 370 LEU A CA 1
ATOM 2772 C C . LEU A 1 370 ? 22.366 -3.132 -47.037 1.00 85.12 370 LEU A C 1
ATOM 2774 O O . LEU A 1 370 ? 22.494 -1.999 -47.496 1.00 85.12 370 LEU A O 1
ATOM 2778 N N . ALA A 1 371 ? 21.276 -3.873 -47.260 1.00 85.69 371 ALA A N 1
ATOM 2779 C CA . ALA A 1 371 ? 20.168 -3.407 -48.080 1.00 85.69 371 ALA A CA 1
ATOM 2780 C C . ALA A 1 371 ? 19.422 -2.222 -47.448 1.00 85.69 371 ALA A C 1
ATOM 2782 O O . ALA A 1 371 ? 19.099 -1.241 -48.121 1.00 85.69 371 ALA A O 1
ATOM 2783 N N . VAL A 1 372 ? 19.197 -2.272 -46.134 1.00 86.75 372 VAL A N 1
ATOM 2784 C CA . VAL A 1 372 ? 18.597 -1.163 -45.378 1.00 86.75 372 VAL A CA 1
ATOM 2785 C C . VAL A 1 372 ? 19.517 0.059 -45.370 1.00 86.75 372 VAL A C 1
ATOM 2787 O O . VAL A 1 372 ? 19.053 1.170 -45.622 1.00 86.75 372 VAL A O 1
ATOM 2790 N N . LEU A 1 373 ? 20.819 -0.135 -45.136 1.00 84.62 373 LEU A N 1
ATOM 2791 C CA . LEU A 1 373 ? 21.803 0.952 -45.144 1.00 84.62 373 LEU A CA 1
ATOM 2792 C C . LEU A 1 373 ? 21.941 1.589 -46.534 1.00 84.62 373 LEU A C 1
ATOM 2794 O O . LEU A 1 373 ? 21.870 2.809 -46.652 1.00 84.62 373 LEU A O 1
ATOM 2798 N N . GLY A 1 374 ? 22.062 0.780 -47.589 1.00 83.44 374 GLY A N 1
ATOM 2799 C CA . GLY A 1 374 ? 22.117 1.254 -48.973 1.00 83.44 374 GLY A CA 1
ATOM 2800 C C . GLY A 1 374 ? 20.838 1.976 -49.404 1.00 83.44 374 GLY A C 1
ATOM 2801 O O . GLY A 1 374 ? 20.905 2.945 -50.154 1.00 83.44 374 GLY A O 1
ATOM 2802 N N . SER A 1 375 ? 19.678 1.588 -48.856 1.00 85.69 375 SER A N 1
ATOM 2803 C CA . SER A 1 375 ? 18.404 2.284 -49.098 1.00 85.69 375 SER A CA 1
ATOM 2804 C C . SER A 1 375 ? 18.384 3.722 -48.571 1.00 85.69 375 SER A C 1
ATOM 2806 O O . SER A 1 375 ? 17.687 4.565 -49.134 1.00 85.69 375 SER A O 1
ATOM 2808 N N . ALA A 1 376 ? 19.166 4.034 -47.532 1.00 82.44 376 ALA A N 1
ATOM 2809 C CA . ALA A 1 376 ? 19.298 5.397 -47.013 1.00 82.44 376 ALA A CA 1
ATOM 2810 C C . ALA A 1 376 ? 20.115 6.316 -47.943 1.00 82.44 376 ALA A C 1
ATOM 2812 O O . ALA A 1 376 ? 19.951 7.534 -47.901 1.00 82.44 376 ALA A O 1
ATOM 2813 N N . SER A 1 377 ? 20.962 5.744 -48.803 1.00 81.25 377 SER A N 1
ATOM 2814 C CA . SER A 1 377 ? 21.738 6.453 -49.828 1.00 81.25 377 SER A CA 1
ATOM 2815 C C . SER A 1 377 ? 21.350 5.955 -51.218 1.00 81.25 377 SER A C 1
ATOM 2817 O O . SER A 1 377 ? 22.194 5.514 -51.987 1.00 81.25 377 SER A O 1
ATOM 2819 N N . PHE A 1 378 ? 20.057 6.022 -51.549 1.00 78.88 378 PHE A N 1
ATOM 2820 C CA . PHE A 1 378 ? 19.498 5.456 -52.785 1.00 78.88 378 PHE A CA 1
ATOM 2821 C C . PHE A 1 378 ? 20.150 5.945 -54.090 1.00 78.88 378 PHE A C 1
ATOM 2823 O O . PHE A 1 378 ? 20.034 5.273 -55.107 1.00 78.88 378 PHE A O 1
ATOM 2830 N N . TRP A 1 379 ? 20.804 7.109 -54.075 1.00 80.56 379 TRP A N 1
ATOM 2831 C CA . TRP A 1 379 ? 21.525 7.674 -55.222 1.00 80.56 379 TRP A CA 1
ATOM 2832 C C . TRP A 1 379 ? 22.966 7.156 -55.358 1.00 80.56 379 TRP A C 1
ATOM 2834 O O . TRP A 1 379 ? 23.565 7.303 -56.417 1.00 80.56 379 TRP A O 1
ATOM 2844 N N . ASN A 1 380 ? 23.544 6.603 -54.287 1.00 80.19 380 ASN A N 1
ATOM 2845 C CA . ASN A 1 380 ? 24.851 5.947 -54.269 1.00 80.19 380 ASN A CA 1
ATOM 2846 C C . ASN A 1 380 ? 24.916 5.005 -53.048 1.00 80.19 380 ASN A C 1
ATOM 2848 O O . ASN A 1 380 ? 25.367 5.420 -51.973 1.00 80.19 380 ASN A O 1
ATOM 2852 N N . PRO A 1 381 ? 24.459 3.746 -53.177 1.00 81.38 381 PRO A N 1
ATOM 2853 C CA . PRO A 1 381 ? 24.411 2.808 -52.055 1.00 81.38 381 PRO A CA 1
ATOM 2854 C C . PRO A 1 381 ? 25.780 2.557 -51.409 1.00 81.38 381 PRO A C 1
ATOM 2856 O O . PRO A 1 381 ? 25.878 2.407 -50.191 1.00 81.38 381 PRO A O 1
ATOM 2859 N N . THR A 1 382 ? 26.857 2.590 -52.199 1.00 80.44 382 THR A N 1
ATOM 2860 C CA . THR A 1 382 ? 28.240 2.451 -51.715 1.00 80.44 382 THR A CA 1
ATOM 2861 C C . THR A 1 382 ? 28.676 3.642 -50.845 1.00 80.44 382 THR A C 1
ATOM 2863 O O . THR A 1 382 ? 29.465 3.469 -49.912 1.00 80.44 382 THR A O 1
ATOM 2866 N N . ALA A 1 383 ? 28.103 4.835 -51.047 1.00 81.00 383 ALA A N 1
ATOM 2867 C CA . ALA A 1 383 ? 28.360 5.999 -50.196 1.00 81.00 383 ALA A CA 1
ATOM 2868 C C . ALA A 1 383 ? 27.837 5.828 -48.759 1.00 81.00 383 ALA A C 1
ATOM 2870 O O . ALA A 1 383 ? 28.411 6.412 -47.840 1.00 81.00 383 ALA A O 1
ATOM 2871 N N . ALA A 1 384 ? 26.814 4.993 -48.529 1.00 81.88 384 ALA A N 1
ATOM 2872 C CA . ALA A 1 384 ? 26.340 4.688 -47.175 1.00 81.88 384 ALA A CA 1
ATOM 2873 C C . ALA A 1 384 ? 27.433 4.006 -46.335 1.00 81.88 384 ALA A C 1
ATOM 2875 O O . ALA A 1 384 ? 27.601 4.313 -45.153 1.00 81.88 384 ALA A O 1
ATOM 2876 N N . LEU A 1 385 ? 28.214 3.113 -46.955 1.00 82.06 385 LEU A N 1
ATOM 2877 C CA . LEU A 1 385 ? 29.339 2.449 -46.298 1.00 82.06 385 LEU A CA 1
ATOM 2878 C C . LEU A 1 385 ? 30.473 3.434 -46.014 1.00 82.06 385 LEU A C 1
ATOM 2880 O O . LEU A 1 385 ? 30.979 3.459 -44.896 1.00 82.06 385 LEU A O 1
ATOM 2884 N N . LEU A 1 386 ? 30.826 4.294 -46.972 1.00 83.75 386 LEU A N 1
ATOM 2885 C CA . LEU A 1 386 ? 31.805 5.365 -46.745 1.00 83.75 386 LEU A CA 1
ATOM 2886 C C . LEU A 1 386 ? 31.391 6.284 -45.590 1.00 83.75 386 LEU A C 1
ATOM 2888 O O . LEU A 1 386 ? 32.201 6.570 -44.711 1.00 83.75 386 LEU A O 1
ATOM 2892 N N . GLY A 1 387 ? 30.122 6.696 -45.554 1.00 84.88 387 GLY A N 1
ATOM 2893 C CA . GLY A 1 387 ? 29.571 7.503 -44.468 1.00 84.88 387 GLY A CA 1
ATOM 2894 C C . GLY A 1 387 ? 29.676 6.805 -43.113 1.00 84.88 387 GLY A C 1
ATOM 2895 O O . GLY A 1 387 ? 30.078 7.428 -42.133 1.00 84.88 387 GLY A O 1
ATOM 2896 N N . LEU A 1 388 ? 29.390 5.501 -43.053 1.00 85.31 388 LEU A N 1
ATOM 2897 C CA . LEU A 1 388 ? 29.531 4.711 -41.830 1.00 85.31 388 LEU A CA 1
ATOM 2898 C C . LEU A 1 388 ? 30.984 4.680 -41.330 1.00 85.31 388 LEU A C 1
ATOM 2900 O O . LEU A 1 388 ? 31.221 4.895 -40.142 1.00 85.31 388 LEU A O 1
ATOM 2904 N N . TRP A 1 389 ? 31.950 4.459 -42.225 1.00 85.00 389 TRP A N 1
ATOM 2905 C CA . TRP A 1 389 ? 33.378 4.460 -41.888 1.00 85.00 389 TRP A CA 1
ATOM 2906 C C . TRP A 1 389 ? 33.856 5.835 -41.411 1.00 85.00 389 TRP A C 1
ATOM 2908 O O . TRP A 1 389 ? 34.532 5.933 -40.387 1.00 85.00 389 TRP A O 1
ATOM 2918 N N . LEU A 1 390 ? 33.428 6.906 -42.082 1.00 87.88 390 LEU A N 1
ATOM 2919 C CA . LEU A 1 390 ? 33.753 8.278 -41.689 1.00 87.88 390 LEU A CA 1
ATOM 2920 C C . LEU A 1 390 ? 33.144 8.662 -40.339 1.00 87.88 390 LEU A C 1
ATOM 2922 O O . LEU A 1 390 ? 33.762 9.399 -39.572 1.00 87.88 390 LEU A O 1
ATOM 2926 N N . LEU A 1 391 ? 31.948 8.164 -40.025 1.00 88.81 391 LEU A N 1
ATOM 2927 C CA . LEU A 1 391 ? 31.271 8.433 -38.758 1.00 88.81 391 LEU A CA 1
ATOM 2928 C C . LEU A 1 391 ? 31.746 7.531 -37.616 1.00 88.81 391 LEU A C 1
ATOM 2930 O O . LEU A 1 391 ? 31.535 7.889 -36.458 1.00 88.81 391 LEU A O 1
ATOM 2934 N N . ALA A 1 392 ? 32.415 6.411 -37.897 1.00 90.12 392 ALA A N 1
ATOM 2935 C CA . ALA A 1 392 ? 32.859 5.467 -36.873 1.00 90.12 392 ALA A CA 1
ATOM 2936 C C . ALA A 1 392 ? 33.772 6.126 -35.825 1.00 90.12 392 ALA A C 1
ATOM 2938 O O . ALA A 1 392 ? 33.537 5.990 -34.623 1.00 90.12 392 ALA A O 1
ATOM 2939 N N . ILE A 1 393 ? 34.773 6.894 -36.270 1.00 90.69 393 ILE A N 1
ATOM 2940 C CA . ILE A 1 393 ? 35.726 7.577 -35.381 1.00 90.69 393 ILE A CA 1
ATOM 2941 C C . ILE A 1 393 ? 35.041 8.698 -34.564 1.00 90.69 393 ILE A C 1
ATOM 2943 O O . ILE A 1 393 ? 35.168 8.680 -33.337 1.00 90.69 393 ILE A O 1
ATOM 2947 N N . PRO A 1 394 ? 34.255 9.621 -35.160 1.00 91.25 394 PRO A N 1
ATOM 2948 C CA . PRO A 1 394 ? 33.479 10.618 -34.416 1.00 91.25 394 PRO A CA 1
ATOM 2949 C C . PRO A 1 394 ? 32.490 10.026 -33.410 1.00 91.25 394 PRO A C 1
ATOM 2951 O O . PRO A 1 394 ? 32.399 10.500 -32.278 1.00 91.25 394 PRO A O 1
ATOM 2954 N N . LEU A 1 395 ? 31.757 8.974 -33.790 1.00 89.81 395 LEU A N 1
ATOM 2955 C CA . LEU A 1 395 ? 30.800 8.312 -32.901 1.00 89.81 395 LEU A CA 1
ATOM 2956 C C . LEU A 1 395 ? 31.507 7.620 -31.732 1.00 89.81 395 LEU A C 1
ATOM 2958 O O . LEU A 1 395 ? 31.028 7.701 -30.600 1.00 89.81 395 LEU A O 1
ATOM 2962 N N . SER A 1 396 ? 32.664 6.999 -31.981 1.00 90.19 396 SER A N 1
ATOM 2963 C CA . SER A 1 396 ? 33.510 6.436 -30.925 1.00 90.19 396 SER A CA 1
ATOM 2964 C C . SER A 1 396 ? 34.032 7.525 -29.984 1.00 90.19 396 SER A C 1
ATOM 2966 O O . SER A 1 396 ? 33.987 7.352 -28.768 1.00 90.19 396 SER A O 1
ATOM 2968 N N . GLY A 1 397 ? 34.466 8.667 -30.525 1.00 87.69 397 GLY A N 1
ATOM 2969 C CA . GLY A 1 397 ? 34.908 9.826 -29.745 1.00 87.69 397 GLY A CA 1
ATOM 2970 C C . GLY A 1 397 ? 33.814 10.392 -28.843 1.00 87.69 397 GLY A C 1
ATOM 2971 O O . GLY A 1 397 ? 34.033 10.601 -27.651 1.00 87.69 397 GLY A O 1
ATOM 2972 N N . LEU A 1 398 ? 32.605 10.569 -29.384 1.00 87.44 398 LEU A N 1
ATOM 2973 C CA . LEU A 1 398 ? 31.433 10.988 -28.611 1.00 87.44 398 LEU A CA 1
ATOM 2974 C C . LEU A 1 398 ? 31.085 9.978 -27.515 1.00 87.44 398 LEU A C 1
ATOM 2976 O O . LEU A 1 398 ? 30.852 10.367 -26.371 1.00 87.44 398 LEU A O 1
ATOM 2980 N N . GLY A 1 399 ? 31.066 8.685 -27.849 1.00 85.31 399 GLY A N 1
ATOM 2981 C CA . GLY A 1 399 ? 30.802 7.612 -26.892 1.00 85.31 399 GLY A CA 1
ATOM 2982 C C . GLY A 1 399 ? 31.817 7.589 -25.746 1.00 85.31 399 GLY A C 1
ATOM 2983 O O . GLY A 1 399 ? 31.421 7.529 -24.580 1.00 85.31 399 GLY A O 1
ATOM 2984 N N . GLY A 1 400 ? 33.107 7.711 -26.070 1.00 87.00 400 GLY A N 1
ATOM 2985 C CA . GLY A 1 400 ? 34.197 7.801 -25.098 1.00 87.00 400 GLY A CA 1
ATOM 2986 C C . GLY A 1 400 ? 34.066 9.022 -24.191 1.00 87.00 400 GLY A C 1
ATOM 2987 O O . GLY A 1 400 ? 34.130 8.891 -22.969 1.00 87.00 400 GLY A O 1
ATOM 2988 N N . TRP A 1 401 ? 33.766 10.190 -24.762 1.00 85.75 401 TRP A N 1
ATOM 2989 C CA . TRP A 1 401 ? 33.576 11.419 -23.994 1.00 85.75 401 TRP A CA 1
ATOM 2990 C C . TRP A 1 401 ? 32.381 11.336 -23.029 1.00 85.75 401 TRP A C 1
ATOM 2992 O O . TRP A 1 401 ? 32.506 11.700 -21.859 1.00 85.75 401 TRP A O 1
ATOM 3002 N N . PHE A 1 402 ? 31.235 10.799 -23.469 1.00 83.50 402 PHE A N 1
ATOM 3003 C CA . PHE A 1 402 ? 30.069 10.595 -22.596 1.00 83.50 402 PHE A CA 1
ATOM 3004 C C . PHE A 1 402 ? 30.321 9.557 -21.493 1.00 83.50 402 PHE A C 1
ATOM 3006 O O . PHE A 1 402 ? 29.752 9.661 -20.402 1.00 83.50 402 PHE A O 1
ATOM 3013 N N . ALA A 1 403 ? 31.158 8.551 -21.753 1.00 84.19 403 ALA A N 1
ATOM 3014 C CA . ALA A 1 403 ? 31.586 7.606 -20.728 1.00 84.19 403 ALA A CA 1
ATOM 3015 C C . ALA A 1 403 ? 32.510 8.290 -19.706 1.00 84.19 403 ALA A C 1
ATOM 3017 O O . ALA A 1 403 ? 32.267 8.202 -18.500 1.00 84.19 403 ALA A O 1
ATOM 3018 N N . ALA A 1 404 ? 33.502 9.054 -20.169 1.00 82.25 404 ALA A N 1
ATOM 3019 C CA . ALA A 1 404 ? 34.415 9.808 -19.314 1.00 82.25 404 ALA A CA 1
ATOM 3020 C C . ALA A 1 404 ? 33.680 10.864 -18.472 1.00 82.25 404 ALA A C 1
ATOM 3022 O O . ALA A 1 404 ? 33.970 11.027 -17.285 1.00 82.25 404 ALA A O 1
ATOM 3023 N N . SER A 1 405 ? 32.646 11.514 -19.020 1.00 76.88 405 SER A N 1
ATOM 3024 C CA . SER A 1 405 ? 31.835 12.491 -18.284 1.00 76.88 405 SER A CA 1
ATOM 3025 C C . SER A 1 405 ? 31.055 11.891 -17.110 1.00 76.88 405 SER A C 1
ATOM 3027 O O . SER A 1 405 ? 30.567 12.630 -16.260 1.00 76.88 405 SER A O 1
ATOM 3029 N N . ARG A 1 406 ? 30.909 10.560 -17.052 1.00 76.62 406 ARG A N 1
ATOM 3030 C CA . ARG A 1 406 ? 30.323 9.844 -15.907 1.00 76.62 406 ARG A CA 1
ATOM 3031 C C . ARG A 1 406 ? 31.351 9.453 -14.848 1.00 76.62 406 ARG A C 1
ATOM 3033 O O . ARG A 1 406 ? 30.944 9.129 -13.737 1.00 76.62 406 ARG A O 1
ATOM 3040 N N . LEU A 1 407 ? 32.638 9.462 -15.191 1.00 79.81 407 LEU A N 1
ATOM 3041 C CA . LEU A 1 407 ? 33.739 9.037 -14.324 1.00 79.81 407 LEU A CA 1
ATOM 3042 C C . LEU A 1 407 ? 34.477 10.216 -13.681 1.00 79.81 407 LEU A C 1
ATOM 3044 O O . LEU A 1 407 ? 35.008 10.068 -12.586 1.00 79.81 407 LEU A O 1
ATOM 3048 N N . THR A 1 408 ? 34.519 11.378 -14.339 1.00 74.44 408 THR A N 1
ATOM 3049 C CA . THR A 1 408 ? 35.256 12.548 -13.846 1.00 74.44 408 THR A CA 1
ATOM 3050 C C . THR A 1 408 ? 34.531 13.863 -14.127 1.00 74.44 408 THR A C 1
ATOM 3052 O O . THR A 1 408 ? 33.893 14.041 -15.168 1.00 74.44 408 THR A O 1
ATOM 3055 N N . GLU A 1 409 ? 34.650 14.812 -13.200 1.00 69.50 409 GLU A N 1
ATOM 3056 C CA . GLU A 1 409 ? 34.127 16.181 -13.321 1.00 69.50 409 GLU A CA 1
ATOM 3057 C C . GLU A 1 409 ? 35.125 17.141 -13.990 1.00 69.50 409 GLU A C 1
ATOM 3059 O O . GLU A 1 409 ? 34.737 18.185 -14.512 1.00 69.50 409 GLU A O 1
ATOM 3064 N N . ARG A 1 410 ? 36.414 16.774 -14.054 1.00 72.44 410 ARG A N 1
ATOM 3065 C CA . ARG A 1 410 ? 37.463 17.621 -14.641 1.00 72.44 410 ARG A CA 1
ATOM 3066 C C . ARG A 1 410 ? 37.460 17.530 -16.165 1.00 72.44 410 ARG A C 1
ATOM 3068 O O . ARG A 1 410 ? 37.735 16.469 -16.717 1.00 72.44 410 ARG A O 1
ATOM 3075 N N . ALA A 1 411 ? 37.243 18.662 -16.837 1.00 67.94 411 ALA A N 1
ATOM 3076 C CA . ALA A 1 411 ? 37.199 18.747 -18.300 1.00 67.94 411 ALA A CA 1
ATOM 3077 C C . ALA A 1 411 ? 38.475 18.224 -18.987 1.00 67.94 411 ALA A C 1
ATOM 3079 O O . ALA A 1 411 ? 38.378 17.522 -19.987 1.00 67.94 411 ALA A O 1
ATOM 3080 N N . SER A 1 412 ? 39.661 18.479 -18.425 1.00 71.12 412 SER A N 1
ATOM 3081 C CA . SER A 1 412 ? 40.937 18.005 -18.986 1.00 71.12 412 SER A CA 1
ATOM 3082 C C . SER A 1 412 ? 41.074 16.479 -18.996 1.00 71.12 412 SER A C 1
ATOM 3084 O O . SER A 1 412 ? 41.653 15.926 -19.923 1.00 71.12 412 SER A O 1
ATOM 3086 N N . LEU A 1 413 ? 40.497 15.791 -18.007 1.00 68.94 413 LEU A N 1
ATOM 3087 C CA . LEU A 1 413 ? 40.512 14.327 -17.913 1.00 68.94 413 LEU A CA 1
ATOM 3088 C C . LEU A 1 413 ? 39.447 13.657 -18.795 1.00 68.94 413 LEU A C 1
ATOM 3090 O O . LEU A 1 413 ? 39.469 12.443 -18.936 1.00 68.94 413 LEU A O 1
ATOM 3094 N N . ARG A 1 414 ? 38.499 14.421 -19.355 1.00 70.00 414 ARG A N 1
ATOM 3095 C CA . ARG A 1 414 ? 37.489 13.909 -20.302 1.00 70.00 414 ARG A CA 1
ATOM 3096 C C . ARG A 1 414 ? 37.976 13.908 -21.752 1.00 70.00 414 ARG A C 1
ATOM 3098 O O . ARG A 1 414 ? 37.305 13.339 -22.607 1.00 70.00 414 ARG A O 1
ATOM 3105 N N . VAL A 1 415 ? 39.058 14.637 -22.025 1.00 65.62 415 VAL A N 1
ATOM 3106 C CA . VAL A 1 415 ? 39.622 14.859 -23.367 1.00 65.62 415 VAL A CA 1
ATOM 3107 C C . VAL A 1 415 ? 40.858 13.983 -23.619 1.00 65.62 415 VAL A C 1
ATOM 3109 O O . VAL A 1 415 ? 41.147 13.697 -24.778 1.00 65.62 415 VAL A O 1
ATOM 3112 N N . LEU A 1 416 ? 41.560 13.569 -22.554 1.00 62.91 416 LEU A N 1
ATOM 3113 C CA . LEU A 1 416 ? 42.585 12.514 -22.574 1.00 62.91 416 LEU A CA 1
ATOM 3114 C C . LEU A 1 416 ? 41.948 11.153 -22.862 1.00 62.91 416 LEU A C 1
ATOM 3116 O O . LEU A 1 416 ? 42.577 10.384 -23.620 1.00 62.91 416 LEU A O 1
#

InterPro domains:
  IPR029044 Nucleotide-diphospho-sugar transferases [G3DSA:3.90.550.10] (24-165)
  IPR029044 Nucleotide-diphospho-sugar transferases [SSF53448] (32-166)

pLDDT: mean 89.02, std 8.85, range [51.28, 98.19]

Sequence (416 aa):
SHVVSLGAPQPFGAAVAAVERTLAEPDDDRSALWLLTEDAAPAPTALEALVAALENARTAAIAAPKLVEWDDPKRIVRFGRSVTRGGRSLPIVDGELDQGQHDDLSDILGADPVGMLVRHAVWRRLDGFDPALPVVDDGLDLGMRARLAGHRVIAVPSASMRFADTGVAGPGSEPGGRAARHRARVARTAWLHRRLSDAPVALVPLHWLALLPIALLRSLRHLLVKTPGSIPGEFAAAIEVMVTPQRILRSRRAIADVKAVKWSALAPLRIRPDEVRV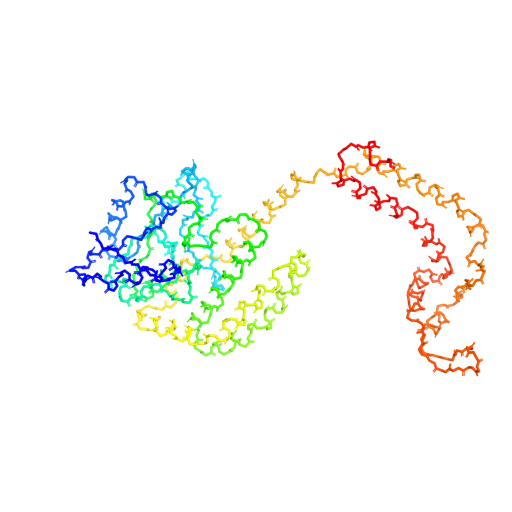RRQQAAEARRQRARGRVDDLQFLQTGGGWVLLATVALSVILFAPLLASGGISGGGLLPLSDDLASLWRNASAGWRDIGGGFVGAADPFAGVLAVLGSASFWNPTAALLGLWLLAIPLSGLGGWFAASRLTERASLRVL

Radius of gyration: 32.21 Å; chains: 1; bounding box: 67×50×90 Å

Organism: NCBI:txid1817495

Secondary structure (DSSP, 8-state):
------SS---HHHHHHHHHTTSPPPSSTT-EEE---TTEEE-TTHHHHHHHHHHH-TTEEEEEEEEEESS-TTEEEEEEEEEBTTS-EEEEEEEEE-SSTTTT--B-SB--STT-EEEHHHHHHTTSS-TT-SSSSHHHHHHHHHHHTT-EEEEEEEEEEEE-S-SSSSS----SHHHHHHHHHHHHHHHHHHHHHSS-GGGHHHHHHTHHHHHHHHHHHHHHTT-GGGHHHHHHHHHHHHT-HHHHHHHHHHHHHH--S-GGGGGGGSBPHHHHHHHHHHHHHHHHHHHHTT-----TTTTTHHHHHHHHHHHHHHHTHHHHHTTS--BTTBPPPPSSHHHHHHHHSSEEE-STT-EEEPPPHHHHHHHHHHHHTTT-HHHHHHHHHHHHHHHHHHHHHHHHHHH-S-GGGGT-

Foldseek 3Di:
DDDDDDPDDAFQQVVVLVVLVVDDDDPDLLDKDFRAFPQKAWDPCQVVLQSVLCVVAVLAFKEDEFEAAQVDNQWGQAFAWFAAPLQQIDTPDHTGGPPVPCQPFWFGLFGFSHRMMGRSVLCVLLVHFQSQLRAPCRRNLSSNLSVQLRGTHTYRHVIYMHGHQCTSHHLRDDDDDVSVLVSLLSSLLVSLLSSLLVDDPVCNVVSLVCLVVVLVVVCVVCVVVVNNSNSVSSVVSSVVSNVPVVSSVVSNVSSVSSGPDDPVSCVVNHDYPVNVVVVVVVVVVVVVVVVVVVDPPPPCVVLCVVVLLVVLLVVLCVVCVVVVVVVADDDDPDDAQDQALVVLVVQQAFQWDPDPPIDTGHHDPVSVVLSVQLVVVRNGSRVSVVVCSSCVRSVVSSVQLVVQVVVDPHSVSSND